Protein AF-A0A7X8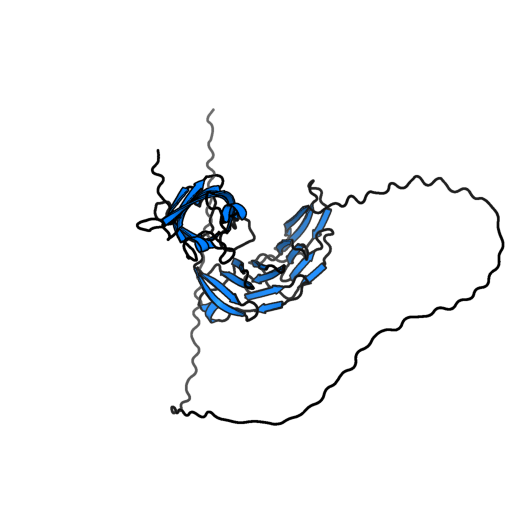VGI5-F1 (afdb_monomer_lite)

Sequence (403 aa):
MKKSISLALVLLLSVGLAACSMTIAPAGHTTGTTGTDPAVSSGQSETSPSLTSGDPTGSEQPETSSSQTLSDPTGSEPPATSEQPETQPSQTSEVTTTNVERIELQLTSEAGAKVKGIIRAFSINGTQLWEYVTNSCYVGMCDVIQSIGITRAGYLFLEAGSVYCLDPATGKVRWVNEDFGGDGASWAFDTEENVYLTGYIEPWLFCIDPDGKTVVKHSAAPAEYVDAGFFWPKSLFVDGAGKVHIHYMSNDKVMIMDPVAGTVLDTYKYGESLNADFLIGDWMDKAEYPSVRLRIFDNLDFEMFVDADNGVMYHYEGRFTLDTLSEKYSHGKDLLRSRLVSTDDSDFAKLGTVGDFVVTDSFRDGGMDDYIWLAPANGDDSVLRIRLDVYGIQLYRVPSIGP

pLDDT: mean 72.54, std 26.03, range [25.09, 98.62]

Radius of gyration: 32.72 Å; chains: 1; bounding box: 98×85×99 Å

Foldseek 3Di:
DDDDDDDDDDDDDDDDDDDDDDDDDDDDDDDDDDDDDDDDDDDDDDDDDDDDDDDDDDDDDDDDDDDDDDDDDDDDDDDDDDDDDDDDDDPPPPVPQQDFPDKDWDWDDDPPQWIKIKIWTAGPVRDTDDIDIGDIDHDDPFAQKAFQQQDPLATWIGHQQKIWGAHSSYRHTPDIANPRNAGNKAWEADPQRWIWIAHQAFDRIWTAGSNGDTQFTRTDDPVVVVVVFQHGFPYWYAAPVRWIWTDGPRDQKIWTDDRNVRDTDDIDGDADWDDLVLQAAWKFFPDPDTQKIWHAHSQQWIWIWGQFPVRDIKIWTWGWDFPTPPPDHHDDFTKTWTATDDIPDPVCRVVRGQAIWGFRHWDDPPDQATKTKTAGRPPCRHNCCVRHVDRIGIITGDDPPDD

Structure (mmCIF, N/CA/C/O backbone):
data_AF-A0A7X8VGI5-F1
#
_entry.id   AF-A0A7X8VGI5-F1
#
loop_
_atom_site.group_PDB
_atom_site.id
_atom_site.type_symbol
_atom_site.label_atom_id
_atom_site.label_alt_id
_atom_site.label_comp_id
_atom_site.label_asym_id
_atom_site.label_entity_id
_atom_site.label_seq_id
_atom_site.pdbx_PDB_ins_code
_atom_site.Cartn_x
_atom_site.Cartn_y
_atom_site.Cartn_z
_atom_site.occupancy
_atom_site.B_iso_or_equiv
_atom_site.auth_seq_id
_atom_site.auth_comp_id
_atom_site.auth_asym_id
_atom_site.auth_atom_id
_atom_site.pdbx_PDB_model_num
ATOM 1 N N . MET A 1 1 ? -37.019 45.808 -12.745 1.00 37.41 1 MET A N 1
ATOM 2 C CA . MET A 1 1 ? -36.559 44.568 -12.086 1.00 37.41 1 MET A CA 1
ATOM 3 C C . MET A 1 1 ? -35.357 44.048 -12.860 1.00 37.41 1 MET A C 1
ATOM 5 O O . MET A 1 1 ? -35.527 43.493 -13.934 1.00 37.41 1 MET A O 1
ATOM 9 N N . LYS A 1 2 ? -34.145 44.356 -12.389 1.00 28.38 2 LYS A N 1
ATOM 10 C CA . LYS A 1 2 ? -32.872 43.938 -12.993 1.00 28.38 2 LYS A CA 1
ATOM 11 C C . LYS A 1 2 ? -32.207 42.979 -12.006 1.00 28.38 2 LYS A C 1
ATOM 13 O O . LYS A 1 2 ? -32.022 43.354 -10.852 1.00 28.38 2 LYS A O 1
ATOM 18 N N . LYS A 1 3 ? -31.936 41.744 -12.436 1.00 32.78 3 LYS A N 1
ATOM 19 C CA . LYS A 1 3 ? -31.222 40.737 -11.641 1.00 32.78 3 LYS A CA 1
ATOM 20 C C . LYS A 1 3 ? -29.725 41.053 -11.679 1.00 32.78 3 LYS A C 1
ATOM 22 O O . LYS A 1 3 ? -29.157 41.198 -12.756 1.00 32.78 3 LYS A O 1
ATOM 27 N N . SER A 1 4 ? -29.143 41.196 -10.493 1.00 27.81 4 SER A N 1
ATOM 28 C CA . SER A 1 4 ? -27.708 41.320 -10.248 1.00 27.81 4 SER A CA 1
ATOM 29 C C . SER A 1 4 ? -27.074 39.928 -10.294 1.00 27.81 4 SER A C 1
ATOM 31 O O . SER A 1 4 ? -27.564 39.017 -9.627 1.00 27.81 4 SER A O 1
ATOM 33 N N . ILE A 1 5 ? -26.019 39.769 -11.091 1.00 32.16 5 ILE A N 1
ATOM 34 C CA . ILE A 1 5 ? -25.117 38.614 -11.081 1.00 32.16 5 ILE A CA 1
ATOM 35 C C . ILE A 1 5 ? -23.906 39.051 -10.257 1.00 32.16 5 ILE A C 1
ATOM 37 O O . ILE A 1 5 ? -23.196 39.972 -10.654 1.00 32.16 5 ILE A O 1
ATOM 41 N N . SER A 1 6 ? -23.710 38.433 -9.091 1.00 29.67 6 SER A N 1
ATOM 42 C CA . SER A 1 6 ? -22.549 38.678 -8.235 1.00 29.67 6 SER A CA 1
ATOM 43 C C . SER A 1 6 ? -21.460 37.665 -8.575 1.00 29.67 6 SER A C 1
ATOM 45 O O . SER A 1 6 ? -21.638 36.463 -8.395 1.00 29.67 6 SER A O 1
ATOM 47 N N . LEU A 1 7 ? -20.352 38.184 -9.096 1.00 27.55 7 LEU A N 1
ATOM 48 C CA . LEU A 1 7 ? -19.116 37.485 -9.425 1.00 27.55 7 LEU A CA 1
ATOM 49 C C . LEU A 1 7 ? -18.335 37.243 -8.119 1.00 27.55 7 LEU A C 1
ATOM 51 O O . LEU A 1 7 ? -17.956 38.206 -7.454 1.00 27.55 7 LEU A O 1
ATOM 55 N N . ALA A 1 8 ? -18.128 35.985 -7.723 1.00 30.69 8 ALA A N 1
ATOM 56 C CA . ALA A 1 8 ? -17.273 35.640 -6.587 1.00 30.69 8 ALA A CA 1
ATOM 57 C C . ALA A 1 8 ? -15.847 35.372 -7.088 1.00 30.69 8 ALA A C 1
ATOM 59 O O . ALA A 1 8 ? -15.578 34.403 -7.793 1.00 30.69 8 ALA A O 1
ATOM 60 N N . LEU A 1 9 ? -14.965 36.303 -6.741 1.00 25.09 9 LEU A N 1
ATOM 61 C CA . LEU A 1 9 ? -13.528 36.321 -6.975 1.00 25.09 9 LEU A CA 1
ATOM 62 C C . LEU A 1 9 ? -12.848 35.297 -6.048 1.00 25.09 9 LEU A C 1
ATOM 64 O O . LEU A 1 9 ? -12.850 35.482 -4.832 1.00 25.09 9 LEU A O 1
ATOM 68 N N . VAL A 1 10 ? -12.268 34.230 -6.602 1.00 28.73 10 VAL A N 1
ATOM 69 C CA . VAL A 1 10 ? -11.395 33.310 -5.854 1.00 28.73 10 VAL A CA 1
ATOM 70 C C . VAL A 1 10 ? -9.979 33.883 -5.877 1.00 28.73 10 VAL A C 1
ATOM 72 O O . VAL A 1 10 ? -9.347 33.971 -6.928 1.00 28.73 10 VAL A O 1
ATOM 75 N N . LEU A 1 11 ? -9.508 34.325 -4.710 1.00 26.83 11 LEU A N 1
ATOM 76 C CA . LEU A 1 11 ? -8.140 34.782 -4.483 1.00 26.83 11 LEU A CA 1
ATOM 77 C C . LEU A 1 11 ? -7.207 33.559 -4.415 1.00 26.83 11 LEU A C 1
ATOM 79 O O . LEU A 1 11 ? -7.282 32.772 -3.475 1.00 26.83 11 LEU A O 1
ATOM 83 N N . LEU A 1 12 ? -6.314 33.423 -5.394 1.00 27.69 12 LEU A N 1
ATOM 84 C CA . LEU A 1 12 ? -5.131 32.565 -5.311 1.00 27.69 12 LEU A CA 1
ATOM 85 C C . LEU A 1 12 ? -4.117 33.216 -4.359 1.00 27.69 12 LEU A C 1
ATOM 87 O O . LEU A 1 12 ? -3.549 34.260 -4.679 1.00 27.69 12 LEU A O 1
ATOM 91 N N . LEU A 1 13 ? -3.880 32.608 -3.194 1.00 27.72 13 LEU A N 1
ATOM 92 C CA . LEU A 1 13 ? -2.726 32.929 -2.353 1.00 27.72 13 LEU A CA 1
ATOM 93 C C . LEU A 1 13 ? -1.528 32.089 -2.805 1.00 27.72 13 LEU A C 1
ATOM 95 O O . LEU A 1 13 ? -1.394 30.918 -2.464 1.00 27.72 13 LEU A O 1
ATOM 99 N N . SER A 1 14 ? -0.649 32.720 -3.577 1.00 27.89 14 SER A N 1
ATOM 100 C CA . SER A 1 14 ? 0.713 32.266 -3.839 1.00 27.89 14 SER A CA 1
ATOM 101 C C . SER A 1 14 ? 1.574 32.485 -2.590 1.00 27.89 14 SER A C 1
ATOM 103 O O . SER A 1 14 ? 1.885 33.630 -2.252 1.00 27.89 14 SER A O 1
ATOM 105 N N . VAL A 1 15 ? 1.977 31.413 -1.906 1.00 32.66 15 VAL A N 1
ATOM 106 C CA . VAL A 1 15 ? 3.028 31.489 -0.882 1.00 32.66 15 VAL A CA 1
ATOM 107 C C . VAL A 1 15 ? 4.373 31.363 -1.590 1.00 32.66 15 VAL A C 1
ATOM 109 O O . VAL A 1 15 ? 4.726 30.306 -2.106 1.00 32.66 15 VAL A O 1
ATOM 112 N N . GLY A 1 16 ? 5.094 32.481 -1.662 1.00 26.83 16 GLY A N 1
ATOM 113 C CA . GLY A 1 16 ? 6.459 32.537 -2.169 1.00 26.83 16 GLY A CA 1
ATOM 114 C C . GLY A 1 16 ? 7.419 31.847 -1.205 1.00 26.83 16 GLY A C 1
ATOM 115 O O . GLY A 1 16 ? 7.544 32.249 -0.049 1.00 26.83 16 GLY A O 1
ATOM 116 N N . LEU A 1 17 ? 8.110 30.821 -1.698 1.00 28.20 17 LEU A N 1
ATOM 117 C CA . LEU A 1 17 ? 9.223 30.184 -1.011 1.00 28.20 17 LEU A CA 1
ATOM 118 C C . LEU A 1 17 ? 10.448 31.104 -1.140 1.00 28.20 17 LEU A C 1
ATOM 120 O O . LEU A 1 17 ? 11.041 31.231 -2.212 1.00 28.20 17 LEU A O 1
ATOM 124 N N . ALA A 1 18 ? 10.799 31.802 -0.062 1.00 28.00 18 ALA A N 1
ATOM 125 C CA . ALA A 1 18 ? 12.051 32.542 0.017 1.00 28.00 18 ALA A CA 1
ATOM 126 C C . ALA A 1 18 ? 13.195 31.547 0.253 1.00 28.00 18 ALA A C 1
ATOM 128 O O . ALA A 1 18 ? 13.318 30.967 1.331 1.00 28.00 18 ALA A O 1
ATOM 129 N N . ALA A 1 19 ? 14.027 31.347 -0.768 1.00 28.20 19 ALA A N 1
ATOM 130 C CA . ALA A 1 19 ? 15.289 30.636 -0.649 1.00 28.20 19 ALA A CA 1
ATOM 131 C C . ALA A 1 19 ? 16.250 31.448 0.237 1.00 28.20 19 ALA A C 1
ATOM 133 O O . ALA A 1 19 ? 16.783 32.475 -0.183 1.00 28.20 19 ALA A O 1
ATOM 134 N N . CYS A 1 20 ? 16.480 30.987 1.465 1.00 26.27 20 CYS A N 1
ATOM 135 C CA . CYS A 1 20 ? 17.619 31.420 2.266 1.00 26.27 20 CYS A CA 1
ATOM 136 C C . CYS A 1 20 ? 18.794 30.485 1.975 1.00 26.27 20 CYS A C 1
ATOM 138 O O . CYS A 1 20 ? 18.909 29.408 2.552 1.00 26.27 20 CYS A O 1
ATOM 140 N N . SER A 1 21 ? 19.671 30.911 1.068 1.00 27.56 21 SER A N 1
ATOM 141 C CA . SER A 1 21 ? 20.976 30.291 0.850 1.00 27.56 21 SER A CA 1
ATOM 142 C C . SER A 1 21 ? 21.847 30.473 2.097 1.00 27.56 21 SER A C 1
ATOM 144 O O . SER A 1 21 ? 22.287 31.586 2.386 1.00 27.56 21 SER A O 1
ATOM 146 N N . MET A 1 22 ? 22.121 29.393 2.830 1.00 26.88 22 MET A N 1
ATOM 147 C CA . MET A 1 22 ? 23.220 29.357 3.798 1.00 26.88 22 MET A CA 1
ATOM 148 C C . MET A 1 22 ? 24.439 28.702 3.150 1.00 26.88 22 MET A C 1
ATOM 150 O O . MET A 1 22 ? 24.526 27.488 3.006 1.00 26.88 22 MET A O 1
ATOM 154 N N . THR A 1 23 ? 25.387 29.547 2.755 1.00 26.81 23 THR A N 1
ATOM 155 C CA . THR A 1 23 ? 26.739 29.158 2.356 1.00 26.81 23 THR A CA 1
ATOM 156 C C . THR A 1 23 ? 27.526 28.772 3.607 1.00 26.81 23 THR A C 1
ATOM 158 O O . THR A 1 23 ? 27.820 29.635 4.433 1.00 26.81 23 THR A O 1
ATOM 161 N N . ILE A 1 24 ? 27.905 27.501 3.743 1.00 28.98 24 ILE A N 1
ATOM 162 C CA . ILE A 1 24 ? 28.918 27.079 4.717 1.00 28.98 24 ILE A CA 1
ATOM 163 C C . ILE A 1 24 ? 30.252 26.969 3.975 1.00 28.98 24 ILE A C 1
ATOM 165 O O . ILE A 1 24 ? 30.420 26.151 3.074 1.00 28.98 24 ILE A O 1
ATOM 169 N N . ALA A 1 25 ? 31.189 27.847 4.334 1.00 27.11 25 ALA A N 1
ATOM 170 C CA . ALA A 1 25 ? 32.577 27.789 3.890 1.00 27.11 25 ALA A CA 1
ATOM 171 C C . ALA A 1 25 ? 33.332 26.663 4.629 1.00 27.11 25 ALA A C 1
ATOM 173 O O . ALA A 1 25 ? 33.055 26.424 5.807 1.00 27.11 25 ALA A O 1
ATOM 174 N N . PRO A 1 26 ? 34.310 25.995 3.990 1.00 29.33 26 PRO A N 1
ATOM 175 C CA . PRO A 1 26 ? 35.073 24.934 4.630 1.00 29.33 26 PRO A CA 1
ATOM 176 C C . PRO A 1 26 ? 36.142 25.528 5.554 1.00 29.33 26 PRO A C 1
ATOM 178 O O . PRO A 1 26 ? 36.932 26.387 5.155 1.00 29.33 26 PRO A O 1
ATOM 181 N N . ALA A 1 27 ? 36.197 25.042 6.794 1.00 31.45 27 ALA A N 1
ATOM 182 C CA . ALA A 1 27 ? 37.331 25.279 7.673 1.00 31.45 27 ALA A CA 1
ATOM 183 C C . ALA A 1 27 ? 38.497 24.390 7.224 1.00 31.45 27 ALA A C 1
ATOM 185 O O . ALA A 1 27 ? 38.465 23.169 7.366 1.00 31.45 27 ALA A O 1
ATOM 186 N N . GLY A 1 28 ? 39.527 25.016 6.660 1.00 25.95 28 GLY A N 1
ATOM 187 C CA . GLY A 1 28 ? 40.819 24.381 6.462 1.00 25.95 28 GLY A CA 1
ATOM 188 C C . GLY A 1 28 ? 41.567 24.235 7.786 1.00 25.95 28 GLY A C 1
ATOM 189 O O . GLY A 1 28 ? 41.564 25.143 8.613 1.00 25.95 28 GLY A O 1
ATOM 190 N N . HIS A 1 29 ? 42.282 23.125 7.940 1.00 31.50 29 HIS A N 1
ATOM 191 C CA . HIS A 1 29 ? 43.588 23.138 8.582 1.00 31.50 29 HIS A CA 1
ATOM 192 C C . HIS A 1 29 ? 44.524 22.146 7.891 1.00 31.50 29 HIS A C 1
ATOM 194 O O . HIS A 1 29 ? 44.140 21.086 7.407 1.00 31.50 29 HIS A O 1
ATOM 200 N N . THR A 1 30 ? 45.760 22.604 7.784 1.00 27.88 30 THR A N 1
ATOM 201 C CA . THR A 1 30 ? 46.832 22.199 6.887 1.00 27.88 30 THR A CA 1
ATOM 202 C C . THR A 1 30 ? 47.759 21.123 7.459 1.00 27.88 30 THR A C 1
ATOM 204 O O . THR A 1 30 ? 48.148 21.191 8.620 1.00 27.88 30 THR A O 1
ATOM 207 N N . THR A 1 31 ? 48.225 20.269 6.537 1.00 29.95 31 THR A N 1
ATOM 208 C CA . THR A 1 31 ? 49.587 19.707 6.364 1.00 29.95 31 THR A CA 1
ATOM 209 C C . THR A 1 31 ? 50.197 18.755 7.400 1.00 29.95 31 THR A C 1
ATOM 211 O O . THR A 1 31 ? 50.471 19.130 8.534 1.00 29.95 31 THR A O 1
ATOM 214 N N . GLY A 1 32 ? 50.617 17.586 6.897 1.00 26.33 32 GLY A N 1
ATOM 215 C CA . GLY A 1 32 ? 51.631 16.713 7.496 1.00 26.33 32 GLY A CA 1
ATOM 216 C C . GLY A 1 32 ? 51.919 15.481 6.628 1.00 26.33 32 GLY A C 1
ATOM 217 O O . GLY A 1 32 ? 51.235 14.477 6.729 1.00 26.33 32 GLY A O 1
ATOM 218 N N . THR A 1 33 ? 52.907 15.603 5.745 1.00 28.80 33 THR A N 1
ATOM 219 C CA . THR A 1 33 ? 53.419 14.648 4.740 1.00 28.80 33 THR A CA 1
ATOM 220 C C . THR A 1 33 ? 54.088 13.374 5.275 1.00 28.80 33 THR A C 1
ATOM 222 O O . THR A 1 33 ? 54.829 13.469 6.248 1.00 28.80 33 THR A O 1
ATOM 225 N N . THR A 1 34 ? 53.950 12.287 4.493 1.00 29.70 34 THR A N 1
ATOM 226 C CA . THR A 1 34 ? 54.892 11.213 4.040 1.00 29.70 34 THR A CA 1
ATOM 227 C C . THR A 1 34 ? 54.098 9.896 3.976 1.00 29.70 34 THR A C 1
ATOM 229 O O . THR A 1 34 ? 53.246 9.662 4.815 1.00 29.70 34 THR A O 1
ATOM 232 N N . GLY A 1 35 ? 54.217 8.974 3.027 1.00 26.69 35 GLY A N 1
ATOM 233 C CA . GLY A 1 35 ? 55.110 8.733 1.906 1.00 26.69 35 GLY A CA 1
ATOM 234 C C . GLY A 1 35 ? 55.022 7.227 1.592 1.00 26.69 35 GLY A C 1
ATOM 235 O O . GLY A 1 35 ? 54.895 6.420 2.506 1.00 26.69 35 GLY A O 1
ATOM 236 N N . THR A 1 36 ? 55.153 6.885 0.310 1.00 29.77 36 THR A N 1
ATOM 237 C CA . THR A 1 36 ? 55.424 5.556 -0.281 1.00 29.77 36 THR A CA 1
ATOM 238 C C . THR A 1 36 ? 54.298 4.524 -0.444 1.00 29.77 36 THR A C 1
ATOM 240 O O . THR A 1 36 ? 53.460 4.297 0.418 1.00 29.77 36 THR A O 1
ATOM 243 N N . ASP A 1 37 ? 54.356 3.940 -1.638 1.00 27.34 37 ASP A N 1
ATOM 244 C CA . ASP A 1 37 ? 53.423 3.096 -2.387 1.00 27.34 37 ASP A CA 1
ATOM 245 C C . ASP A 1 37 ? 53.946 1.617 -2.352 1.00 27.34 37 ASP A C 1
ATOM 247 O O . ASP A 1 37 ? 54.799 1.317 -1.513 1.00 27.34 37 ASP A O 1
ATOM 251 N N . PRO A 1 38 ? 53.514 0.651 -3.191 1.00 54.38 38 PRO A N 1
ATOM 252 C CA . PRO A 1 38 ? 52.770 -0.544 -2.773 1.00 54.38 38 PRO A CA 1
ATOM 253 C C . PRO A 1 38 ? 53.493 -1.890 -3.052 1.00 54.38 38 PRO A C 1
ATOM 255 O O . PRO A 1 38 ? 54.491 -1.935 -3.763 1.00 54.38 38 PRO A O 1
ATOM 258 N N . ALA A 1 39 ? 52.957 -3.013 -2.546 1.00 26.77 39 ALA A N 1
ATOM 259 C CA . ALA A 1 39 ? 53.131 -4.388 -3.077 1.00 26.77 39 ALA A CA 1
ATOM 260 C C . ALA A 1 39 ? 52.210 -5.350 -2.292 1.00 26.77 39 ALA A C 1
ATOM 262 O O . ALA A 1 39 ? 52.271 -5.400 -1.069 1.00 26.77 39 ALA A O 1
ATOM 263 N N . VAL A 1 40 ? 51.200 -5.988 -2.893 1.00 28.66 40 VAL A N 1
ATOM 264 C CA . VAL A 1 40 ? 51.255 -7.297 -3.583 1.00 28.66 40 VAL A CA 1
ATOM 265 C C . VAL A 1 40 ? 52.076 -8.355 -2.833 1.00 28.66 40 VAL A C 1
ATOM 267 O O . VAL A 1 40 ? 53.299 -8.334 -2.894 1.00 28.66 40 VAL A O 1
ATOM 270 N N . SER A 1 41 ? 51.405 -9.347 -2.236 1.00 27.27 41 SER A N 1
ATOM 271 C CA . SER A 1 41 ? 51.720 -10.767 -2.470 1.00 27.27 41 SER A CA 1
ATOM 272 C C . SER A 1 41 ? 50.690 -11.701 -1.828 1.00 27.27 41 SER A C 1
ATOM 274 O O . SER A 1 41 ? 50.375 -11.623 -0.646 1.00 27.27 41 SER A O 1
ATOM 276 N N . SER A 1 42 ? 50.246 -12.621 -2.676 1.00 28.83 42 SER A N 1
ATOM 277 C CA . SER A 1 42 ? 49.618 -13.923 -2.465 1.00 28.83 42 SER A CA 1
ATOM 278 C C . SER A 1 42 ? 50.088 -14.755 -1.265 1.00 28.83 42 SER A C 1
ATOM 280 O O . SER A 1 42 ? 51.274 -14.756 -0.932 1.00 28.83 42 SER A O 1
ATOM 282 N N . GLY A 1 43 ? 49.185 -15.610 -0.772 1.00 26.59 43 GLY A N 1
ATOM 283 C CA . GLY A 1 43 ? 49.519 -16.806 0.007 1.00 26.59 43 GLY A CA 1
ATOM 284 C C . GLY A 1 43 ? 48.278 -17.586 0.450 1.00 26.59 43 GLY A C 1
ATOM 285 O O . GLY A 1 43 ? 47.670 -17.256 1.460 1.00 26.59 43 GLY A O 1
ATOM 286 N N . GLN A 1 44 ? 47.906 -18.608 -0.322 1.00 27.25 44 GLN A N 1
ATOM 287 C CA . GLN A 1 44 ? 46.932 -19.650 0.028 1.00 27.25 44 GLN A CA 1
ATOM 288 C C . GLN A 1 44 ? 47.653 -20.872 0.635 1.00 27.25 44 GLN A C 1
ATOM 290 O O . GLN A 1 44 ? 48.812 -21.114 0.291 1.00 27.25 44 GLN A O 1
ATOM 295 N N . SER A 1 45 ? 46.882 -21.702 1.359 1.00 28.64 45 SER A N 1
ATOM 296 C CA . SER A 1 45 ? 47.144 -23.098 1.804 1.00 28.64 45 SER A CA 1
ATOM 297 C C . SER A 1 45 ? 47.803 -23.227 3.192 1.00 28.64 45 SER A C 1
ATOM 299 O O . SER A 1 45 ? 48.696 -22.459 3.514 1.00 28.64 45 SER A O 1
ATOM 301 N N . GLU A 1 46 ? 47.480 -24.164 4.092 1.00 27.77 46 GLU A N 1
ATOM 302 C CA . GLU A 1 46 ? 46.524 -25.283 4.149 1.00 27.77 46 GLU A CA 1
ATOM 303 C C . GLU A 1 46 ? 46.555 -25.897 5.585 1.00 27.77 46 GLU A C 1
ATOM 305 O O . GLU A 1 46 ? 47.532 -25.716 6.309 1.00 27.77 46 GLU A O 1
ATOM 310 N N . THR A 1 47 ? 45.544 -26.715 5.936 1.00 27.39 47 THR A N 1
ATOM 311 C CA . THR A 1 47 ? 45.548 -27.874 6.886 1.00 27.39 47 THR A CA 1
ATOM 312 C C . THR A 1 47 ? 45.487 -27.714 8.435 1.00 27.39 47 THR A C 1
ATOM 314 O O . THR A 1 47 ? 46.496 -27.485 9.084 1.00 27.39 47 THR A O 1
ATOM 317 N N . SER A 1 48 ? 44.274 -27.965 8.986 1.00 26.44 48 SER A N 1
ATOM 318 C CA . SER A 1 48 ? 43.802 -29.019 9.953 1.00 26.44 48 SER A CA 1
ATOM 319 C C . SER A 1 48 ? 44.524 -29.316 11.315 1.00 26.44 48 SER A C 1
ATOM 321 O O . SER A 1 48 ? 45.659 -28.907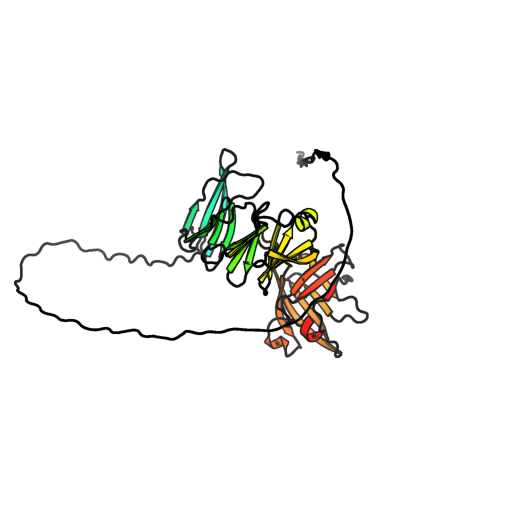 11.501 1.00 26.44 48 SER A O 1
ATOM 323 N N . PRO A 1 49 ? 43.999 -30.194 12.226 1.00 50.66 49 PRO A N 1
ATOM 324 C CA . PRO A 1 49 ? 42.780 -30.126 13.080 1.00 50.66 49 PRO A CA 1
ATOM 325 C C . PRO A 1 49 ? 42.998 -30.595 14.570 1.00 50.66 49 PRO A C 1
ATOM 327 O O . PRO A 1 49 ? 44.016 -31.205 14.874 1.00 50.66 49 PRO A O 1
ATOM 330 N N . SER A 1 50 ? 42.016 -30.438 15.488 1.00 28.73 50 SER A N 1
ATOM 331 C CA . SER A 1 50 ? 41.765 -31.340 16.665 1.00 28.73 50 SER A CA 1
ATOM 332 C C . SER A 1 50 ? 40.415 -31.004 17.354 1.00 28.73 50 SER A C 1
ATOM 334 O O . SER A 1 50 ? 40.203 -29.836 17.662 1.00 28.73 50 SER A O 1
ATOM 336 N N . LEU A 1 51 ? 39.404 -31.899 17.421 1.00 30.25 51 LEU A N 1
ATOM 337 C CA . LEU A 1 51 ? 39.063 -32.877 18.502 1.00 30.25 51 LEU A CA 1
ATOM 338 C C . LEU A 1 51 ? 38.759 -32.197 19.870 1.00 30.25 51 LEU A C 1
ATOM 340 O O . LEU A 1 51 ? 39.548 -31.366 20.290 1.00 30.25 51 LEU A O 1
ATOM 344 N N . THR A 1 52 ? 37.687 -32.442 20.651 1.00 29.72 52 THR A N 1
ATOM 345 C CA . THR A 1 52 ? 36.853 -33.644 20.943 1.00 29.72 52 THR A CA 1
ATOM 346 C C . THR A 1 52 ? 35.655 -33.217 21.843 1.00 29.72 52 THR A C 1
ATOM 348 O O . THR A 1 52 ? 35.850 -32.387 22.722 1.00 29.72 52 THR A O 1
ATOM 351 N N . SER A 1 53 ? 34.402 -33.598 21.534 1.00 30.28 53 SER A N 1
ATOM 352 C CA . SER A 1 53 ? 33.533 -34.636 22.165 1.00 30.28 53 SER A CA 1
ATOM 353 C C . SER A 1 53 ? 32.772 -34.296 23.466 1.00 30.28 53 SER A C 1
ATOM 355 O O . SER A 1 53 ? 33.401 -33.984 24.474 1.00 30.28 53 SER A O 1
ATOM 357 N N . GLY A 1 54 ? 31.454 -34.563 23.480 1.00 27.34 54 GLY A N 1
ATOM 358 C CA . GLY A 1 54 ? 30.701 -34.928 24.693 1.00 27.34 54 GLY A CA 1
ATOM 359 C C . GLY A 1 54 ? 29.204 -34.577 24.697 1.00 27.34 54 GLY A C 1
ATOM 360 O O . GLY A 1 54 ? 28.842 -33.508 25.163 1.00 27.34 54 GLY A O 1
ATOM 361 N N . ASP A 1 55 ? 28.361 -35.508 24.250 1.00 31.42 55 ASP A N 1
ATOM 362 C CA . ASP A 1 55 ? 26.922 -35.675 24.579 1.00 31.42 55 ASP A CA 1
ATOM 363 C C . ASP A 1 55 ? 26.812 -37.098 25.226 1.00 31.42 55 ASP A C 1
ATOM 365 O O . ASP A 1 55 ? 27.788 -37.843 25.031 1.00 31.42 55 ASP A O 1
ATOM 369 N N . PRO A 1 56 ? 25.753 -37.568 25.952 1.00 47.78 56 PRO A N 1
ATOM 370 C CA . PRO A 1 56 ? 24.340 -37.453 25.551 1.00 47.78 56 PRO A CA 1
ATOM 371 C C . PRO A 1 56 ? 23.219 -37.457 26.642 1.00 47.78 56 PRO A C 1
ATOM 373 O O . PRO A 1 56 ? 23.387 -37.919 27.766 1.00 47.78 56 PRO A O 1
ATOM 376 N N . THR A 1 57 ? 22.024 -37.022 26.204 1.00 30.06 57 THR A N 1
ATOM 377 C CA . THR A 1 57 ? 20.644 -37.555 26.431 1.00 30.06 57 THR A CA 1
ATOM 378 C C . THR A 1 57 ? 20.024 -37.761 27.827 1.00 30.06 57 THR A C 1
ATOM 380 O O . THR A 1 57 ? 20.580 -38.438 28.686 1.00 30.06 57 THR A O 1
ATOM 383 N N . GLY A 1 58 ? 18.736 -37.384 27.943 1.00 27.16 58 GLY A N 1
ATOM 384 C CA . GLY A 1 58 ? 17.775 -37.978 28.889 1.00 27.16 58 GLY A CA 1
ATOM 385 C C . GLY A 1 58 ? 16.397 -37.293 28.918 1.00 27.16 58 GLY A C 1
ATOM 386 O O . GLY A 1 58 ? 16.236 -36.256 29.549 1.00 27.16 58 GLY A O 1
ATOM 387 N N . SER A 1 59 ? 15.413 -37.882 28.237 1.00 31.36 59 SER A N 1
ATOM 388 C CA . SER A 1 59 ? 13.972 -37.571 28.255 1.00 31.36 59 SER A CA 1
ATOM 389 C C . SER A 1 59 ? 13.239 -38.248 29.424 1.00 31.36 59 SER A C 1
ATOM 391 O O . SER A 1 59 ? 13.627 -39.361 29.753 1.00 31.36 59 SER A O 1
ATOM 393 N N . GLU A 1 60 ? 12.164 -37.642 29.964 1.00 28.78 60 GLU A N 1
ATOM 394 C CA . GLU A 1 60 ? 10.844 -38.265 30.269 1.00 28.78 60 GLU A CA 1
ATOM 395 C C . GLU A 1 60 ? 9.957 -37.414 31.221 1.00 28.78 60 GLU A C 1
ATOM 397 O O . GLU A 1 60 ? 10.414 -36.833 32.201 1.00 28.78 60 GLU A O 1
ATOM 402 N N . GLN A 1 61 ? 8.655 -37.388 30.919 1.00 29.16 61 GLN A N 1
ATOM 403 C CA . GLN A 1 61 ? 7.478 -37.067 31.759 1.00 29.16 61 GLN A CA 1
ATOM 404 C C . GLN A 1 61 ? 6.490 -38.246 31.524 1.00 29.16 61 GLN A C 1
ATOM 406 O O . GLN A 1 61 ? 6.698 -38.940 30.523 1.00 29.16 61 GLN A O 1
ATOM 411 N N . PRO A 1 62 ? 5.346 -38.447 32.225 1.00 45.09 62 PRO A N 1
ATOM 412 C CA . PRO A 1 62 ? 4.818 -37.962 33.518 1.00 45.09 62 PRO A CA 1
ATOM 413 C C . PRO A 1 62 ? 4.381 -39.105 34.467 1.00 45.09 62 PRO A C 1
ATOM 415 O O . PRO A 1 62 ? 4.183 -40.225 34.020 1.00 45.09 62 PRO A O 1
ATOM 418 N N . GLU A 1 63 ? 4.041 -38.802 35.728 1.00 29.64 63 GLU A N 1
ATOM 419 C CA . GLU A 1 63 ? 3.053 -39.613 36.465 1.00 29.64 63 GLU A CA 1
ATOM 420 C C . GLU A 1 63 ? 2.048 -38.767 37.265 1.00 29.64 63 GLU A C 1
ATOM 422 O O . GLU A 1 63 ? 2.384 -37.803 37.953 1.00 29.64 63 GLU A O 1
ATOM 427 N N . THR A 1 64 ? 0.786 -39.167 37.124 1.00 28.12 64 THR A N 1
ATOM 428 C CA . THR A 1 64 ? -0.415 -38.777 37.874 1.00 28.12 64 THR A CA 1
ATOM 429 C C . THR A 1 64 ? -0.762 -39.827 38.937 1.00 28.12 64 THR A C 1
AT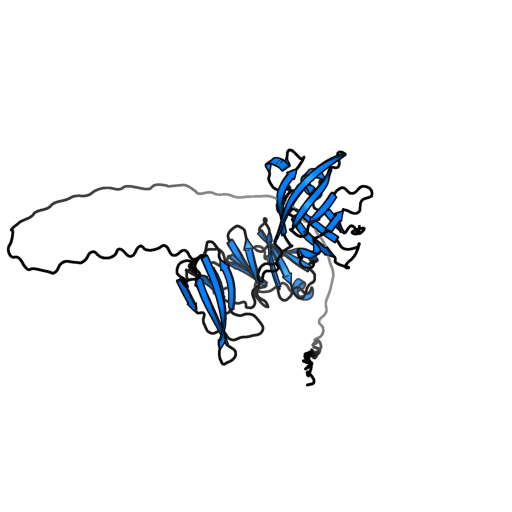OM 431 O O . THR A 1 64 ? -0.330 -40.968 38.820 1.00 28.12 64 THR A O 1
ATOM 434 N N . SER A 1 65 ? -1.699 -39.475 39.836 1.00 28.11 65 SER A N 1
ATOM 435 C CA . SER A 1 65 ? -2.430 -40.318 40.819 1.00 28.11 65 SER A CA 1
ATOM 436 C C . SER A 1 65 ? -1.855 -40.195 42.248 1.00 28.11 65 SER A C 1
ATOM 438 O O . SER A 1 65 ? -0.651 -40.193 42.433 1.00 28.11 65 SER A O 1
ATOM 440 N N . SER A 1 66 ? -2.610 -40.060 43.344 1.00 29.36 66 SER A N 1
ATOM 441 C CA . SER A 1 66 ? -3.933 -40.604 43.673 1.00 29.36 66 SER A CA 1
ATOM 442 C C . SER A 1 66 ? -4.549 -39.876 44.880 1.00 29.36 66 SER A C 1
ATOM 444 O O . SER A 1 66 ? -3.837 -39.380 45.750 1.00 29.36 66 SER A O 1
ATOM 446 N N . SER A 1 67 ? -5.879 -39.905 44.951 1.00 31.56 67 SER A N 1
ATOM 447 C CA . SER A 1 67 ? -6.757 -39.486 46.054 1.00 31.56 67 SER A CA 1
ATOM 448 C C . SER A 1 67 ? -6.713 -40.411 47.286 1.00 31.56 67 SER A C 1
ATOM 450 O O . SER A 1 67 ? -6.419 -41.592 47.131 1.00 31.56 67 SER A O 1
ATOM 452 N N . GLN A 1 68 ? -7.145 -39.913 48.459 1.00 32.78 68 GLN A N 1
ATOM 453 C CA . GLN A 1 68 ? -7.946 -40.611 49.502 1.00 32.78 68 GLN A CA 1
ATOM 454 C C . GLN A 1 68 ? -8.420 -39.563 50.549 1.00 32.78 68 GLN A C 1
ATOM 456 O O . GLN A 1 68 ? -7.579 -38.822 51.043 1.00 32.78 68 GLN A O 1
ATOM 461 N N . THR A 1 69 ? -9.704 -39.206 50.737 1.00 27.00 69 THR A N 1
ATOM 462 C CA . THR A 1 69 ? -10.935 -39.855 51.287 1.00 27.00 69 THR A CA 1
ATOM 463 C C . THR A 1 69 ? -11.043 -39.900 52.828 1.00 27.00 69 THR A C 1
ATOM 465 O O . THR A 1 69 ? -10.076 -40.250 53.491 1.00 27.00 69 THR A O 1
ATOM 468 N N . LEU A 1 70 ? -12.283 -39.655 53.312 1.00 29.81 70 LEU A N 1
ATOM 469 C CA . LEU A 1 70 ? -12.952 -39.911 54.620 1.00 29.81 70 LEU A CA 1
ATOM 470 C C . LEU A 1 70 ? -13.244 -38.626 55.439 1.00 29.81 70 LEU A C 1
ATOM 472 O O . LEU A 1 70 ? -12.314 -37.994 55.920 1.00 29.81 70 LEU A O 1
ATOM 476 N N . SER A 1 71 ? -14.454 -38.035 55.479 1.00 31.00 71 SER A N 1
ATOM 477 C CA . SER A 1 71 ? -15.817 -38.456 55.912 1.00 31.00 71 SER A CA 1
ATOM 478 C C . SER A 1 71 ? -16.005 -38.596 57.430 1.00 31.00 71 SER A C 1
ATOM 480 O O . SER A 1 71 ? -15.384 -39.481 58.006 1.00 31.00 71 SER A O 1
ATOM 482 N N . ASP A 1 72 ? -16.896 -37.790 58.038 1.00 33.22 72 ASP A N 1
ATOM 483 C CA . ASP A 1 72 ? -18.105 -38.247 58.774 1.00 33.22 72 ASP A CA 1
ATOM 484 C C . ASP A 1 72 ? -18.990 -37.062 59.276 1.00 33.22 72 ASP A C 1
ATOM 486 O O . ASP A 1 72 ? -18.573 -35.914 59.106 1.00 33.22 72 ASP A O 1
ATOM 490 N N . PRO A 1 73 ? -20.236 -37.271 59.784 1.00 51.53 73 PRO A N 1
ATOM 491 C CA . PRO A 1 73 ? -21.424 -36.529 59.349 1.00 51.53 73 PRO A CA 1
ATOM 492 C C . PRO A 1 73 ? -22.209 -35.948 60.558 1.00 51.53 73 PRO A C 1
ATOM 494 O O . PRO A 1 73 ? -21.604 -35.553 61.551 1.00 51.53 73 PRO A O 1
ATOM 497 N N . THR A 1 74 ? -23.553 -35.987 60.505 1.00 29.67 74 THR A N 1
ATOM 498 C CA . THR A 1 74 ? -24.592 -35.549 61.480 1.00 29.67 74 THR A CA 1
ATOM 499 C C . THR A 1 74 ? -25.050 -34.102 61.235 1.00 29.67 74 THR A C 1
ATOM 501 O O . THR A 1 74 ? -24.246 -33.190 61.311 1.00 29.67 74 THR A O 1
ATOM 504 N N . GLY A 1 75 ? -26.294 -33.743 60.904 1.00 28.55 75 GLY A N 1
ATOM 505 C CA . GLY A 1 75 ? -27.605 -34.389 60.979 1.00 28.55 75 GLY A CA 1
ATOM 506 C C . GLY A 1 75 ? -28.514 -33.542 61.882 1.00 28.55 75 GLY A C 1
ATOM 507 O O . GLY A 1 75 ? -28.222 -33.470 63.071 1.00 28.55 75 GLY A O 1
ATOM 508 N N . SER A 1 76 ? -29.561 -32.900 61.330 1.00 32.56 76 SER A N 1
ATOM 509 C CA . SER A 1 76 ? -30.898 -32.615 61.926 1.00 32.56 76 SER A CA 1
ATOM 510 C C . SER A 1 76 ? -31.628 -31.464 61.199 1.00 32.56 76 SER A C 1
ATOM 512 O O . SER A 1 76 ? -31.027 -30.447 60.872 1.00 32.56 76 SER A O 1
ATOM 514 N N . GLU A 1 77 ? -32.924 -31.664 60.952 1.00 32.50 77 GLU A N 1
ATOM 515 C CA . GLU A 1 77 ? -33.873 -30.844 60.167 1.00 32.50 77 GLU A CA 1
ATOM 516 C C . GLU A 1 77 ? -34.739 -29.906 61.080 1.00 32.50 77 GLU A C 1
ATOM 518 O O . GLU A 1 77 ? -34.440 -29.817 62.270 1.00 32.50 77 GLU A O 1
ATOM 523 N N . PRO A 1 78 ? -35.773 -29.174 60.590 1.00 50.62 78 PRO A N 1
ATOM 524 C CA . PRO A 1 78 ? -35.897 -27.705 60.571 1.00 50.62 78 PRO A CA 1
ATOM 525 C C . PRO A 1 78 ? -36.929 -27.166 61.610 1.00 50.62 78 PRO A C 1
ATOM 527 O O . PRO A 1 78 ? -37.433 -27.960 62.410 1.00 50.62 78 PRO A O 1
ATOM 530 N N . PRO A 1 79 ? -37.297 -25.855 61.655 1.00 39.69 79 PRO A N 1
ATOM 531 C CA . PRO A 1 79 ? -38.405 -25.369 60.802 1.00 39.69 79 PRO A CA 1
ATOM 532 C C . PRO A 1 79 ? -38.443 -23.842 60.493 1.00 39.69 79 PRO A C 1
ATOM 534 O O . PRO A 1 79 ? -37.707 -23.042 61.062 1.00 39.69 79 PRO A O 1
ATOM 537 N N . ALA A 1 80 ? -39.443 -23.480 59.675 1.00 30.69 80 ALA A N 1
ATOM 538 C CA . ALA A 1 80 ? -40.239 -22.240 59.664 1.00 30.69 80 ALA A CA 1
ATOM 539 C C . ALA A 1 80 ? -40.089 -21.297 58.451 1.00 30.69 80 ALA A C 1
ATOM 541 O O . ALA A 1 80 ? -39.081 -20.641 58.217 1.00 30.69 80 ALA A O 1
ATOM 542 N N . THR A 1 81 ? -41.210 -21.238 57.734 1.00 28.78 81 THR A N 1
ATOM 543 C CA . THR A 1 81 ? -41.642 -20.368 56.644 1.00 28.78 81 THR A CA 1
ATOM 544 C C . THR A 1 81 ? -41.402 -18.877 56.897 1.00 28.78 81 THR A C 1
ATOM 546 O O . THR A 1 81 ? -41.876 -18.332 57.893 1.00 28.78 81 THR A O 1
ATOM 549 N N . SER A 1 82 ? -40.797 -18.195 55.925 1.00 33.97 82 SER A N 1
ATOM 550 C CA . SER A 1 82 ? -40.970 -16.755 55.710 1.00 33.97 82 SER A CA 1
ATOM 551 C C . SER A 1 82 ? -41.130 -16.480 54.216 1.00 33.97 82 SER A C 1
ATOM 553 O O . SER A 1 82 ? -40.298 -16.892 53.410 1.00 33.97 82 SER A O 1
ATOM 555 N N . GLU A 1 83 ? -42.230 -15.815 53.876 1.00 36.75 83 GLU A N 1
ATOM 556 C CA . GLU A 1 83 ? -42.597 -15.352 52.539 1.00 36.75 83 GLU A CA 1
ATOM 557 C C . GLU A 1 83 ? -41.552 -14.362 51.996 1.00 36.75 83 GLU A C 1
ATOM 559 O O . GLU A 1 83 ? -41.164 -13.419 52.686 1.00 36.75 83 GLU A O 1
ATOM 564 N N . GLN A 1 84 ? -41.124 -14.554 50.746 1.00 32.53 84 GLN A N 1
ATOM 565 C CA . GLN A 1 84 ? -40.348 -13.579 49.978 1.00 32.53 84 GLN A CA 1
ATOM 566 C C . GLN A 1 84 ? -40.974 -13.450 48.573 1.00 32.53 84 GLN A C 1
ATOM 568 O O . GLN A 1 84 ? -41.441 -14.461 48.044 1.00 32.53 84 GLN A O 1
ATOM 573 N N . PRO A 1 85 ? -41.043 -12.240 47.979 1.00 35.69 85 PRO A N 1
ATOM 574 C CA . PRO A 1 85 ? -41.904 -11.960 46.830 1.00 35.69 85 PRO A CA 1
ATOM 575 C C . PRO A 1 85 ? -41.439 -12.655 45.551 1.00 35.69 85 PRO A C 1
ATOM 577 O O . PRO A 1 85 ? -40.240 -12.806 45.321 1.00 35.69 85 PRO A O 1
ATOM 580 N N . GLU A 1 86 ? -42.413 -13.009 44.712 1.00 32.50 86 GLU A N 1
ATOM 581 C CA . GLU A 1 86 ? -42.241 -13.561 43.370 1.00 32.50 86 GLU A CA 1
ATOM 582 C C . GLU A 1 86 ? -41.208 -12.765 42.559 1.00 32.50 86 GLU A C 1
ATOM 584 O O . GLU A 1 86 ? -41.414 -11.611 42.178 1.00 32.50 86 GLU A O 1
ATOM 589 N N . THR A 1 87 ? -40.078 -13.410 42.277 1.00 29.97 87 THR A N 1
ATOM 590 C CA . THR A 1 87 ? -39.123 -12.981 41.265 1.00 29.97 87 THR A CA 1
ATOM 591 C C . THR A 1 87 ? -39.776 -13.104 39.893 1.00 29.97 87 THR A C 1
ATOM 593 O O . THR A 1 87 ? -39.933 -14.189 39.337 1.00 29.97 87 THR A O 1
ATOM 596 N N . GLN A 1 88 ? -40.154 -11.949 39.352 1.00 35.56 88 GLN A N 1
ATOM 597 C CA . GLN A 1 88 ? -40.457 -11.729 37.945 1.00 35.56 88 GLN A CA 1
ATOM 598 C C . GLN A 1 88 ? -39.344 -12.359 37.079 1.00 35.56 88 GLN A C 1
ATOM 600 O O . GLN A 1 88 ? -38.167 -12.181 37.407 1.00 35.56 88 GLN A O 1
ATOM 605 N N . PRO A 1 89 ? -39.660 -13.110 36.007 1.00 32.34 89 PRO A N 1
ATOM 606 C CA . PRO A 1 89 ? -38.631 -13.738 35.194 1.00 32.34 89 PRO A CA 1
ATOM 607 C C . PRO A 1 89 ? -37.748 -12.651 34.583 1.00 32.34 89 PRO A C 1
ATOM 609 O O . PRO A 1 89 ? -38.221 -11.804 33.821 1.00 32.34 89 PRO A O 1
ATOM 612 N N . SER A 1 90 ? -36.469 -12.678 34.963 1.00 32.91 90 SER A N 1
ATOM 613 C CA . SER A 1 90 ? -35.412 -11.884 34.359 1.00 32.91 90 SER A CA 1
ATOM 614 C C . SER A 1 90 ? -35.516 -12.022 32.851 1.00 32.91 90 SER A C 1
ATOM 616 O O . SER A 1 90 ? -35.384 -13.122 32.313 1.00 32.91 90 SER A O 1
ATOM 618 N N . GLN A 1 91 ? -35.754 -10.901 32.174 1.00 35.91 91 GLN A N 1
ATOM 619 C CA . GLN A 1 91 ? -35.460 -10.798 30.759 1.00 35.91 91 GLN A CA 1
ATOM 620 C C . GLN A 1 91 ? -33.985 -11.160 30.612 1.00 35.91 91 GLN A C 1
ATOM 622 O O . GLN A 1 91 ? -33.099 -10.422 31.041 1.00 35.91 91 GLN A O 1
ATOM 627 N N . THR A 1 92 ? -33.734 -12.349 30.073 1.00 28.66 92 THR A N 1
ATOM 628 C CA . THR A 1 92 ? -32.473 -12.668 29.434 1.00 28.66 92 THR A CA 1
ATOM 629 C C . THR A 1 92 ? -32.312 -11.615 28.355 1.00 28.66 92 THR A C 1
ATOM 631 O O . THR A 1 92 ? -32.948 -11.695 27.309 1.00 28.66 92 THR A O 1
ATOM 634 N N . SER A 1 93 ? -31.536 -10.574 28.652 1.00 38.44 93 SER A N 1
ATOM 635 C CA . SER A 1 93 ? -30.976 -9.720 27.624 1.00 38.44 93 SER A CA 1
ATOM 636 C C . SER A 1 93 ? -30.222 -10.663 26.703 1.00 38.44 93 SER A C 1
ATOM 638 O O . SER A 1 93 ? -29.152 -11.158 27.060 1.00 38.44 93 SER A O 1
ATOM 640 N N . GLU A 1 94 ? -30.828 -10.994 25.565 1.00 34.75 94 GLU A N 1
ATOM 641 C CA . GLU A 1 94 ? -30.105 -11.556 24.442 1.00 34.75 94 GLU A CA 1
ATOM 642 C C . GLU A 1 94 ? -28.907 -10.637 24.243 1.00 34.75 94 GLU A C 1
ATOM 644 O O . GLU A 1 94 ? -29.055 -9.454 23.919 1.00 34.75 94 GLU A O 1
ATOM 649 N N . VAL A 1 95 ? -27.715 -11.169 24.510 1.00 37.53 95 VAL A N 1
ATOM 650 C CA . VAL A 1 95 ? -26.471 -10.574 24.045 1.00 37.53 95 VAL A CA 1
ATOM 651 C C . VAL A 1 95 ? -26.567 -10.666 22.533 1.00 37.53 95 VAL A C 1
ATOM 653 O O . VAL A 1 95 ? -26.138 -11.639 21.918 1.00 37.53 95 VAL A O 1
ATOM 656 N N . THR A 1 96 ? -27.234 -9.675 21.946 1.00 37.97 96 THR A N 1
ATOM 657 C CA . THR A 1 96 ? -27.222 -9.447 20.515 1.00 37.97 96 THR A CA 1
ATOM 658 C C . THR A 1 96 ? -25.760 -9.182 20.243 1.00 37.97 96 THR A C 1
ATOM 660 O O . THR A 1 96 ? -25.232 -8.152 20.663 1.00 37.97 96 THR A O 1
ATOM 663 N N . THR A 1 97 ? -25.070 -10.172 19.688 1.00 43.50 97 THR A N 1
ATOM 664 C CA . THR A 1 97 ? -23.657 -10.076 19.341 1.00 43.50 97 THR A CA 1
ATOM 665 C C . THR A 1 97 ? -23.583 -8.950 18.326 1.00 43.50 97 THR A C 1
ATOM 667 O O . THR A 1 97 ? -23.947 -9.113 17.164 1.00 43.50 97 THR A O 1
ATOM 670 N N . THR A 1 98 ? -23.308 -7.741 18.812 1.00 57.94 98 THR A N 1
ATOM 671 C CA . THR A 1 98 ? -23.409 -6.547 17.991 1.00 57.94 98 THR A CA 1
ATOM 672 C C . THR A 1 98 ? -22.094 -6.485 17.247 1.00 57.94 98 THR A C 1
ATOM 674 O O . THR A 1 98 ? -21.108 -5.958 17.753 1.00 57.94 98 THR A O 1
ATOM 677 N N . ASN A 1 99 ? -22.051 -7.165 16.103 1.00 85.75 99 ASN A N 1
ATOM 678 C CA . ASN A 1 99 ? -20.851 -7.240 15.290 1.00 85.75 99 ASN A CA 1
ATOM 679 C C . ASN A 1 99 ? -20.478 -5.826 14.832 1.00 85.75 99 ASN A C 1
ATOM 681 O O . ASN A 1 99 ? -21.325 -5.064 14.354 1.00 85.75 99 ASN A O 1
ATOM 685 N N . VAL A 1 100 ? -19.211 -5.477 15.036 1.00 86.38 100 VAL A N 1
ATOM 686 C CA . VAL A 1 100 ? -18.622 -4.229 14.554 1.00 86.38 100 VAL A CA 1
ATOM 687 C C . VAL A 1 100 ? -18.430 -4.365 13.052 1.00 86.38 100 VAL A C 1
ATOM 689 O O . VAL A 1 100 ? -17.715 -5.255 12.606 1.00 86.38 100 VAL A O 1
ATOM 692 N N . GLU A 1 101 ? -19.087 -3.494 12.293 1.00 87.62 101 GLU A N 1
ATOM 693 C CA . GLU A 1 101 ? -19.027 -3.476 10.828 1.00 87.62 101 GLU A CA 1
ATOM 694 C C . GLU A 1 101 ? -17.970 -2.492 10.328 1.00 87.62 101 GLU A C 1
ATOM 696 O O . GLU A 1 101 ? -17.318 -2.707 9.312 1.00 87.62 101 GLU A O 1
ATOM 701 N N . ARG A 1 102 ? -17.806 -1.376 11.043 1.00 84.69 102 ARG A N 1
ATOM 702 C CA . ARG A 1 102 ? -16.979 -0.258 10.592 1.00 84.69 102 ARG A CA 1
ATOM 703 C C . ARG A 1 102 ? -16.350 0.462 11.770 1.00 84.69 102 ARG A C 1
ATOM 705 O O . ARG A 1 102 ? -17.043 0.750 12.745 1.00 84.69 102 ARG A O 1
ATOM 712 N N . ILE A 1 103 ? -15.070 0.802 11.646 1.00 86.12 103 ILE A N 1
ATOM 713 C CA . ILE A 1 103 ? -14.332 1.641 12.596 1.00 86.12 103 ILE A CA 1
ATOM 714 C C . ILE A 1 103 ? -13.840 2.884 11.858 1.00 86.12 103 ILE A C 1
ATOM 716 O O . ILE A 1 103 ? -13.323 2.777 10.750 1.00 86.12 103 ILE A O 1
ATOM 720 N N . GLU A 1 104 ? -14.007 4.058 12.459 1.00 86.81 104 GLU A N 1
ATOM 721 C CA . GLU A 1 104 ? -13.590 5.332 11.873 1.00 86.81 104 GLU A CA 1
ATOM 722 C C . GLU A 1 104 ? -12.795 6.170 12.864 1.00 86.81 104 GLU A C 1
ATOM 724 O O . GLU A 1 104 ? -13.174 6.265 14.029 1.00 86.81 104 GLU A O 1
ATOM 729 N N . LEU A 1 105 ? -11.756 6.848 12.374 1.00 86.94 105 LEU A N 1
ATOM 730 C CA . LEU A 1 105 ? -11.035 7.894 13.093 1.00 86.94 105 LEU A CA 1
ATOM 731 C C . LEU A 1 105 ? -11.489 9.274 12.607 1.00 86.94 105 LEU A C 1
ATOM 733 O O . LEU A 1 105 ? -11.356 9.607 11.429 1.00 86.94 105 LEU A O 1
ATOM 737 N N . GLN A 1 106 ? -11.937 10.111 13.539 1.00 91.31 106 GLN A N 1
ATOM 738 C CA . GLN A 1 106 ? -12.214 11.523 13.304 1.00 91.31 106 GLN A CA 1
ATOM 739 C C . GLN A 1 106 ? -11.242 12.397 14.099 1.00 91.31 106 GLN A C 1
ATOM 741 O O . GLN A 1 106 ? -11.114 12.244 15.311 1.00 91.31 106 GLN A O 1
ATOM 746 N N . LEU A 1 107 ? -10.600 13.359 13.436 1.00 91.94 107 LEU A N 1
ATOM 747 C CA . LEU A 1 107 ? -9.739 14.337 14.101 1.00 91.94 107 LEU A CA 1
ATOM 748 C C . LEU A 1 107 ? -10.535 15.577 14.522 1.00 91.94 107 LEU A C 1
ATOM 750 O O . LEU A 1 107 ? -11.348 16.098 13.759 1.00 91.94 107 LEU A O 1
ATOM 754 N N . THR A 1 108 ? -10.277 16.065 15.733 1.00 95.62 108 THR A N 1
ATOM 755 C CA . THR A 1 108 ? -10.864 17.289 16.289 1.00 95.62 108 THR A CA 1
ATOM 756 C C . THR A 1 108 ? -9.753 18.229 16.740 1.00 95.62 108 THR A C 1
ATOM 758 O O . THR A 1 108 ? -8.912 17.861 17.559 1.00 95.62 108 THR A O 1
ATOM 761 N N . SER A 1 109 ? -9.748 19.454 16.213 1.00 94.00 109 SER A N 1
ATOM 762 C CA . SER A 1 109 ? -8.812 20.500 16.629 1.00 94.00 109 SER A CA 1
ATOM 763 C C . SER A 1 109 ? -9.151 21.031 18.022 1.00 94.00 109 SER A C 1
ATOM 765 O O . SER A 1 109 ? -10.315 21.309 18.317 1.00 94.00 109 SER A O 1
ATOM 767 N N . GLU A 1 110 ? -8.130 21.270 18.836 1.00 93.62 110 GLU A N 1
ATOM 768 C CA . GLU A 1 110 ? -8.226 21.869 20.166 1.00 93.62 110 GLU A CA 1
ATOM 769 C C . GLU A 1 110 ? -7.416 23.174 20.257 1.00 93.62 110 GLU A C 1
ATOM 771 O O . GLU A 1 110 ? -6.570 23.490 19.414 1.00 93.62 110 GLU A O 1
ATOM 776 N N . ALA A 1 111 ? -7.669 23.956 21.311 1.00 91.56 111 ALA A N 1
ATOM 777 C CA . ALA A 1 111 ? -6.914 25.175 21.581 1.00 91.56 111 ALA A CA 1
ATOM 778 C C . ALA A 1 111 ? -5.412 24.888 21.777 1.00 91.56 111 ALA A C 1
ATOM 780 O O . ALA A 1 111 ? -5.022 23.860 22.330 1.00 91.56 111 ALA A O 1
ATOM 781 N N . GLY A 1 112 ? -4.565 25.837 21.369 1.00 91.88 112 GLY A N 1
ATOM 782 C CA . GLY A 1 112 ? -3.112 25.722 21.525 1.00 91.88 112 GLY A CA 1
ATOM 783 C C . GLY A 1 112 ? -2.427 24.847 20.472 1.00 91.88 112 GLY A C 1
ATOM 784 O O . GLY A 1 112 ? -1.427 24.216 20.799 1.00 91.88 112 GLY A O 1
ATOM 785 N N . ALA A 1 113 ? -2.957 24.820 19.240 1.00 93.44 113 ALA A N 1
ATOM 786 C CA . ALA A 1 113 ? -2.435 24.028 18.120 1.00 93.44 113 ALA A CA 1
ATOM 787 C C . ALA A 1 113 ? -2.330 22.536 18.467 1.00 93.44 113 ALA A C 1
ATOM 789 O O . ALA A 1 113 ? -1.284 21.913 18.302 1.00 93.44 113 ALA A O 1
ATOM 790 N N . LYS A 1 114 ? -3.423 21.981 18.995 1.00 96.38 114 LYS A N 1
ATOM 791 C CA . LYS A 1 114 ? -3.523 20.571 19.366 1.00 96.38 114 LYS A CA 1
ATOM 792 C C . LYS A 1 114 ? -4.608 19.868 18.568 1.00 96.38 114 LYS A C 1
ATOM 794 O O . LYS A 1 114 ? -5.542 20.506 18.085 1.00 96.38 114 LYS A O 1
ATOM 799 N N . VAL A 1 115 ? -4.494 18.554 18.462 1.00 95.94 115 VAL A N 1
ATOM 800 C CA . VAL A 1 115 ? -5.484 17.679 17.840 1.00 95.94 115 VAL A CA 1
ATOM 801 C C . VAL A 1 115 ? -5.736 16.467 18.731 1.00 95.94 115 VAL A C 1
ATOM 803 O O . VAL A 1 115 ? -4.831 15.992 19.415 1.00 95.94 115 VAL A O 1
ATOM 806 N N . LYS A 1 116 ? -6.975 15.978 18.719 1.00 97.31 116 LYS A N 1
ATOM 807 C CA . LYS A 1 116 ? -7.361 14.665 19.242 1.00 97.31 116 LYS A CA 1
ATOM 808 C C . LYS A 1 116 ? -7.986 13.820 18.146 1.00 97.31 116 LYS A C 1
ATOM 810 O O . LYS A 1 116 ? -8.718 14.341 17.307 1.00 97.31 116 LYS A O 1
ATOM 815 N N . GLY A 1 117 ? -7.755 12.522 18.207 1.00 96.38 117 GLY A N 1
ATOM 816 C CA . GLY A 1 117 ? -8.495 11.499 17.496 1.00 96.38 117 GLY A CA 1
ATOM 817 C C . GLY A 1 117 ? -9.655 10.980 18.336 1.00 96.38 117 GLY A C 1
ATOM 818 O O . GLY A 1 117 ? -9.516 10.714 19.530 1.00 96.38 117 GLY A O 1
ATOM 819 N N . ILE A 1 118 ? -10.807 10.822 17.695 1.00 98.25 118 ILE A N 1
ATOM 820 C CA . ILE A 1 118 ? -11.952 10.102 18.235 1.00 98.25 118 ILE A CA 1
ATOM 821 C C . ILE A 1 118 ? -12.217 8.921 17.310 1.00 98.25 118 ILE A C 1
ATOM 823 O O . ILE A 1 118 ? -12.608 9.110 16.157 1.00 98.25 118 ILE A O 1
ATOM 827 N N . ILE A 1 119 ? -11.969 7.715 17.809 1.00 97.31 119 ILE A N 1
ATOM 828 C CA . ILE A 1 119 ? -12.133 6.460 17.080 1.00 97.31 119 ILE A CA 1
ATOM 829 C C . ILE A 1 119 ? -13.455 5.831 17.509 1.00 97.31 119 ILE A C 1
ATOM 831 O O . ILE A 1 119 ? -13.686 5.634 18.701 1.00 97.31 119 ILE A O 1
ATOM 835 N N . ARG A 1 120 ? -14.334 5.514 16.558 1.00 97.75 120 ARG A N 1
ATOM 836 C CA . ARG A 1 120 ? -15.667 4.956 16.833 1.00 97.75 120 ARG A CA 1
ATOM 837 C C . ARG A 1 120 ? -15.916 3.705 16.021 1.00 97.75 120 ARG A C 1
ATOM 839 O O . ARG A 1 120 ? -15.653 3.697 14.822 1.00 97.75 120 ARG A O 1
ATOM 846 N N . ALA A 1 121 ? -16.500 2.698 16.661 1.00 89.88 121 ALA A N 1
ATOM 847 C CA . ALA A 1 121 ? -17.055 1.544 15.970 1.00 89.88 121 ALA A CA 1
ATOM 848 C C . ALA A 1 121 ? -18.562 1.650 15.805 1.00 89.88 121 ALA A C 1
ATOM 850 O O . ALA A 1 121 ? -19.270 2.114 16.702 1.00 89.88 121 ALA A O 1
ATOM 851 N N . PHE A 1 122 ? -19.051 1.126 14.689 1.00 89.38 122 PHE A N 1
ATOM 852 C CA . PHE A 1 122 ? -20.459 1.103 14.335 1.00 89.38 122 PHE A CA 1
ATOM 853 C C . PHE A 1 122 ? -20.894 -0.305 13.931 1.00 89.38 122 PHE A C 1
ATOM 855 O O . PHE A 1 122 ? -20.136 -1.052 13.313 1.00 89.38 122 PHE A O 1
ATOM 862 N N . SER A 1 123 ? -22.134 -0.652 14.263 1.00 90.19 123 SER A N 1
ATOM 863 C CA . SER A 1 123 ? -22.818 -1.822 13.698 1.00 90.19 123 SER A CA 1
ATOM 864 C C . SER A 1 123 ? -23.219 -1.588 12.239 1.00 90.19 123 SER A C 1
ATOM 866 O O . SER A 1 123 ? -23.220 -0.449 11.767 1.00 90.19 123 SER A O 1
ATOM 868 N N . ILE A 1 124 ? -23.675 -2.645 11.560 1.00 85.31 124 ILE A N 1
ATOM 869 C CA . ILE A 1 124 ? -24.236 -2.579 10.197 1.00 85.31 124 ILE A CA 1
ATOM 870 C C . ILE A 1 124 ? -25.380 -1.558 10.048 1.00 85.31 124 ILE A C 1
ATOM 872 O O . ILE A 1 124 ? -25.564 -0.971 8.988 1.00 85.31 124 ILE A O 1
ATOM 876 N N . ASN A 1 125 ? -26.124 -1.289 11.128 1.00 88.62 125 ASN A N 1
ATOM 877 C CA . ASN A 1 125 ? -27.221 -0.315 11.142 1.00 88.62 125 ASN A CA 1
ATOM 878 C C . ASN A 1 125 ? -26.752 1.121 11.450 1.00 88.62 125 ASN A C 1
ATOM 880 O O . ASN A 1 125 ? -27.577 2.013 11.641 1.00 88.62 125 ASN A O 1
ATOM 884 N N . GLY A 1 126 ? -25.442 1.352 11.577 1.00 87.50 126 GLY A N 1
ATOM 885 C CA . GLY A 1 126 ? -24.865 2.657 11.909 1.00 87.50 126 GLY A CA 1
ATOM 886 C C . GLY A 1 126 ? -24.966 3.046 13.388 1.00 87.50 126 GLY A C 1
ATOM 887 O O . GLY A 1 126 ? -24.629 4.170 13.749 1.00 87.50 126 GLY A O 1
ATOM 888 N N . THR A 1 127 ? -25.413 2.150 14.276 1.00 95.00 127 THR A N 1
ATOM 889 C CA . THR A 1 127 ? -25.396 2.405 15.728 1.00 95.00 127 THR A CA 1
ATOM 890 C C . THR A 1 127 ? -23.965 2.362 16.253 1.00 95.00 127 THR A C 1
ATOM 892 O O . THR A 1 127 ? -23.279 1.367 16.018 1.00 95.00 127 THR A O 1
ATOM 895 N N . GLN A 1 128 ? -23.535 3.404 16.976 1.00 96.94 128 GLN A N 1
ATOM 896 C CA . GLN A 1 128 ? -22.232 3.446 17.646 1.00 96.94 128 GLN A CA 1
ATOM 897 C C . GLN A 1 128 ? -22.171 2.397 18.764 1.00 96.94 128 GLN A C 1
ATOM 899 O O . GLN A 1 128 ? -23.051 2.353 19.622 1.00 96.94 128 GLN A O 1
ATOM 904 N N . LEU A 1 129 ? -21.124 1.575 18.750 1.00 96.25 129 LEU A N 1
ATOM 905 C CA . LEU A 1 129 ? -20.920 0.468 19.687 1.00 96.25 129 LEU A CA 1
ATOM 906 C C . LEU A 1 129 ? -19.926 0.826 20.788 1.00 96.25 129 LEU A C 1
ATOM 908 O O . LEU A 1 129 ? -20.173 0.551 21.959 1.00 96.25 129 LEU A O 1
ATOM 912 N N . TRP A 1 130 ? -18.827 1.482 20.422 1.00 98.12 130 TRP A N 1
ATOM 913 C CA . TRP A 1 130 ? -17.823 1.970 21.362 1.00 98.12 130 TRP A CA 1
ATOM 914 C C . TRP A 1 130 ? -17.098 3.201 20.807 1.00 98.12 130 TRP A C 1
ATOM 916 O O . TRP A 1 130 ? -17.186 3.509 19.615 1.00 98.12 130 TRP A O 1
ATOM 926 N N . GLU A 1 131 ? -16.404 3.915 21.694 1.00 98.31 131 GLU A N 1
ATOM 927 C CA . GLU A 1 131 ? -15.572 5.080 21.382 1.00 98.31 131 GLU A CA 1
ATOM 928 C C . GLU A 1 131 ? -14.236 4.982 22.131 1.00 98.31 131 GLU A C 1
ATOM 930 O O . GLU A 1 131 ? -14.205 4.612 23.305 1.00 98.31 131 GLU A O 1
ATOM 935 N N . TYR A 1 132 ? -13.150 5.338 21.450 1.00 98.50 132 TYR A N 1
ATOM 936 C CA . TYR A 1 132 ? -11.822 5.537 22.018 1.00 98.50 132 TYR A CA 1
ATOM 937 C C . TYR A 1 132 ? -11.348 6.956 21.691 1.00 98.50 132 TYR A C 1
ATOM 939 O O . TYR A 1 132 ? -11.474 7.412 20.554 1.00 98.50 132 TYR A O 1
ATOM 947 N N . VAL A 1 133 ? -10.798 7.661 22.679 1.00 98.25 133 VAL A N 1
ATOM 948 C CA . VAL A 1 133 ? -10.303 9.036 22.525 1.00 98.25 133 VAL A CA 1
ATOM 949 C C . VAL A 1 133 ? -8.805 9.050 22.799 1.00 98.25 133 VAL A C 1
ATOM 951 O O . VAL A 1 133 ? -8.377 8.619 23.868 1.00 98.25 133 VAL A O 1
ATOM 954 N N . THR A 1 134 ? -8.027 9.550 21.841 1.00 98.06 134 THR A N 1
ATOM 955 C CA . THR A 1 134 ? -6.564 9.677 21.946 1.00 98.06 134 THR A CA 1
ATOM 956 C C . THR A 1 134 ? -6.161 10.744 22.965 1.00 98.06 134 THR A C 1
ATOM 958 O O . THR A 1 134 ? -6.973 11.582 23.389 1.00 98.06 134 THR A O 1
ATOM 961 N N . ASN A 1 135 ? -4.868 10.811 23.286 1.00 96.38 135 ASN A N 1
ATOM 962 C CA . ASN A 1 135 ? -4.327 12.000 23.942 1.00 96.38 135 ASN A CA 1
ATOM 963 C C . ASN A 1 135 ? -4.408 13.238 23.026 1.00 96.38 135 ASN A C 1
ATOM 965 O O . ASN A 1 135 ? -4.571 13.137 21.807 1.00 96.38 135 ASN A O 1
ATOM 969 N N . SER A 1 136 ? -4.304 14.432 23.625 1.00 95.81 136 SER A N 1
ATOM 970 C CA . SER A 1 136 ? -4.118 15.681 22.872 1.00 95.81 136 SER A CA 1
ATOM 971 C C . SER A 1 136 ? -2.672 15.779 22.381 1.00 95.81 136 SER A C 1
ATOM 973 O O . SER A 1 136 ? -1.763 15.977 23.192 1.00 95.81 136 SER A O 1
ATOM 975 N N . CYS A 1 137 ? -2.465 15.743 21.070 1.00 95.19 137 CYS A N 1
ATOM 976 C CA . CYS A 1 137 ? -1.148 15.857 20.444 1.00 95.19 137 CYS A CA 1
ATOM 977 C C . CYS A 1 137 ? -0.936 17.276 19.904 1.00 95.19 137 CYS A C 1
ATOM 979 O O . CYS A 1 137 ? -1.883 17.902 19.426 1.00 95.19 137 CYS A O 1
ATOM 981 N N . TYR A 1 138 ? 0.288 17.804 19.973 1.00 94.00 138 TYR A N 1
ATOM 982 C CA . TYR A 1 138 ? 0.613 19.066 19.301 1.00 94.00 138 TYR A CA 1
ATOM 983 C C . TYR A 1 138 ? 0.661 18.857 17.791 1.00 94.00 138 TYR A C 1
ATOM 985 O O . TYR A 1 138 ? 1.229 17.882 17.312 1.00 94.00 138 TYR A O 1
ATOM 993 N N . VAL A 1 139 ? 0.083 19.793 17.049 1.00 88.25 139 VAL A N 1
ATOM 994 C CA . VAL A 1 139 ? 0.135 19.799 15.590 1.00 88.25 139 VAL A CA 1
ATOM 995 C C . VAL A 1 139 ? 1.470 20.394 15.159 1.00 88.25 139 VAL A C 1
ATOM 997 O O . VAL A 1 139 ? 1.813 21.515 15.539 1.00 88.25 139 VAL A O 1
ATOM 1000 N N . GLY A 1 140 ? 2.218 19.625 14.373 1.00 86.00 140 GLY A N 1
ATOM 1001 C CA . GLY A 1 140 ? 3.461 20.045 13.740 1.00 86.00 140 GLY A CA 1
ATOM 1002 C C . GLY A 1 140 ? 3.329 20.084 12.221 1.00 86.00 140 GLY A C 1
ATOM 1003 O O . GLY A 1 140 ? 2.262 20.358 11.678 1.00 86.00 140 GLY A O 1
ATOM 1004 N N . MET A 1 141 ? 4.436 19.802 11.534 1.00 84.62 141 MET A N 1
ATOM 1005 C CA . MET A 1 141 ? 4.453 19.676 10.074 1.00 84.62 141 MET A CA 1
ATOM 1006 C C . MET A 1 141 ? 3.781 18.384 9.584 1.00 84.62 141 MET A C 1
ATOM 1008 O O . MET A 1 141 ? 3.240 18.368 8.484 1.00 84.62 141 MET A O 1
ATOM 1012 N N . CYS A 1 142 ? 3.832 17.318 10.387 1.00 86.94 142 CYS A N 1
ATOM 1013 C CA . CYS A 1 142 ? 3.371 15.981 10.019 1.00 86.94 142 CYS A CA 1
ATOM 1014 C C . CYS A 1 142 ? 2.082 15.604 10.755 1.00 86.94 142 CYS A C 1
ATOM 1016 O O . CYS A 1 142 ? 1.805 16.121 11.843 1.00 86.94 142 CYS A O 1
ATOM 1018 N N . ASP A 1 143 ? 1.328 14.666 10.181 1.00 85.12 143 ASP A N 1
ATOM 1019 C CA . ASP A 1 143 ? 0.187 14.051 10.855 1.00 85.12 143 ASP A CA 1
ATOM 1020 C C . ASP A 1 143 ? 0.676 13.243 12.064 1.00 85.12 143 ASP A C 1
ATOM 1022 O O . ASP A 1 143 ? 1.402 12.262 11.927 1.00 85.12 143 ASP A O 1
ATOM 1026 N N . VAL A 1 144 ? 0.266 13.670 13.257 1.00 92.75 144 VAL A N 1
ATOM 1027 C CA . VAL A 1 144 ? 0.633 13.039 14.539 1.00 92.75 144 VAL A CA 1
ATOM 1028 C C . VAL A 1 144 ? -0.371 11.974 14.986 1.00 92.75 144 VAL A C 1
ATOM 1030 O O . VAL A 1 144 ? -0.111 11.246 15.936 1.00 92.75 144 VAL A O 1
ATOM 1033 N N . ILE A 1 145 ? -1.538 11.893 14.337 1.00 94.75 145 ILE A N 1
ATOM 1034 C CA . ILE A 1 145 ? -2.549 10.858 14.581 1.00 94.75 145 ILE A CA 1
ATOM 1035 C C . ILE A 1 145 ? -3.056 10.350 13.232 1.00 94.75 145 ILE A C 1
ATOM 1037 O O . ILE A 1 145 ? -3.596 11.132 12.447 1.00 94.75 145 ILE A O 1
ATOM 1041 N N . GLN A 1 146 ? -2.919 9.051 12.964 1.00 89.62 146 GLN A N 1
ATOM 1042 C CA . GLN A 1 146 ? -3.332 8.432 11.699 1.00 89.62 146 GLN A CA 1
ATOM 1043 C C . GLN A 1 146 ? -3.992 7.071 11.945 1.00 89.62 146 GLN A C 1
ATOM 1045 O O . GLN A 1 146 ? -3.547 6.293 12.783 1.00 89.62 146 GLN A O 1
ATOM 1050 N N . SER A 1 147 ? -5.054 6.767 11.197 1.00 88.12 147 SER A N 1
ATOM 1051 C CA . SER A 1 147 ? -5.639 5.421 11.158 1.00 88.12 147 SER A CA 1
ATOM 1052 C C . SER A 1 147 ? -4.786 4.553 10.249 1.00 88.12 147 SER A C 1
ATOM 1054 O O . SER A 1 147 ? -4.643 4.910 9.085 1.00 88.12 147 SER A O 1
ATOM 1056 N N . ILE A 1 148 ? -4.284 3.423 10.747 1.00 86.94 148 ILE A N 1
ATOM 1057 C CA . ILE A 1 148 ? -3.474 2.489 9.953 1.00 86.94 148 ILE A CA 1
ATOM 1058 C C . ILE A 1 148 ? -4.385 1.463 9.268 1.00 86.94 148 ILE A C 1
ATOM 1060 O O . ILE A 1 148 ? -4.300 1.271 8.057 1.00 86.94 148 ILE A O 1
ATOM 1064 N N . GLY A 1 149 ? -5.303 0.840 10.014 1.00 79.50 149 GLY A N 1
ATOM 1065 C CA . GLY A 1 149 ? -6.277 -0.095 9.442 1.00 79.50 149 GLY A CA 1
ATOM 1066 C C . GLY A 1 149 ? -6.708 -1.208 10.391 1.00 79.50 149 GLY A C 1
ATOM 1067 O O . GLY A 1 149 ? -6.276 -1.267 11.538 1.00 79.50 149 GLY A O 1
ATOM 1068 N N . ILE A 1 150 ? -7.583 -2.090 9.904 1.00 79.62 150 ILE A N 1
ATOM 1069 C CA . ILE A 1 150 ? -8.039 -3.287 10.624 1.00 79.62 150 ILE A CA 1
ATOM 1070 C C . ILE A 1 150 ? -7.249 -4.498 10.121 1.00 79.62 150 ILE A C 1
ATOM 1072 O O . ILE A 1 150 ? -7.158 -4.719 8.917 1.00 79.62 150 ILE A O 1
ATOM 1076 N N . THR A 1 151 ? -6.737 -5.298 11.050 1.00 81.19 151 THR A N 1
ATOM 1077 C CA . THR A 1 151 ? -6.062 -6.582 10.817 1.00 81.19 151 THR A CA 1
ATOM 1078 C C . THR A 1 151 ? -6.673 -7.665 11.714 1.00 81.19 151 THR A C 1
ATOM 1080 O O . THR A 1 151 ? -7.584 -7.388 12.505 1.00 81.19 151 THR A O 1
ATOM 1083 N N . ARG A 1 152 ? -6.180 -8.910 11.649 1.00 79.75 152 ARG A N 1
ATOM 1084 C CA . ARG A 1 152 ? -6.572 -9.947 12.622 1.00 79.75 152 ARG A CA 1
ATOM 1085 C C . ARG A 1 152 ? -6.083 -9.607 14.032 1.00 79.75 152 ARG A C 1
ATOM 1087 O O . ARG A 1 152 ? -6.756 -9.959 15.006 1.00 79.75 152 ARG A O 1
ATOM 1094 N N . ALA A 1 153 ? -4.954 -8.905 14.152 1.00 84.56 153 ALA A N 1
ATOM 1095 C CA . ALA A 1 153 ? -4.439 -8.434 15.438 1.00 84.56 153 ALA A CA 1
ATOM 1096 C C . ALA A 1 153 ? -5.364 -7.399 16.092 1.00 84.56 153 ALA A C 1
ATOM 1098 O O . ALA A 1 153 ? -5.560 -7.435 17.309 1.00 84.56 153 ALA A O 1
ATOM 1099 N N . GLY A 1 154 ? -5.969 -6.514 15.298 1.00 87.38 154 GLY A N 1
ATOM 1100 C CA . GLY A 1 154 ? -6.942 -5.533 15.763 1.00 87.38 154 GLY A CA 1
ATOM 1101 C C . GLY A 1 154 ? -7.026 -4.304 14.863 1.00 87.38 154 GLY A C 1
ATOM 1102 O O . GLY A 1 154 ? -6.637 -4.341 13.703 1.00 87.38 154 GLY A O 1
ATOM 1103 N N . TYR A 1 155 ? -7.558 -3.205 15.391 1.00 91.00 155 TYR A N 1
ATOM 1104 C CA . TYR A 1 155 ? -7.532 -1.909 14.716 1.00 91.00 155 TYR A CA 1
ATOM 1105 C C . TYR A 1 155 ? -6.274 -1.142 15.125 1.00 91.00 155 TYR A C 1
ATOM 1107 O O . TYR A 1 155 ? -6.104 -0.831 16.306 1.00 91.00 155 TYR A O 1
ATOM 1115 N N . LEU A 1 156 ? -5.411 -0.838 14.159 1.00 92.00 156 LEU A N 1
ATOM 1116 C CA . LEU A 1 156 ? -4.155 -0.136 14.369 1.00 92.00 156 LEU A CA 1
ATOM 1117 C C . LEU A 1 156 ? -4.302 1.363 14.089 1.00 92.00 156 LEU A C 1
ATOM 1119 O O . LEU A 1 156 ? -4.907 1.774 13.093 1.00 92.00 156 LEU A O 1
ATOM 1123 N N . PHE A 1 157 ? -3.689 2.187 14.935 1.00 95.38 157 PHE A N 1
ATOM 1124 C CA . PHE A 1 157 ? -3.536 3.621 14.697 1.00 95.38 157 PHE A CA 1
ATOM 1125 C C . PHE A 1 157 ? -2.203 4.139 15.243 1.00 95.38 157 PHE A C 1
ATOM 1127 O O . PHE A 1 157 ? -1.656 3.591 16.198 1.00 95.38 157 PHE A O 1
ATOM 1134 N N . LEU A 1 158 ? -1.691 5.198 14.622 1.00 94.94 158 LEU A N 1
ATOM 1135 C CA . LEU A 1 158 ? -0.542 5.963 15.094 1.00 94.94 158 LEU A CA 1
ATOM 1136 C C . LEU A 1 158 ? -1.032 7.115 15.974 1.00 94.94 158 LEU A C 1
ATOM 1138 O O . LEU A 1 158 ? -1.965 7.824 15.594 1.00 94.94 158 LEU A O 1
ATOM 1142 N N . GLU A 1 159 ? -0.369 7.328 17.104 1.00 96.75 159 GLU A N 1
ATOM 1143 C CA . GLU A 1 159 ? -0.505 8.504 17.959 1.00 96.75 159 GLU A CA 1
ATOM 1144 C C . GLU A 1 159 ? 0.884 8.921 18.462 1.00 96.75 159 GLU A C 1
ATOM 1146 O O . GLU A 1 159 ? 1.501 8.209 19.249 1.00 96.75 159 GLU A O 1
ATOM 1151 N N . ALA A 1 160 ? 1.362 10.083 18.007 1.00 94.12 160 ALA A N 1
ATOM 1152 C CA . ALA A 1 160 ? 2.586 10.756 18.449 1.00 94.12 160 ALA A CA 1
ATOM 1153 C C . ALA A 1 160 ? 3.808 9.826 18.577 1.00 94.12 160 ALA A C 1
ATOM 1155 O O . ALA A 1 160 ? 4.431 9.745 19.637 1.00 94.12 160 ALA A O 1
ATOM 1156 N N . GLY A 1 161 ? 4.135 9.102 17.505 1.00 94.88 161 GLY A N 1
ATOM 1157 C CA . GLY A 1 161 ? 5.257 8.161 17.492 1.00 94.88 161 GLY A CA 1
ATOM 1158 C C . GLY A 1 161 ? 4.962 6.760 18.025 1.00 94.88 161 GLY A C 1
ATOM 1159 O O . GLY A 1 161 ? 5.809 5.885 17.863 1.00 94.88 161 GLY A O 1
ATOM 1160 N N . SER A 1 162 ? 3.784 6.508 18.595 1.00 98.06 162 SER A N 1
ATOM 1161 C CA . SER A 1 162 ? 3.403 5.195 19.124 1.00 98.06 162 SER A CA 1
ATOM 1162 C C . SER A 1 162 ? 2.310 4.546 18.283 1.00 98.06 162 SER A C 1
ATOM 1164 O O . SER A 1 162 ? 1.325 5.186 17.914 1.00 98.06 162 SER A O 1
ATOM 1166 N N . VAL A 1 163 ? 2.455 3.252 18.002 1.00 98.50 163 VAL A N 1
ATOM 1167 C CA . VAL A 1 163 ? 1.440 2.455 17.304 1.00 98.50 163 VAL A CA 1
ATOM 1168 C C . VAL A 1 163 ? 0.611 1.694 18.328 1.00 98.50 163 VAL A C 1
ATOM 1170 O O . VAL A 1 163 ? 1.130 0.920 19.129 1.00 98.50 163 VAL A O 1
ATOM 1173 N N . TYR A 1 164 ? -0.696 1.902 18.291 1.00 98.62 164 TYR A N 1
ATOM 1174 C CA . TYR A 1 164 ? -1.660 1.266 19.175 1.00 98.62 164 TYR A CA 1
ATOM 1175 C C . TYR A 1 164 ? -2.452 0.219 18.412 1.00 98.62 164 TYR A C 1
ATOM 1177 O O . TYR A 1 164 ? -2.827 0.447 17.264 1.00 98.62 164 TYR A O 1
ATOM 1185 N N . CYS A 1 165 ? -2.789 -0.880 19.081 1.00 98.31 165 CYS A N 1
ATOM 1186 C CA . CYS A 1 165 ? -3.735 -1.869 18.584 1.00 98.31 165 CYS A CA 1
ATOM 1187 C C . CYS A 1 165 ? -4.935 -1.966 19.524 1.00 98.31 165 CYS A C 1
ATOM 1189 O O . CYS A 1 165 ? -4.793 -2.273 20.712 1.00 98.31 165 CYS A O 1
ATOM 1191 N N . LEU A 1 166 ? -6.128 -1.704 18.993 1.00 98.12 166 LEU A N 1
ATOM 1192 C CA . LEU A 1 166 ? -7.392 -1.853 19.703 1.00 98.12 166 LEU A CA 1
ATOM 1193 C C . LEU A 1 166 ? -8.061 -3.172 19.336 1.00 98.12 166 LEU A C 1
ATOM 1195 O O . LEU A 1 166 ? -8.090 -3.580 18.178 1.00 98.12 166 LEU A O 1
ATOM 1199 N N . ASP A 1 167 ? -8.690 -3.796 20.322 1.00 97.12 167 ASP A N 1
ATOM 1200 C CA . ASP A 1 167 ? -9.657 -4.857 20.110 1.00 97.12 167 ASP A CA 1
ATOM 1201 C C . ASP A 1 167 ? -10.850 -4.311 19.302 1.00 97.12 167 ASP A C 1
ATOM 1203 O O . ASP A 1 167 ? -11.565 -3.439 19.807 1.00 97.12 167 ASP A O 1
ATOM 1207 N N . PRO A 1 168 ? -11.108 -4.807 18.076 1.00 87.75 168 PRO A N 1
ATOM 1208 C CA . PRO A 1 168 ? -12.142 -4.232 17.220 1.00 87.75 168 PRO A CA 1
ATOM 1209 C C . PRO A 1 168 ? -13.549 -4.344 17.804 1.00 87.75 168 PRO A C 1
ATOM 1211 O O . PRO A 1 168 ? -14.389 -3.502 17.515 1.00 87.75 168 PRO A O 1
ATOM 1214 N N . ALA A 1 169 ? -13.825 -5.357 18.632 1.00 92.31 169 ALA A N 1
ATOM 1215 C CA . ALA A 1 169 ? -15.150 -5.591 19.197 1.00 92.31 169 ALA A CA 1
ATOM 1216 C C . ALA A 1 169 ? -15.449 -4.679 20.395 1.00 92.31 169 ALA A C 1
ATOM 1218 O O . ALA A 1 169 ? -16.607 -4.342 20.637 1.00 92.31 169 ALA A O 1
ATOM 1219 N N . THR A 1 170 ? -14.421 -4.279 21.147 1.00 96.62 170 THR A N 1
ATOM 1220 C CA . THR A 1 170 ? -14.591 -3.596 22.440 1.00 96.62 170 THR A CA 1
ATOM 1221 C C . THR A 1 170 ? -13.930 -2.223 22.539 1.00 96.62 170 THR A C 1
ATOM 1223 O O . THR A 1 170 ? -14.218 -1.495 23.487 1.00 96.62 170 THR A O 1
ATOM 1226 N N . GLY A 1 171 ? -13.027 -1.874 21.620 1.00 96.88 171 GLY A N 1
ATOM 1227 C CA . GLY A 1 171 ? -12.240 -0.638 21.659 1.00 96.88 171 GLY A CA 1
ATOM 1228 C C . GLY A 1 171 ? -11.148 -0.617 22.737 1.00 96.88 171 GLY A C 1
ATOM 1229 O O . GLY A 1 171 ? -10.529 0.420 22.967 1.00 96.88 171 GLY A O 1
ATOM 1230 N N . LYS A 1 172 ? -10.903 -1.737 23.433 1.00 98.12 172 LYS A N 1
ATOM 1231 C CA . LYS A 1 172 ? -9.855 -1.835 24.461 1.00 98.12 172 LYS A CA 1
ATOM 1232 C C . LYS A 1 172 ? -8.481 -1.986 23.819 1.00 98.12 172 LYS A C 1
ATOM 1234 O O . LYS A 1 172 ? -8.329 -2.752 22.876 1.00 98.12 172 LYS A O 1
ATOM 1239 N N . VAL A 1 173 ? -7.472 -1.321 24.376 1.00 98.56 173 VAL A N 1
ATOM 1240 C CA . VAL A 1 173 ? -6.076 -1.489 23.946 1.00 98.56 173 VAL A CA 1
ATOM 1241 C C . VAL A 1 173 ? -5.631 -2.931 24.199 1.00 98.56 173 VAL A C 1
ATOM 1243 O O . VAL A 1 173 ? -5.733 -3.418 25.325 1.00 98.56 173 VAL A O 1
ATOM 1246 N N . ARG A 1 174 ? -5.146 -3.602 23.150 1.00 98.12 174 ARG A N 1
ATOM 1247 C CA . ARG A 1 174 ? -4.497 -4.917 23.223 1.00 98.12 174 ARG A CA 1
ATOM 1248 C C . ARG A 1 174 ? -3.006 -4.765 23.493 1.00 98.12 174 ARG A C 1
ATOM 1250 O O . ARG A 1 174 ? -2.489 -5.392 24.412 1.00 98.12 174 ARG A O 1
ATOM 1257 N N . TRP A 1 175 ? -2.346 -3.900 22.730 1.00 98.56 175 TRP A N 1
ATOM 1258 C CA . TRP A 1 175 ? -0.934 -3.572 22.895 1.00 98.56 175 TRP A CA 1
ATOM 1259 C C . TRP A 1 175 ? -0.626 -2.160 22.389 1.00 98.56 175 TRP A C 1
ATOM 1261 O O . TRP A 1 175 ? -1.418 -1.552 21.660 1.00 98.56 175 TRP A O 1
ATOM 1271 N N . VAL A 1 176 ? 0.534 -1.650 22.805 1.00 98.62 176 VAL A N 1
ATOM 1272 C CA . VAL A 1 176 ? 1.125 -0.385 22.353 1.00 98.62 176 VAL A CA 1
ATOM 1273 C C . VAL A 1 176 ? 2.589 -0.648 22.026 1.00 98.62 176 VAL A C 1
ATOM 1275 O O . VAL A 1 176 ? 3.298 -1.243 22.836 1.00 98.62 176 VAL A O 1
ATOM 1278 N N . ASN A 1 177 ? 3.028 -0.205 20.855 1.00 98.56 177 ASN A N 1
ATOM 1279 C CA . ASN A 1 177 ? 4.425 -0.178 20.457 1.00 98.56 177 ASN A CA 1
ATOM 1280 C C . ASN A 1 177 ? 4.903 1.280 20.459 1.00 98.56 177 ASN A C 1
ATOM 1282 O O . ASN A 1 177 ? 4.481 2.078 19.624 1.00 98.56 177 ASN A O 1
ATOM 1286 N N . GLU A 1 178 ? 5.767 1.626 21.410 1.00 97.81 178 GLU A N 1
ATOM 1287 C CA . GLU A 1 178 ? 6.309 2.985 21.585 1.00 97.81 178 GLU A CA 1
ATOM 1288 C C . GLU A 1 178 ? 7.666 3.173 20.876 1.00 97.81 178 GLU A C 1
ATOM 1290 O O . GLU A 1 178 ? 8.308 4.216 20.991 1.00 97.81 178 GLU A O 1
ATOM 1295 N N . ASP A 1 179 ? 8.130 2.157 20.144 1.00 97.81 179 ASP A N 1
ATOM 1296 C CA . ASP A 1 179 ? 9.482 2.107 19.587 1.00 97.81 179 ASP A CA 1
ATOM 1297 C C . ASP A 1 179 ? 9.617 2.837 18.241 1.00 97.81 179 ASP A C 1
ATOM 1299 O O . ASP A 1 179 ? 10.753 3.127 17.832 1.00 97.81 179 ASP A O 1
ATOM 1303 N N . PHE A 1 180 ? 8.500 3.080 17.538 1.00 97.19 180 PHE A N 1
ATOM 1304 C CA . PHE A 1 180 ? 8.479 3.676 16.198 1.00 97.19 180 PHE A CA 1
ATOM 1305 C C . PHE A 1 180 ? 9.041 5.102 16.216 1.00 97.19 180 PHE A C 1
ATOM 1307 O O . PHE A 1 180 ? 9.980 5.399 15.480 1.00 97.19 180 PHE A O 1
ATOM 1314 N N . GLY A 1 181 ? 8.510 5.966 17.084 1.00 94.38 181 GLY A N 1
ATOM 1315 C CA . GLY A 1 181 ? 9.009 7.320 17.342 1.00 94.38 181 GLY A CA 1
ATOM 1316 C C . GLY A 1 181 ? 8.823 8.335 16.207 1.00 94.38 181 GLY A C 1
ATOM 1317 O O . GLY A 1 181 ? 9.191 9.494 16.388 1.00 94.38 181 GLY A O 1
ATOM 1318 N N . GLY A 1 182 ? 8.274 7.925 15.059 1.00 91.62 182 GLY A N 1
ATOM 1319 C CA . GLY A 1 182 ? 8.054 8.777 13.889 1.00 91.62 182 GLY A CA 1
ATOM 1320 C C . GLY A 1 182 ? 6.646 9.373 13.797 1.00 91.62 182 GLY A C 1
ATOM 1321 O O . GLY A 1 182 ? 5.683 8.822 14.321 1.00 91.62 182 GLY A O 1
ATOM 1322 N N . ASP A 1 183 ? 6.516 10.468 13.049 1.00 90.19 183 ASP A N 1
ATOM 1323 C CA . ASP A 1 183 ? 5.234 11.090 12.686 1.00 90.19 183 ASP A CA 1
ATOM 1324 C C . ASP A 1 183 ? 5.058 11.114 11.158 1.00 90.19 183 ASP A C 1
ATOM 1326 O O . ASP A 1 183 ? 6.027 10.946 10.406 1.00 90.19 183 ASP A O 1
ATOM 1330 N N . GLY A 1 184 ? 3.829 11.360 10.687 1.00 82.94 184 GLY A N 1
ATOM 1331 C CA . GLY A 1 184 ? 3.511 11.405 9.256 1.00 82.94 184 GLY A CA 1
ATOM 1332 C C . GLY A 1 184 ? 3.846 10.089 8.571 1.00 82.94 184 GLY A C 1
ATOM 1333 O O . GLY A 1 184 ? 4.507 10.077 7.532 1.00 82.94 184 GLY A O 1
ATOM 1334 N N . ALA A 1 185 ? 3.464 8.986 9.207 1.00 88.00 185 ALA A N 1
ATOM 1335 C CA . ALA A 1 185 ? 3.847 7.672 8.756 1.00 88.00 185 ALA A CA 1
ATOM 1336 C C . ALA A 1 185 ? 3.176 7.324 7.427 1.00 88.00 185 ALA A C 1
ATOM 1338 O O . ALA A 1 185 ? 2.020 7.673 7.171 1.00 88.00 185 ALA A O 1
ATOM 1339 N N . SER A 1 186 ? 3.910 6.572 6.618 1.00 84.44 186 SER A N 1
ATOM 1340 C CA . SER A 1 186 ? 3.345 5.706 5.585 1.00 84.44 186 SER A CA 1
ATOM 1341 C C . SER A 1 186 ? 3.477 4.264 6.056 1.00 84.44 186 SER A C 1
ATOM 1343 O O . SER A 1 186 ? 4.391 3.965 6.829 1.00 84.44 186 SER A O 1
ATOM 1345 N N . TRP A 1 187 ? 2.591 3.374 5.610 1.00 90.38 187 TRP A N 1
ATOM 1346 C CA . TRP A 1 187 ? 2.619 1.970 6.019 1.00 90.38 187 TRP A CA 1
ATOM 1347 C C . TRP A 1 187 ? 2.172 1.006 4.922 1.00 90.38 187 TRP A C 1
ATOM 1349 O O . TRP A 1 187 ? 1.491 1.395 3.974 1.00 90.38 187 TRP A O 1
ATOM 1359 N N . ALA A 1 188 ? 2.546 -0.261 5.087 1.00 82.50 188 ALA A N 1
ATOM 1360 C CA . ALA A 1 188 ? 2.045 -1.392 4.317 1.00 82.50 188 ALA A CA 1
ATOM 1361 C C . ALA A 1 188 ? 2.065 -2.666 5.165 1.00 82.50 188 ALA A C 1
ATOM 1363 O O . ALA A 1 188 ? 2.838 -2.773 6.117 1.00 82.50 188 ALA A O 1
ATOM 1364 N N . PHE A 1 189 ? 1.231 -3.630 4.790 1.00 81.19 189 PHE A N 1
ATOM 1365 C CA . PHE A 1 189 ? 1.189 -4.947 5.415 1.00 81.19 189 PHE A CA 1
ATOM 1366 C C . PHE A 1 189 ? 1.761 -6.001 4.474 1.00 81.19 189 PHE A C 1
ATOM 1368 O O . PHE A 1 189 ? 1.586 -5.903 3.258 1.00 81.19 189 PHE A O 1
ATOM 1375 N N . ASP A 1 190 ? 2.399 -7.017 5.042 1.00 80.31 190 ASP A N 1
ATOM 1376 C CA . ASP A 1 190 ? 2.699 -8.256 4.331 1.00 80.31 190 ASP A CA 1
ATOM 1377 C C . ASP A 1 190 ? 1.590 -9.310 4.529 1.00 80.31 190 ASP A C 1
ATOM 1379 O O . ASP A 1 190 ? 0.551 -9.061 5.146 1.00 80.31 190 ASP A O 1
ATOM 1383 N N . THR A 1 191 ? 1.802 -10.514 3.995 1.00 80.31 191 THR A N 1
ATOM 1384 C CA . THR A 1 191 ? 0.854 -11.635 4.112 1.00 80.31 191 THR A CA 1
ATOM 1385 C C . THR A 1 191 ? 0.734 -12.210 5.524 1.00 80.31 191 THR A C 1
ATOM 1387 O O . THR A 1 191 ? -0.232 -12.914 5.821 1.00 80.31 191 THR A O 1
ATOM 1390 N N . GLU A 1 192 ? 1.711 -11.947 6.390 1.00 86.12 192 GLU A N 1
ATOM 1391 C CA . GLU A 1 192 ? 1.710 -12.366 7.793 1.00 86.12 192 GLU A CA 1
ATOM 1392 C C . GLU A 1 192 ? 1.069 -11.308 8.708 1.00 86.12 192 GLU A C 1
ATOM 1394 O O . GLU A 1 192 ? 0.851 -11.575 9.887 1.00 86.12 192 GLU A O 1
ATOM 1399 N N . GLU A 1 193 ? 0.663 -10.165 8.142 1.00 85.25 193 GLU A N 1
ATOM 1400 C CA . GLU A 1 193 ? 0.158 -8.970 8.827 1.00 85.25 193 GLU A CA 1
ATOM 1401 C C . GLU A 1 193 ? 1.203 -8.231 9.667 1.00 85.25 193 GLU A C 1
ATOM 1403 O O . GLU A 1 193 ? 0.844 -7.454 10.557 1.00 85.25 193 GLU A O 1
ATOM 1408 N N . ASN A 1 194 ? 2.489 -8.401 9.356 1.00 95.00 194 ASN A N 1
ATOM 1409 C CA . ASN A 1 194 ? 3.492 -7.472 9.851 1.00 95.00 194 ASN A CA 1
ATOM 1410 C C . ASN A 1 194 ? 3.237 -6.098 9.216 1.00 95.00 194 ASN A C 1
ATOM 1412 O O . ASN A 1 194 ? 3.003 -5.994 8.008 1.00 95.00 194 ASN A O 1
ATOM 1416 N N . VAL A 1 195 ? 3.276 -5.037 10.022 1.00 94.50 195 VAL A N 1
ATOM 1417 C CA . VAL A 1 195 ? 3.117 -3.661 9.543 1.00 94.50 195 VAL A CA 1
ATOM 1418 C C . VAL A 1 195 ? 4.478 -3.008 9.385 1.00 94.50 195 VAL A C 1
ATOM 1420 O O . VAL A 1 195 ? 5.188 -2.757 10.359 1.00 94.50 195 VAL A O 1
ATOM 1423 N N . TYR A 1 196 ? 4.824 -2.704 8.142 1.00 95.19 196 TYR A N 1
ATOM 1424 C CA . TYR A 1 196 ? 5.982 -1.898 7.802 1.00 95.19 196 TYR A CA 1
ATOM 1425 C C . TYR A 1 196 ? 5.592 -0.428 7.839 1.00 95.19 196 TYR A C 1
ATOM 1427 O O . TYR A 1 196 ? 4.539 -0.061 7.322 1.00 95.19 196 TYR A O 1
ATOM 1435 N N . LEU A 1 197 ? 6.436 0.411 8.435 1.00 95.50 197 LEU A N 1
ATOM 1436 C CA . LEU A 1 197 ? 6.222 1.846 8.567 1.00 95.50 197 LEU A CA 1
ATOM 1437 C C . LEU A 1 197 ? 7.474 2.621 8.174 1.00 95.50 197 LEU A C 1
ATOM 1439 O O . LEU A 1 197 ? 8.599 2.213 8.456 1.00 95.50 197 LEU A O 1
ATOM 1443 N N . THR A 1 198 ? 7.269 3.797 7.607 1.00 95.00 198 THR A N 1
ATOM 1444 C CA . THR A 1 198 ? 8.311 4.810 7.425 1.00 95.00 198 THR A CA 1
ATOM 1445 C C . THR A 1 198 ? 7.831 6.099 8.065 1.00 95.00 198 THR A C 1
ATOM 1447 O O . THR A 1 198 ? 6.672 6.461 7.863 1.00 95.00 198 THR A O 1
ATOM 1450 N N . GLY A 1 199 ? 8.683 6.807 8.798 1.00 93.06 199 GLY A N 1
ATOM 1451 C CA . GLY A 1 199 ? 8.359 8.157 9.258 1.00 93.06 199 GLY A CA 1
ATOM 1452 C C . GLY A 1 199 ? 8.690 9.203 8.199 1.00 93.06 199 GLY A C 1
ATOM 1453 O O . GLY A 1 199 ? 9.549 8.984 7.345 1.00 93.06 199 GLY A O 1
ATOM 1454 N N . TYR A 1 200 ? 8.039 10.367 8.266 1.00 88.12 200 TYR A N 1
ATOM 1455 C CA . TYR A 1 200 ? 8.318 11.457 7.326 1.00 88.12 200 TYR A CA 1
ATOM 1456 C C . TYR A 1 200 ? 9.786 11.915 7.403 1.00 88.12 200 TYR A C 1
ATOM 1458 O O . TYR A 1 200 ? 10.384 12.262 6.388 1.00 88.12 200 TYR A O 1
ATOM 1466 N N . ILE A 1 201 ? 10.374 11.900 8.605 1.00 88.12 201 ILE A N 1
ATOM 1467 C CA . ILE A 1 201 ? 11.797 12.199 8.843 1.00 88.12 201 ILE A CA 1
ATOM 1468 C C . ILE A 1 201 ? 12.539 10.924 9.256 1.00 88.12 201 ILE A C 1
ATOM 1470 O O . ILE A 1 201 ? 13.471 10.503 8.580 1.00 88.12 201 ILE A O 1
ATOM 1474 N N . GLU A 1 202 ? 12.099 10.308 10.350 1.00 90.62 202 GLU A N 1
ATOM 1475 C CA . GLU A 1 202 ? 12.599 9.044 10.892 1.00 90.62 202 GLU A CA 1
ATOM 1476 C C . GLU A 1 202 ? 11.406 8.266 11.467 1.00 90.62 202 GLU A C 1
ATOM 1478 O O . GLU A 1 202 ? 10.428 8.899 11.878 1.00 90.62 202 GLU A O 1
ATOM 1483 N N . PRO A 1 203 ? 11.462 6.926 11.528 1.00 95.25 203 PRO A N 1
ATOM 1484 C CA . PRO A 1 203 ? 12.543 6.060 11.051 1.00 95.25 203 PRO A CA 1
ATOM 1485 C C . PRO A 1 203 ? 12.522 5.853 9.524 1.00 95.25 203 PRO A C 1
ATOM 1487 O O . PRO A 1 203 ? 11.475 5.990 8.892 1.00 95.25 203 PRO A O 1
ATOM 1490 N N . TRP A 1 204 ? 13.668 5.481 8.939 1.00 96.44 204 TRP A N 1
ATOM 1491 C CA . TRP A 1 204 ? 13.791 5.150 7.511 1.00 96.44 204 TRP A CA 1
ATOM 1492 C C . TRP A 1 204 ? 12.953 3.933 7.121 1.00 96.44 204 TRP A C 1
ATOM 1494 O O . TRP A 1 204 ? 12.243 3.987 6.122 1.00 96.44 204 TRP A O 1
ATOM 1504 N N . LEU A 1 205 ? 12.998 2.870 7.929 1.00 97.50 205 LEU A N 1
ATOM 1505 C CA . LEU A 1 205 ? 12.073 1.742 7.856 1.00 97.50 205 LEU A CA 1
ATOM 1506 C C . LEU A 1 205 ? 11.897 1.112 9.241 1.00 97.50 205 LEU A C 1
ATOM 1508 O O . LEU A 1 205 ? 12.855 0.916 9.988 1.00 97.50 205 LEU A O 1
ATOM 1512 N N . PHE A 1 206 ? 10.670 0.734 9.557 1.00 98.31 206 PHE A N 1
ATOM 1513 C CA . PHE A 1 206 ? 10.286 0.077 10.793 1.00 98.31 206 PHE A CA 1
ATOM 1514 C C . PHE A 1 206 ? 9.323 -1.069 10.499 1.00 98.31 206 PHE A C 1
ATOM 1516 O O . PHE A 1 206 ? 8.593 -1.003 9.517 1.00 98.31 206 PHE A O 1
ATOM 1523 N N . CYS A 1 207 ? 9.302 -2.108 11.329 1.00 98.38 207 CYS A N 1
ATOM 1524 C CA . CYS A 1 207 ? 8.326 -3.186 11.205 1.00 98.38 207 CYS A CA 1
ATOM 1525 C C . CYS A 1 207 ? 7.874 -3.678 12.574 1.00 98.38 207 CYS A C 1
ATOM 1527 O O . CYS A 1 207 ? 8.712 -3.923 13.450 1.00 98.38 207 CYS A O 1
ATOM 1529 N N . ILE A 1 208 ? 6.565 -3.864 12.723 1.00 98.50 208 ILE A N 1
ATOM 1530 C CA . ILE A 1 208 ? 5.921 -4.404 13.921 1.00 98.50 208 ILE A CA 1
ATOM 1531 C C . ILE A 1 208 ? 5.183 -5.682 13.525 1.00 98.50 208 ILE A C 1
ATOM 1533 O O . ILE A 1 208 ? 4.465 -5.686 12.525 1.00 98.50 208 ILE A O 1
ATOM 1537 N N . ASP A 1 209 ? 5.366 -6.752 14.290 1.00 98.06 209 ASP A N 1
ATOM 1538 C CA . ASP A 1 209 ? 4.609 -7.990 14.102 1.00 98.06 209 ASP A CA 1
ATOM 1539 C C . ASP A 1 209 ? 3.170 -7.885 14.664 1.00 98.06 209 ASP A C 1
ATOM 1541 O O . ASP A 1 209 ? 2.842 -6.934 15.385 1.00 98.06 209 ASP A O 1
ATOM 1545 N N . PRO A 1 210 ? 2.269 -8.839 14.362 1.00 96.62 210 PRO A N 1
ATOM 1546 C CA . PRO A 1 210 ? 0.891 -8.820 14.865 1.00 96.62 210 PRO A CA 1
ATOM 1547 C C . PRO A 1 210 ? 0.754 -8.778 16.400 1.00 96.62 210 PRO A C 1
ATOM 1549 O O . PRO A 1 210 ? -0.266 -8.312 16.922 1.00 96.62 210 PRO A O 1
ATOM 1552 N N . ASP A 1 211 ? 1.776 -9.229 17.130 1.00 97.94 211 ASP A N 1
ATOM 1553 C CA . ASP A 1 211 ? 1.817 -9.237 18.595 1.00 97.94 211 ASP A CA 1
ATOM 1554 C C . ASP A 1 211 ? 2.324 -7.902 19.181 1.00 97.94 211 ASP A C 1
ATOM 1556 O O . ASP A 1 211 ? 2.392 -7.736 20.402 1.00 97.94 211 ASP A O 1
ATOM 1560 N N . GLY A 1 212 ? 2.633 -6.924 18.323 1.00 98.00 212 GLY A N 1
ATOM 1561 C CA . GLY A 1 212 ? 3.057 -5.580 18.709 1.00 98.00 212 GLY A CA 1
ATOM 1562 C C . GLY A 1 212 ? 4.562 -5.443 18.927 1.00 98.00 212 GLY A C 1
ATOM 1563 O O . GLY A 1 212 ? 5.019 -4.410 19.427 1.00 98.00 212 GLY A O 1
ATOM 1564 N N . LYS A 1 213 ? 5.359 -6.453 18.571 1.00 98.50 213 LYS A N 1
ATOM 1565 C CA . LYS A 1 213 ? 6.808 -6.438 18.768 1.00 98.50 213 LYS A CA 1
ATOM 1566 C C . LYS A 1 213 ? 7.518 -5.846 17.556 1.00 98.50 213 LYS A C 1
ATOM 1568 O O . LYS A 1 213 ? 7.263 -6.198 16.410 1.00 98.50 213 LYS A O 1
ATOM 1573 N N . THR A 1 214 ? 8.492 -4.986 17.831 1.00 98.50 214 THR A N 1
ATOM 1574 C CA . THR A 1 214 ? 9.415 -4.461 16.823 1.00 98.50 214 THR A CA 1
ATOM 1575 C C . THR A 1 214 ? 10.309 -5.578 16.280 1.00 98.50 214 THR A C 1
ATOM 1577 O O . THR A 1 214 ? 11.085 -6.177 17.032 1.00 98.50 214 THR A O 1
ATOM 1580 N N . VAL A 1 215 ? 10.234 -5.838 14.974 1.00 98.12 215 VAL A N 1
ATOM 1581 C CA . VAL A 1 215 ? 11.049 -6.858 14.284 1.00 98.12 215 VAL A CA 1
ATOM 1582 C C . VAL A 1 215 ? 12.060 -6.262 13.303 1.00 98.12 215 VAL A C 1
ATOM 1584 O O . VAL A 1 215 ? 13.085 -6.886 13.040 1.00 98.12 215 VAL A O 1
ATOM 1587 N N . VAL A 1 216 ? 11.839 -5.031 12.826 1.00 98.06 216 VAL A N 1
ATOM 1588 C CA . VAL A 1 216 ? 12.805 -4.261 12.021 1.00 98.06 216 VAL A CA 1
ATOM 1589 C C . VAL A 1 216 ? 12.858 -2.824 12.527 1.00 98.06 216 VAL A C 1
ATOM 1591 O O . VAL A 1 216 ? 11.819 -2.218 12.785 1.00 98.06 216 VAL A O 1
ATOM 1594 N N . LYS A 1 217 ? 14.069 -2.265 12.632 1.00 97.25 217 LYS A N 1
ATOM 1595 C CA . LYS A 1 217 ? 14.293 -0.853 12.958 1.00 97.25 217 LYS A CA 1
ATOM 1596 C C . LYS A 1 217 ? 15.544 -0.321 12.260 1.00 97.25 217 LYS A C 1
ATOM 1598 O O . LYS A 1 217 ? 16.657 -0.507 12.743 1.00 97.25 217 LYS A O 1
ATOM 1603 N N . HIS A 1 218 ? 15.336 0.400 11.166 1.00 97.00 218 HIS A N 1
ATOM 1604 C CA . HIS A 1 218 ? 16.353 1.187 10.472 1.00 97.00 218 HIS A CA 1
ATOM 1605 C C . HIS A 1 218 ? 16.040 2.665 10.682 1.00 97.00 218 HIS A C 1
ATOM 1607 O O . HIS A 1 218 ? 15.140 3.211 10.049 1.00 97.00 218 HIS A O 1
ATOM 1613 N N . SER A 1 219 ? 16.739 3.310 11.618 1.00 93.44 219 SER A N 1
ATOM 1614 C CA . SER A 1 219 ? 16.399 4.677 12.038 1.00 93.44 219 SER A CA 1
ATOM 1615 C C . SER A 1 219 ? 16.660 5.718 10.950 1.00 93.44 219 SER A C 1
ATOM 1617 O O . SER A 1 219 ? 15.777 6.512 10.657 1.00 93.44 219 SER A O 1
ATOM 1619 N N . ALA A 1 220 ? 17.837 5.697 10.323 1.00 92.56 220 ALA A N 1
ATOM 1620 C CA . ALA A 1 220 ? 18.238 6.690 9.331 1.00 92.56 220 ALA A CA 1
ATOM 1621 C C . ALA A 1 220 ? 18.680 6.020 8.029 1.00 92.56 220 ALA A C 1
ATOM 1623 O O . ALA A 1 220 ? 19.305 4.957 8.051 1.00 92.56 220 ALA A O 1
ATOM 1624 N N . ALA A 1 221 ? 18.373 6.666 6.906 1.00 92.19 221 ALA A N 1
ATOM 1625 C CA . ALA A 1 221 ? 18.847 6.239 5.600 1.00 92.19 221 ALA A CA 1
ATOM 1626 C C . ALA A 1 221 ? 20.368 6.451 5.483 1.00 92.19 221 ALA A C 1
ATOM 1628 O O . ALA A 1 221 ? 20.875 7.479 5.949 1.00 92.19 221 ALA A O 1
ATOM 1629 N N . PRO A 1 222 ? 21.108 5.529 4.841 1.00 93.31 222 PRO A N 1
ATOM 1630 C CA . PRO A 1 222 ? 22.497 5.761 4.472 1.00 93.31 222 PRO A CA 1
ATOM 1631 C C . PRO A 1 222 ? 22.662 7.040 3.643 1.00 93.31 222 PRO A C 1
ATOM 1633 O O . PRO A 1 222 ? 21.792 7.402 2.842 1.00 93.31 222 PRO A O 1
ATOM 1636 N N . ALA A 1 223 ? 23.802 7.711 3.828 1.00 93.94 223 ALA A N 1
ATOM 1637 C CA . ALA A 1 223 ? 24.074 9.014 3.228 1.00 93.94 223 ALA A CA 1
ATOM 1638 C C . ALA A 1 223 ? 23.986 8.989 1.695 1.00 93.94 223 ALA A C 1
ATOM 1640 O O . ALA A 1 223 ? 23.492 9.948 1.113 1.00 93.94 223 ALA A O 1
ATOM 1641 N N . GLU A 1 224 ? 24.373 7.891 1.033 1.00 95.06 224 GLU A N 1
ATOM 1642 C CA . GLU A 1 224 ? 24.273 7.811 -0.427 1.00 95.06 224 GLU A CA 1
ATOM 1643 C C . GLU A 1 224 ? 22.830 7.915 -0.955 1.00 95.06 224 GLU A C 1
ATOM 1645 O O . GLU A 1 224 ? 22.618 8.465 -2.035 1.00 95.06 224 GLU A O 1
ATOM 1650 N N . TYR A 1 225 ? 21.828 7.438 -0.208 1.00 94.31 225 TYR A N 1
ATOM 1651 C CA . TYR A 1 225 ? 20.421 7.516 -0.621 1.00 94.31 225 TYR A CA 1
ATOM 1652 C C . TYR A 1 225 ? 19.821 8.882 -0.299 1.00 94.31 225 TYR A C 1
ATOM 1654 O O . TYR A 1 225 ? 19.037 9.421 -1.078 1.00 94.31 225 TYR A O 1
ATOM 1662 N N . VAL A 1 226 ? 20.250 9.474 0.813 1.00 92.44 226 VAL A N 1
ATOM 1663 C CA . VAL A 1 226 ? 19.998 10.878 1.149 1.00 92.44 226 VAL A CA 1
ATOM 1664 C C . VAL A 1 226 ? 20.522 11.783 0.027 1.00 92.44 226 VAL A C 1
ATOM 1666 O O . VAL A 1 226 ? 19.751 12.516 -0.585 1.00 92.44 226 VAL A O 1
ATOM 1669 N N . ASP A 1 227 ? 21.792 11.658 -0.351 1.00 94.56 227 ASP A N 1
ATOM 1670 C CA . ASP A 1 227 ? 22.404 12.466 -1.413 1.00 94.56 227 ASP A CA 1
ATOM 1671 C C . ASP A 1 227 ? 21.766 12.211 -2.790 1.00 94.56 227 ASP A C 1
ATOM 1673 O O . ASP A 1 227 ? 21.682 13.118 -3.621 1.00 94.56 227 ASP A O 1
ATOM 1677 N N . ALA A 1 228 ? 21.261 10.995 -3.024 1.00 92.88 228 ALA A N 1
ATOM 1678 C CA . ALA A 1 228 ? 20.506 10.636 -4.223 1.00 92.88 228 ALA A CA 1
ATOM 1679 C C . ALA A 1 228 ? 19.038 11.113 -4.212 1.00 92.88 228 ALA A C 1
ATOM 1681 O O . ALA A 1 228 ? 18.323 10.882 -5.188 1.00 92.88 228 ALA A O 1
ATOM 1682 N N . GLY A 1 229 ? 18.584 11.789 -3.152 1.00 93.81 229 GLY A N 1
ATOM 1683 C CA . GLY A 1 229 ? 17.272 12.428 -3.086 1.00 93.81 229 GLY A CA 1
ATOM 1684 C C . GLY A 1 229 ? 16.139 11.546 -2.564 1.00 93.81 229 GLY A C 1
ATOM 1685 O O . GLY A 1 229 ? 14.988 11.825 -2.888 1.00 93.81 229 GLY A O 1
ATOM 1686 N N . PHE A 1 230 ? 16.412 10.478 -1.813 1.00 92.62 230 PHE A N 1
ATOM 1687 C CA . PHE A 1 230 ? 15.387 9.616 -1.207 1.00 92.62 230 PHE A CA 1
ATOM 1688 C C . PHE A 1 230 ? 14.949 10.152 0.171 1.00 92.62 230 PHE A C 1
ATOM 1690 O O . PHE A 1 230 ? 15.296 9.599 1.214 1.00 92.62 230 PHE A O 1
ATOM 1697 N N . PHE A 1 231 ? 14.182 11.248 0.174 1.00 89.62 231 PHE A N 1
ATOM 1698 C CA . PHE A 1 231 ? 13.646 11.906 1.371 1.00 89.62 231 PHE A CA 1
ATOM 1699 C C . PHE A 1 231 ? 12.125 11.891 1.405 1.00 89.62 231 PHE A C 1
ATOM 1701 O O . PHE A 1 231 ? 11.469 11.846 0.366 1.00 89.62 231 PHE A O 1
ATOM 1708 N N . TRP A 1 232 ? 11.572 11.997 2.614 1.00 88.31 232 TRP A N 1
ATOM 1709 C CA . TRP A 1 232 ? 10.132 12.130 2.839 1.00 88.31 232 TRP A CA 1
ATOM 1710 C C . TRP A 1 232 ? 9.350 10.997 2.161 1.00 88.31 232 TRP A C 1
ATOM 1712 O O . TRP A 1 232 ? 8.717 11.205 1.117 1.00 88.31 232 TRP A O 1
ATOM 1722 N N . PRO A 1 233 ? 9.437 9.776 2.721 1.00 84.38 233 PRO A N 1
ATOM 1723 C CA . PRO A 1 233 ? 8.625 8.654 2.279 1.00 84.38 233 PRO A CA 1
ATOM 1724 C C . PRO A 1 233 ? 7.163 9.079 2.150 1.00 84.38 233 PRO A C 1
ATOM 1726 O O . PRO A 1 233 ? 6.564 9.613 3.082 1.00 84.38 233 PRO A O 1
ATOM 1729 N N . LYS A 1 234 ? 6.604 8.870 0.964 1.00 76.62 234 LYS A N 1
ATOM 1730 C CA . LYS A 1 234 ? 5.191 9.118 0.672 1.00 76.62 234 LYS A CA 1
ATOM 1731 C C . LYS A 1 234 ? 4.352 7.869 0.908 1.00 76.62 234 LYS A C 1
ATOM 1733 O O . LYS A 1 234 ? 3.145 7.961 1.110 1.00 76.62 234 LYS A O 1
ATOM 1738 N N . SER A 1 235 ? 4.984 6.711 0.746 1.00 74.44 235 SER A N 1
ATOM 1739 C CA . SER A 1 235 ? 4.281 5.461 0.531 1.00 74.44 235 SER A CA 1
ATOM 1740 C C . SER A 1 235 ? 5.197 4.254 0.537 1.00 74.44 235 SER A C 1
ATOM 1742 O O . SER A 1 235 ? 6.344 4.365 0.099 1.00 74.44 235 SER A O 1
ATOM 1744 N N . LEU A 1 236 ? 4.641 3.095 0.896 1.00 82.50 236 LEU A N 1
ATOM 1745 C CA . LEU A 1 236 ? 5.285 1.810 0.675 1.00 82.50 236 LEU A CA 1
ATOM 1746 C C . LEU A 1 236 ? 4.310 0.686 0.305 1.00 82.50 236 LEU A C 1
ATOM 1748 O O . LEU A 1 236 ? 3.105 0.793 0.517 1.00 82.50 236 LEU A O 1
ATOM 1752 N N . PHE A 1 237 ? 4.883 -0.403 -0.204 1.00 76.75 237 PHE A N 1
ATOM 1753 C CA . PHE A 1 237 ? 4.243 -1.682 -0.509 1.00 76.75 237 PHE A CA 1
ATOM 1754 C C . PHE A 1 237 ? 5.204 -2.829 -0.154 1.00 76.75 237 PHE A C 1
ATOM 1756 O O . PHE A 1 237 ? 6.421 -2.655 -0.237 1.00 76.75 237 PHE A O 1
ATOM 1763 N N . VAL A 1 238 ? 4.671 -3.995 0.222 1.00 77.94 238 VAL A N 1
ATOM 1764 C CA . VAL A 1 238 ? 5.459 -5.213 0.468 1.00 77.94 238 VAL A CA 1
ATOM 1765 C C . VAL A 1 238 ? 5.100 -6.267 -0.571 1.00 77.94 238 VAL A C 1
ATOM 1767 O O . VAL A 1 238 ? 3.930 -6.623 -0.704 1.00 77.94 238 VAL A O 1
ATOM 1770 N N . ASP A 1 239 ? 6.091 -6.760 -1.310 1.00 73.56 239 ASP A N 1
ATOM 1771 C CA . ASP A 1 239 ? 5.863 -7.802 -2.313 1.00 73.56 239 ASP A CA 1
ATOM 1772 C C . ASP A 1 239 ? 5.777 -9.214 -1.717 1.00 73.56 239 ASP A C 1
ATOM 1774 O O . ASP A 1 239 ? 6.081 -9.451 -0.548 1.00 73.56 239 ASP A O 1
ATOM 1778 N N . GLY A 1 240 ? 5.369 -10.185 -2.541 1.00 68.06 240 GLY A N 1
ATOM 1779 C CA . GLY A 1 240 ? 5.236 -11.586 -2.124 1.00 68.06 240 GLY A CA 1
ATOM 1780 C C . GLY A 1 240 ? 6.552 -12.260 -1.708 1.00 68.06 240 GLY A C 1
ATOM 1781 O O . GLY A 1 240 ? 6.518 -13.351 -1.148 1.00 68.06 240 GLY A O 1
ATOM 1782 N N . ALA A 1 241 ? 7.707 -11.630 -1.956 1.00 75.56 241 ALA A N 1
ATOM 1783 C CA . ALA A 1 241 ? 9.017 -12.080 -1.487 1.0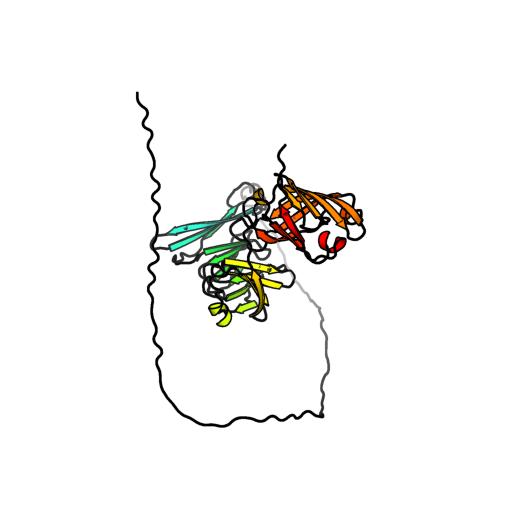0 75.56 241 ALA A CA 1
ATOM 1784 C C . ALA A 1 241 ? 9.473 -11.345 -0.207 1.00 75.56 241 ALA A C 1
ATOM 1786 O O . ALA A 1 241 ? 10.639 -11.467 0.201 1.00 75.56 241 ALA A O 1
ATOM 1787 N N . GLY A 1 242 ? 8.582 -10.559 0.407 1.00 79.81 242 GLY A N 1
ATOM 1788 C CA . GLY A 1 242 ? 8.835 -9.799 1.626 1.00 79.81 242 GLY A CA 1
ATOM 1789 C C . GLY A 1 242 ? 9.796 -8.627 1.428 1.00 79.81 242 GLY A C 1
ATOM 1790 O O . GLY A 1 242 ? 10.488 -8.245 2.371 1.00 79.81 242 GLY A O 1
ATOM 1791 N N . LYS A 1 243 ? 9.927 -8.089 0.208 1.00 87.50 243 LYS A N 1
ATOM 1792 C CA . LYS A 1 243 ? 10.729 -6.883 -0.046 1.00 87.50 243 LYS A CA 1
ATOM 1793 C C . LYS A 1 243 ? 9.853 -5.650 0.029 1.00 87.50 243 LYS A C 1
ATOM 1795 O O . LYS A 1 243 ? 8.702 -5.661 -0.406 1.00 87.50 243 LYS A O 1
ATOM 1800 N N . VAL A 1 244 ? 10.415 -4.583 0.587 1.00 86.94 244 VAL A N 1
ATOM 1801 C CA . VAL A 1 244 ? 9.700 -3.323 0.779 1.00 86.94 244 VAL A CA 1
ATOM 1802 C C . VAL A 1 244 ? 10.041 -2.386 -0.366 1.00 86.94 244 VAL A C 1
ATOM 1804 O O . VAL A 1 244 ? 11.207 -2.152 -0.674 1.00 86.94 244 VAL A O 1
ATOM 1807 N N . HIS A 1 245 ? 9.005 -1.851 -0.993 1.00 86.81 245 HIS A N 1
ATOM 1808 C CA . HIS A 1 245 ? 9.087 -0.856 -2.050 1.00 86.81 245 HIS A CA 1
ATOM 1809 C C . HIS A 1 245 ? 8.693 0.483 -1.444 1.00 86.81 245 HIS A C 1
ATOM 1811 O O . HIS A 1 245 ? 7.564 0.604 -0.982 1.00 86.81 245 HIS A O 1
ATOM 1817 N N . ILE A 1 246 ? 9.586 1.471 -1.426 1.00 85.81 246 ILE A N 1
ATOM 1818 C CA . ILE A 1 246 ? 9.328 2.796 -0.845 1.00 85.81 246 ILE A CA 1
ATOM 1819 C C . ILE A 1 246 ? 9.375 3.850 -1.943 1.00 85.81 246 ILE A C 1
ATOM 1821 O O . ILE A 1 246 ? 10.358 3.966 -2.674 1.00 85.81 246 ILE A O 1
ATOM 1825 N N . HIS A 1 247 ? 8.321 4.652 -2.031 1.00 79.81 247 HIS A N 1
ATOM 1826 C CA . HIS A 1 247 ? 8.269 5.819 -2.902 1.00 79.81 247 HIS A CA 1
ATOM 1827 C C . HIS A 1 247 ? 8.360 7.098 -2.069 1.00 79.81 247 HIS A C 1
ATOM 1829 O O . HIS A 1 247 ? 7.708 7.240 -1.033 1.00 79.81 247 HIS A O 1
ATOM 1835 N N . TYR A 1 248 ? 9.191 8.022 -2.539 1.00 84.38 248 TYR A N 1
ATOM 1836 C CA . TYR A 1 248 ? 9.606 9.228 -1.835 1.00 84.38 248 TYR A CA 1
ATOM 1837 C C . TYR A 1 248 ? 9.090 10.466 -2.558 1.00 84.38 248 TYR A C 1
ATOM 1839 O O . TYR A 1 248 ? 9.165 10.538 -3.778 1.00 84.38 248 TYR A O 1
ATOM 1847 N N . MET A 1 249 ? 8.613 11.478 -1.828 1.00 78.25 249 MET A N 1
ATOM 1848 C CA . MET A 1 249 ? 8.104 12.706 -2.459 1.00 78.25 249 MET A CA 1
ATOM 1849 C C . MET A 1 249 ? 9.179 13.469 -3.243 1.00 78.25 249 MET A C 1
ATOM 1851 O O . MET A 1 249 ? 8.859 14.201 -4.177 1.00 78.25 249 MET A O 1
ATOM 1855 N N . SER A 1 250 ? 10.445 13.335 -2.846 1.00 84.56 250 SER A N 1
ATOM 1856 C CA . SER A 1 250 ? 11.575 14.039 -3.455 1.00 84.56 250 SER A CA 1
ATOM 1857 C C . SER A 1 250 ? 12.279 13.256 -4.565 1.00 84.56 250 SER A C 1
ATOM 1859 O O . SER A 1 250 ? 13.265 13.757 -5.103 1.00 84.56 250 SER A O 1
ATOM 1861 N N . ASN A 1 251 ? 11.823 12.041 -4.885 1.00 84.31 251 ASN A N 1
ATOM 1862 C CA . ASN A 1 251 ? 12.465 11.175 -5.868 1.00 84.31 251 ASN A CA 1
ATOM 1863 C C . ASN A 1 251 ? 11.448 10.634 -6.872 1.00 84.31 251 ASN A C 1
ATOM 1865 O O . ASN A 1 251 ? 10.383 10.169 -6.487 1.00 84.31 251 ASN A O 1
ATOM 1869 N N . ASP A 1 252 ? 11.801 10.631 -8.156 1.00 75.19 252 ASP A N 1
ATOM 1870 C CA . ASP A 1 252 ? 10.976 10.030 -9.208 1.00 75.19 252 ASP A CA 1
ATOM 1871 C C . ASP A 1 252 ? 11.134 8.504 -9.281 1.00 75.19 252 ASP A C 1
ATOM 1873 O O . ASP A 1 252 ? 10.585 7.868 -10.180 1.00 75.19 252 ASP A O 1
ATOM 1877 N N . LYS A 1 253 ? 11.889 7.903 -8.354 1.00 78.81 253 LYS A N 1
ATOM 1878 C CA . LYS A 1 253 ? 12.085 6.461 -8.251 1.00 78.81 253 LYS A CA 1
ATOM 1879 C C . LYS A 1 253 ? 11.460 5.870 -6.997 1.00 78.81 253 LYS A C 1
ATOM 1881 O O . LYS A 1 253 ? 11.411 6.477 -5.928 1.00 78.81 253 LYS A O 1
ATOM 1886 N N . VAL A 1 254 ? 11.070 4.613 -7.137 1.00 79.06 254 VAL A N 1
ATOM 1887 C CA . VAL A 1 254 ? 10.763 3.688 -6.056 1.00 79.06 254 VAL A CA 1
ATOM 1888 C C . VAL A 1 254 ? 12.029 2.919 -5.699 1.00 79.06 254 VAL A C 1
ATOM 1890 O O . VAL A 1 254 ? 12.728 2.409 -6.575 1.00 79.06 254 VAL A O 1
ATOM 1893 N N . MET A 1 255 ? 12.319 2.838 -4.407 1.00 88.94 255 MET A N 1
ATOM 1894 C CA . MET A 1 255 ? 13.406 2.051 -3.841 1.00 88.94 255 MET A CA 1
ATOM 1895 C C . MET 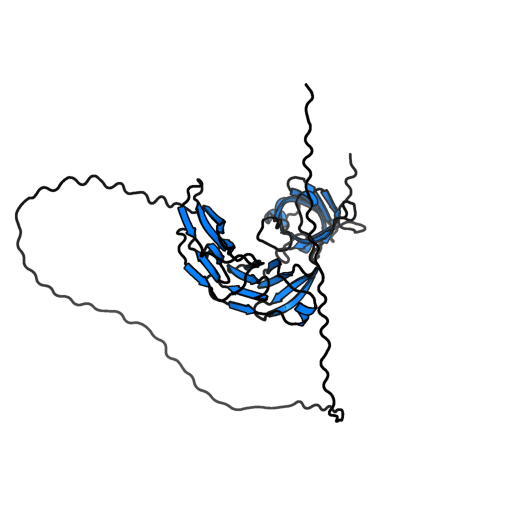A 1 255 ? 12.900 0.667 -3.454 1.00 88.94 255 MET A C 1
ATOM 1897 O O . MET A 1 255 ? 11.896 0.571 -2.758 1.00 88.94 255 MET A O 1
ATOM 1901 N N . ILE A 1 256 ? 13.613 -0.388 -3.844 1.00 89.44 256 ILE A N 1
ATOM 1902 C CA . ILE A 1 256 ? 13.372 -1.753 -3.370 1.00 89.44 256 ILE A CA 1
ATOM 1903 C C . ILE A 1 256 ? 14.417 -2.071 -2.312 1.00 89.44 256 ILE A C 1
ATOM 1905 O O . ILE A 1 256 ? 15.615 -1.971 -2.579 1.00 89.44 256 ILE A O 1
ATOM 1909 N N . MET A 1 257 ? 13.990 -2.491 -1.128 1.00 93.56 257 MET A N 1
ATOM 1910 C CA . MET A 1 257 ? 14.891 -2.860 -0.043 1.00 93.56 257 MET A CA 1
ATOM 1911 C C . MET A 1 257 ? 14.567 -4.232 0.536 1.00 93.56 257 MET A C 1
ATOM 1913 O O . MET A 1 257 ? 13.409 -4.643 0.630 1.00 93.56 257 MET A O 1
ATOM 1917 N N . ASP A 1 258 ? 15.616 -4.924 0.971 1.00 96.44 258 ASP A N 1
ATOM 1918 C CA . ASP A 1 258 ? 15.477 -6.012 1.924 1.00 96.44 258 ASP A CA 1
ATOM 1919 C C . ASP A 1 258 ? 15.267 -5.403 3.317 1.00 96.44 258 ASP A C 1
ATOM 1921 O O . ASP A 1 258 ? 16.181 -4.753 3.844 1.00 96.44 258 ASP A O 1
ATOM 1925 N N . PRO A 1 259 ? 14.081 -5.571 3.925 1.00 96.44 259 PRO A N 1
ATOM 1926 C CA . PRO A 1 259 ? 13.792 -4.927 5.193 1.00 96.44 259 PRO A CA 1
ATOM 1927 C C . PRO A 1 259 ? 14.596 -5.515 6.354 1.00 96.44 259 PRO A C 1
ATOM 1929 O O . PRO A 1 259 ? 14.921 -4.793 7.293 1.00 96.44 259 PRO A O 1
ATOM 1932 N N . VAL A 1 260 ? 14.941 -6.803 6.310 1.00 95.44 260 VAL A N 1
ATOM 1933 C CA . VAL A 1 260 ? 15.659 -7.472 7.401 1.00 95.44 260 VAL A CA 1
ATOM 1934 C C . VAL A 1 260 ? 17.124 -7.055 7.383 1.00 95.44 260 VAL A C 1
ATOM 1936 O O . VAL A 1 260 ? 17.679 -6.690 8.418 1.00 95.44 260 VAL A O 1
ATOM 1939 N N . ALA A 1 261 ? 17.744 -7.056 6.201 1.00 94.94 261 ALA A N 1
ATOM 1940 C CA . ALA A 1 261 ? 19.134 -6.644 6.045 1.00 94.94 261 ALA A CA 1
ATOM 1941 C C . ALA A 1 261 ? 19.322 -5.115 6.091 1.00 94.94 261 ALA A C 1
ATOM 1943 O O . ALA A 1 261 ? 20.417 -4.648 6.398 1.00 94.94 261 ALA A O 1
ATOM 1944 N N . GLY A 1 262 ? 18.279 -4.333 5.785 1.00 94.00 262 GLY A N 1
ATOM 1945 C CA . GLY A 1 262 ? 18.371 -2.872 5.667 1.00 94.00 262 GLY A CA 1
ATOM 1946 C C . GLY A 1 262 ? 19.141 -2.415 4.432 1.00 94.00 262 GLY A C 1
ATOM 1947 O O . GLY A 1 262 ? 19.717 -1.329 4.418 1.00 94.00 262 GLY A O 1
ATOM 1948 N N . THR A 1 263 ? 19.197 -3.261 3.404 1.00 94.75 263 THR A N 1
ATOM 1949 C CA . THR A 1 263 ? 19.964 -3.021 2.180 1.00 94.75 263 THR A CA 1
ATOM 1950 C C . THR A 1 263 ? 19.040 -2.717 1.015 1.00 94.75 263 THR A C 1
ATOM 1952 O O . THR A 1 263 ? 18.074 -3.445 0.781 1.00 94.75 263 THR A O 1
ATOM 1955 N N . VAL A 1 264 ? 19.376 -1.694 0.234 1.00 95.31 264 VAL A N 1
ATOM 1956 C CA . VAL A 1 264 ? 18.707 -1.426 -1.043 1.00 95.31 264 VAL A CA 1
ATOM 1957 C C . VAL A 1 264 ? 19.162 -2.451 -2.077 1.00 95.31 264 VAL A C 1
ATOM 1959 O O . VAL A 1 264 ? 20.355 -2.713 -2.222 1.00 95.31 264 VAL A O 1
ATOM 1962 N N . LEU A 1 265 ? 18.195 -3.044 -2.770 1.00 90.88 265 LEU A N 1
ATOM 1963 C CA . LEU A 1 265 ? 18.409 -4.069 -3.788 1.00 90.88 265 LEU A CA 1
ATOM 1964 C C . LEU A 1 265 ? 18.387 -3.477 -5.196 1.00 90.88 265 LEU A C 1
ATOM 1966 O O . LEU A 1 265 ? 19.205 -3.861 -6.026 1.00 90.88 265 LEU A O 1
ATOM 1970 N N . ASP A 1 266 ? 17.456 -2.557 -5.460 1.00 87.56 266 ASP A N 1
ATOM 1971 C CA . ASP A 1 266 ? 17.301 -1.901 -6.759 1.00 87.56 266 ASP A CA 1
ATOM 1972 C C . ASP A 1 266 ? 16.441 -0.627 -6.647 1.00 87.56 266 ASP A C 1
ATOM 1974 O O . ASP A 1 266 ? 15.865 -0.329 -5.596 1.00 87.56 266 ASP A O 1
ATOM 1978 N N . THR A 1 267 ? 16.328 0.126 -7.743 1.00 83.25 267 THR A N 1
ATOM 1979 C CA . THR A 1 267 ? 15.402 1.252 -7.896 1.00 83.25 267 THR A CA 1
ATOM 1980 C C . THR A 1 267 ? 14.757 1.240 -9.280 1.00 83.25 267 THR A C 1
ATOM 1982 O O . THR A 1 267 ? 15.428 0.972 -10.274 1.00 83.25 267 THR A O 1
ATOM 1985 N N . TYR A 1 268 ? 13.488 1.628 -9.379 1.00 65.88 268 TYR A N 1
ATOM 1986 C CA . TYR A 1 268 ? 12.797 1.809 -10.664 1.00 65.88 268 TYR A CA 1
ATOM 1987 C C . TYR A 1 268 ? 12.018 3.123 -10.683 1.00 65.88 268 TYR A C 1
ATOM 1989 O O . TYR A 1 268 ? 11.710 3.667 -9.631 1.00 65.88 268 TYR A O 1
ATOM 1997 N N . LYS A 1 269 ? 11.720 3.673 -11.863 1.00 70.25 269 LYS A N 1
ATOM 1998 C CA . LYS A 1 269 ? 10.956 4.928 -11.970 1.00 70.25 269 LYS A CA 1
ATOM 1999 C C . LYS A 1 269 ? 9.497 4.741 -11.542 1.00 70.25 269 LYS A C 1
ATOM 2001 O O . LYS A 1 269 ? 8.886 3.733 -11.874 1.00 70.25 269 LYS A O 1
ATOM 2006 N N . TYR A 1 270 ? 8.953 5.723 -10.832 1.00 58.06 270 TYR A N 1
ATOM 2007 C CA . TYR A 1 270 ? 7.548 5.804 -10.444 1.00 58.06 270 TYR A CA 1
ATOM 2008 C C . TYR A 1 270 ? 6.701 6.369 -11.601 1.00 58.06 270 TYR A C 1
ATOM 2010 O O . TYR A 1 270 ? 7.024 7.432 -12.131 1.00 58.06 270 TYR A O 1
ATOM 2018 N N . GLY A 1 271 ? 5.620 5.674 -11.976 1.00 54.19 271 GLY A N 1
ATOM 2019 C CA . GLY A 1 271 ? 4.601 6.151 -12.926 1.00 54.19 271 GLY A CA 1
ATOM 2020 C C . GLY A 1 271 ? 3.369 6.725 -12.206 1.00 54.19 271 GLY A C 1
ATOM 2021 O O . GLY A 1 271 ? 3.076 6.341 -11.076 1.00 54.19 271 GLY A O 1
ATOM 2022 N N . GLU A 1 272 ? 2.646 7.666 -12.824 1.00 54.03 272 GLU A N 1
ATOM 2023 C CA . GLU A 1 272 ? 1.435 8.269 -12.235 1.00 54.03 272 GLU A CA 1
ATOM 2024 C C . GLU A 1 272 ? 0.310 7.245 -11.986 1.00 54.03 272 GLU A C 1
ATOM 2026 O O . GLU A 1 272 ? 0.134 6.311 -12.766 1.00 54.03 272 GLU A O 1
ATOM 2031 N N . SER A 1 273 ? -0.504 7.471 -10.941 1.00 58.97 273 SER A N 1
ATOM 2032 C CA . SER A 1 273 ? -1.653 6.616 -10.606 1.00 58.97 273 SER A CA 1
ATOM 2033 C C . SER A 1 273 ? -2.674 6.557 -11.741 1.00 58.97 273 SER A C 1
ATOM 2035 O O . SER A 1 273 ? -3.161 7.586 -12.227 1.00 58.97 273 SER A O 1
ATOM 2037 N N . LEU A 1 274 ? -3.032 5.345 -12.140 1.00 69.25 274 LEU A N 1
ATOM 2038 C CA . LEU A 1 274 ? -4.101 5.013 -13.063 1.00 69.25 274 LEU A CA 1
ATOM 2039 C C . LEU A 1 274 ? -5.463 5.432 -12.516 1.00 69.25 274 LEU A C 1
ATOM 2041 O O . LEU A 1 274 ? -5.734 5.365 -11.321 1.00 69.25 274 LEU A O 1
ATOM 2045 N N . ASN A 1 275 ? -6.349 5.845 -13.414 1.00 74.81 275 ASN A N 1
ATOM 2046 C CA . ASN A 1 275 ? -7.769 5.954 -13.115 1.00 74.81 275 ASN A CA 1
ATOM 2047 C C . ASN A 1 275 ? -8.571 5.171 -14.157 1.00 74.81 275 ASN A C 1
ATOM 2049 O O . ASN A 1 275 ? -8.070 4.883 -15.247 1.00 74.81 275 ASN A O 1
ATOM 2053 N N . ALA A 1 276 ? -9.802 4.805 -13.795 1.00 80.62 276 ALA A N 1
ATOM 2054 C CA . ALA A 1 276 ? -10.667 4.016 -14.665 1.00 80.62 276 ALA A CA 1
ATOM 2055 C C . ALA A 1 276 ? -10.903 4.724 -16.007 1.00 80.62 276 ALA A C 1
ATOM 2057 O O . ALA A 1 276 ? -10.786 4.085 -17.045 1.00 80.62 276 ALA A O 1
ATOM 2058 N N . ASP A 1 277 ? -11.119 6.044 -15.993 1.00 83.56 277 ASP A N 1
ATOM 2059 C CA . ASP A 1 277 ? -11.350 6.841 -17.204 1.00 83.56 277 ASP A CA 1
ATOM 2060 C C . ASP A 1 277 ? -10.189 6.751 -18.202 1.00 83.56 277 ASP A C 1
ATOM 2062 O O . ASP A 1 277 ? -10.402 6.663 -19.410 1.00 83.56 277 ASP A O 1
ATOM 2066 N N . PHE A 1 278 ? -8.951 6.734 -17.706 1.00 84.94 278 PHE A N 1
ATOM 2067 C CA . PHE A 1 278 ? -7.762 6.583 -18.530 1.00 84.94 278 PHE A CA 1
ATOM 2068 C C . PHE A 1 278 ? -7.685 5.190 -19.147 1.00 84.94 278 PHE A C 1
ATOM 2070 O O . PHE A 1 278 ? -7.241 5.080 -20.279 1.00 84.94 278 PHE A O 1
ATOM 2077 N N . LEU A 1 279 ? -8.129 4.132 -18.470 1.00 88.50 279 LEU A N 1
ATOM 2078 C CA . LEU A 1 279 ? -8.093 2.784 -19.042 1.00 88.50 279 LEU A CA 1
ATOM 2079 C C . LEU A 1 279 ? -9.067 2.575 -20.203 1.00 88.50 279 LEU A C 1
ATOM 2081 O O . LEU A 1 279 ? -8.811 1.721 -21.048 1.00 88.50 279 LEU A O 1
ATOM 2085 N N . ILE A 1 280 ? -10.168 3.324 -20.260 1.00 91.06 280 ILE A N 1
ATOM 2086 C CA . ILE A 1 280 ? -11.212 3.127 -21.273 1.00 91.06 280 ILE A CA 1
ATOM 2087 C C . ILE A 1 280 ? -10.633 3.339 -22.673 1.00 91.06 280 ILE A C 1
ATOM 2089 O O . ILE A 1 280 ? -10.003 4.363 -22.952 1.00 91.06 280 ILE A O 1
ATOM 2093 N N . GLY A 1 281 ? -10.886 2.394 -23.576 1.00 92.69 281 GLY A N 1
ATOM 2094 C CA . GLY A 1 281 ? -10.505 2.481 -24.981 1.00 92.69 281 GLY A CA 1
ATOM 2095 C C . GLY A 1 281 ? -9.879 1.207 -25.534 1.00 92.69 281 GLY A C 1
ATOM 2096 O O . GLY A 1 281 ? -9.920 0.144 -24.918 1.00 92.69 281 GLY A O 1
ATOM 2097 N N . ASP A 1 282 ? -9.317 1.350 -26.729 1.00 94.00 282 ASP A N 1
ATOM 2098 C CA . ASP A 1 282 ? -8.614 0.299 -27.454 1.00 94.00 282 ASP A CA 1
ATOM 2099 C C . ASP A 1 282 ? -7.108 0.419 -27.237 1.00 94.00 282 ASP A C 1
ATOM 2101 O O . ASP A 1 282 ? -6.550 1.513 -27.306 1.00 94.00 282 ASP A O 1
ATOM 2105 N N . TRP A 1 283 ? -6.450 -0.714 -27.023 1.00 94.19 283 TRP A N 1
ATOM 2106 C CA . TRP A 1 283 ? -5.030 -0.823 -26.723 1.00 94.19 283 TRP A CA 1
ATOM 2107 C C . TRP A 1 283 ? -4.404 -1.960 -27.532 1.00 94.19 283 TRP A C 1
ATOM 2109 O O . TRP A 1 283 ? -5.010 -3.021 -27.694 1.00 94.19 283 TRP A O 1
ATOM 2119 N N . MET A 1 284 ? -3.188 -1.763 -28.036 1.00 94.62 284 MET A N 1
ATOM 2120 C CA . MET A 1 284 ? -2.412 -2.822 -28.691 1.00 94.62 284 MET A CA 1
ATOM 2121 C C . MET A 1 284 ? -0.911 -2.625 -28.497 1.00 94.62 284 MET A C 1
ATOM 2123 O O . MET A 1 284 ? -0.450 -1.494 -28.337 1.00 94.62 284 MET A O 1
ATOM 2127 N N . ASP A 1 285 ? -0.128 -3.695 -28.544 1.00 91.69 285 ASP A N 1
ATOM 2128 C CA . ASP A 1 285 ? 1.327 -3.577 -28.601 1.00 91.69 285 ASP A CA 1
ATOM 2129 C C . ASP A 1 285 ? 1.806 -3.062 -29.972 1.00 91.69 285 ASP A C 1
ATOM 2131 O O . ASP A 1 285 ? 1.164 -3.252 -31.008 1.00 91.69 285 ASP A O 1
ATOM 2135 N N . LYS A 1 286 ? 2.949 -2.364 -29.982 1.00 85.00 286 LYS A N 1
ATOM 2136 C CA . LYS A 1 286 ? 3.561 -1.807 -31.201 1.00 85.00 286 LYS A CA 1
ATOM 2137 C C . LYS A 1 286 ? 4.471 -2.843 -31.877 1.00 85.00 286 LYS A C 1
ATOM 2139 O O . LYS A 1 286 ? 5.689 -2.672 -31.907 1.00 85.00 286 LYS A O 1
ATOM 2144 N N . ALA A 1 287 ? 3.879 -3.888 -32.446 1.00 82.25 287 ALA A N 1
ATOM 2145 C CA . ALA A 1 287 ? 4.553 -4.835 -33.338 1.00 82.25 287 ALA A CA 1
ATOM 2146 C C . ALA A 1 287 ? 4.002 -4.745 -34.776 1.00 82.25 287 ALA A C 1
ATOM 2148 O O . ALA A 1 287 ? 2.906 -4.235 -35.000 1.00 82.25 287 ALA A O 1
ATOM 2149 N N . GLU A 1 288 ? 4.758 -5.241 -35.768 1.00 81.44 288 GLU A N 1
ATOM 2150 C CA . GLU A 1 288 ? 4.265 -5.364 -37.159 1.00 81.44 288 GLU A CA 1
ATOM 2151 C C . GLU A 1 288 ? 2.997 -6.235 -37.218 1.00 81.44 288 GLU A C 1
ATOM 2153 O O . GLU A 1 288 ? 2.071 -5.947 -37.976 1.00 81.44 288 GLU A O 1
ATOM 2158 N N . TYR A 1 289 ? 2.942 -7.246 -36.348 1.00 84.69 289 TYR A N 1
ATOM 2159 C CA . TYR A 1 289 ? 1.786 -8.095 -36.088 1.00 84.69 289 TYR A CA 1
ATOM 2160 C C . TYR A 1 289 ? 1.536 -8.083 -34.572 1.00 84.69 289 TYR A C 1
ATOM 2162 O O . TYR A 1 289 ? 2.251 -8.781 -33.857 1.00 84.69 289 TYR A O 1
ATOM 2170 N N . PRO A 1 290 ? 0.604 -7.250 -34.070 1.00 88.25 290 PRO A N 1
ATOM 2171 C CA . PRO A 1 290 ? 0.360 -7.110 -32.635 1.00 88.25 290 PRO A CA 1
ATOM 2172 C C . PRO A 1 290 ? -0.066 -8.427 -31.987 1.00 88.25 290 PRO A C 1
ATOM 2174 O O . PRO A 1 290 ? -1.060 -9.028 -32.413 1.00 88.25 290 PRO A O 1
ATOM 2177 N N . SER A 1 291 ? 0.658 -8.831 -30.946 1.00 92.44 291 SER A N 1
ATOM 2178 C CA . SER A 1 291 ? 0.396 -10.054 -30.182 1.00 92.44 291 SER A CA 1
ATOM 2179 C C . SER A 1 291 ? -0.769 -9.900 -29.207 1.00 92.44 291 SER A C 1
ATOM 2181 O O . SER A 1 291 ? -1.400 -10.887 -28.840 1.00 92.44 291 SER A O 1
ATOM 2183 N N . VAL A 1 292 ? -1.083 -8.676 -28.777 1.00 94.38 292 VAL A N 1
ATOM 2184 C CA . VAL A 1 292 ? -2.179 -8.389 -27.850 1.00 94.38 292 VAL A CA 1
ATOM 2185 C C . VAL A 1 292 ? -3.014 -7.225 -28.357 1.00 94.38 292 VAL A C 1
ATOM 2187 O O . VAL A 1 292 ? -2.519 -6.138 -28.650 1.00 94.38 292 VAL A O 1
ATOM 2190 N N . ARG A 1 293 ? -4.329 -7.436 -28.392 1.00 95.00 293 ARG A N 1
ATOM 2191 C CA . ARG A 1 293 ? -5.317 -6.361 -28.517 1.00 95.00 293 ARG A CA 1
ATOM 2192 C C . ARG A 1 293 ? -6.226 -6.402 -27.305 1.00 95.00 293 ARG A C 1
ATOM 2194 O O . ARG A 1 293 ? -6.777 -7.454 -27.001 1.00 95.00 293 ARG A O 1
ATOM 2201 N N . LEU A 1 294 ? -6.384 -5.271 -26.637 1.00 95.69 294 LEU A N 1
ATOM 2202 C CA . LEU A 1 294 ? -7.184 -5.135 -25.430 1.00 95.69 294 LEU A CA 1
ATOM 2203 C C . LEU A 1 294 ? -8.137 -3.956 -25.589 1.00 95.69 294 LEU A C 1
ATOM 2205 O O . LEU A 1 294 ? -7.705 -2.828 -25.803 1.00 95.69 294 LEU A O 1
ATOM 2209 N N . ARG A 1 295 ? -9.430 -4.206 -25.442 1.00 96.19 295 ARG A N 1
ATOM 2210 C CA . ARG A 1 295 ? -10.460 -3.178 -25.330 1.00 96.19 295 ARG A CA 1
ATOM 2211 C C . ARG A 1 295 ? -10.975 -3.156 -23.902 1.00 96.19 295 ARG A C 1
ATOM 2213 O O . ARG A 1 295 ? -11.316 -4.204 -23.363 1.00 96.19 295 ARG A O 1
ATOM 2220 N N . ILE A 1 296 ? -11.057 -1.969 -23.310 1.00 94.50 296 ILE A N 1
ATOM 2221 C CA . ILE A 1 296 ? -11.647 -1.744 -21.987 1.00 94.50 296 ILE A CA 1
ATOM 2222 C C . ILE A 1 296 ? -12.836 -0.797 -22.146 1.00 94.50 296 ILE A C 1
ATOM 2224 O O . ILE A 1 296 ? -12.702 0.299 -22.697 1.00 94.50 296 ILE A O 1
ATOM 2228 N N . PHE A 1 297 ? -14.001 -1.230 -21.675 1.00 94.38 297 PHE A N 1
ATOM 2229 C CA . PHE A 1 297 ? -15.247 -0.470 -21.718 1.00 94.38 297 PHE A CA 1
ATOM 2230 C C . PHE A 1 297 ? -15.396 0.444 -20.489 1.00 94.38 297 PHE A C 1
ATOM 2232 O O . PHE A 1 297 ? -14.648 0.345 -19.516 1.00 94.38 297 PHE A O 1
ATOM 2239 N N . ASP A 1 298 ? -16.381 1.343 -20.522 1.00 92.12 298 ASP A N 1
ATOM 2240 C CA . ASP A 1 298 ? -16.635 2.341 -19.469 1.00 92.12 298 ASP A CA 1
ATOM 2241 C C . ASP A 1 298 ? -16.972 1.749 -18.091 1.00 92.12 298 ASP A C 1
ATOM 2243 O O . ASP A 1 298 ? -16.752 2.377 -17.057 1.00 92.12 298 ASP A O 1
ATOM 2247 N N . ASN A 1 299 ? -17.458 0.514 -18.061 1.00 90.12 299 ASN A N 1
ATOM 2248 C CA . ASN A 1 299 ? -17.783 -0.246 -16.860 1.00 90.12 299 ASN A CA 1
ATOM 2249 C C . ASN A 1 299 ? -16.648 -1.180 -16.382 1.00 90.12 299 ASN A C 1
ATOM 2251 O O . ASN A 1 299 ? -16.876 -1.978 -15.457 1.00 90.12 299 ASN A O 1
ATOM 2255 N N . LEU A 1 300 ? -15.462 -1.060 -16.998 1.00 92.44 300 LEU A N 1
ATOM 2256 C CA . LEU A 1 300 ? -14.277 -1.913 -16.842 1.00 92.44 300 LEU A CA 1
ATOM 2257 C C . LEU A 1 300 ? -14.461 -3.371 -17.283 1.00 92.44 300 LEU A C 1
ATOM 2259 O O . LEU A 1 300 ? -13.632 -4.222 -16.955 1.00 92.44 300 LEU A O 1
ATOM 2263 N N . ASP A 1 301 ? -15.506 -3.679 -18.049 1.00 96.19 301 ASP A N 1
ATOM 2264 C CA . ASP A 1 301 ? -15.503 -4.916 -18.822 1.00 96.19 301 ASP A CA 1
ATOM 2265 C C . ASP A 1 301 ? -14.376 -4.844 -19.862 1.00 96.19 301 ASP A C 1
ATOM 2267 O O . ASP A 1 301 ? -14.003 -3.760 -20.326 1.00 96.19 301 ASP A O 1
ATOM 2271 N N . PHE A 1 302 ? -13.809 -5.993 -20.217 1.00 96.12 302 PHE A N 1
ATOM 2272 C CA . PHE A 1 302 ? -12.741 -6.069 -21.202 1.00 96.12 302 PHE A CA 1
ATOM 2273 C C . PHE A 1 302 ? -12.983 -7.156 -22.243 1.00 96.12 302 PHE A C 1
ATOM 2275 O O . PHE A 1 302 ? -13.581 -8.195 -21.956 1.00 96.12 302 PHE A O 1
ATOM 2282 N N . GLU A 1 303 ? -12.446 -6.909 -23.434 1.00 97.25 303 GLU A N 1
ATOM 2283 C CA . GLU A 1 303 ? -12.294 -7.867 -24.526 1.00 97.25 303 GLU A CA 1
ATOM 2284 C C . GLU A 1 303 ? -10.804 -7.923 -24.883 1.00 97.25 303 GLU A C 1
ATOM 2286 O O . GLU A 1 303 ? -10.192 -6.894 -25.179 1.00 97.25 303 GLU A O 1
ATOM 2291 N N . MET A 1 304 ? -10.193 -9.103 -24.814 1.00 95.81 304 MET A N 1
ATOM 2292 C CA . MET A 1 304 ? -8.765 -9.281 -25.059 1.00 95.81 304 MET A CA 1
ATOM 2293 C C . MET A 1 304 ? -8.520 -10.398 -26.068 1.00 95.81 304 MET A C 1
ATOM 2295 O O . MET A 1 304 ? -9.014 -11.513 -25.912 1.00 95.81 304 MET A O 1
ATOM 2299 N N . PHE A 1 305 ? -7.702 -10.106 -27.074 1.00 94.94 305 PHE A N 1
ATOM 2300 C CA . PHE A 1 305 ? -7.191 -11.072 -28.038 1.00 94.94 305 PHE A CA 1
ATOM 2301 C C . PHE A 1 305 ? -5.697 -11.250 -27.820 1.00 94.94 305 PHE A C 1
ATOM 2303 O O . PHE A 1 305 ? -4.965 -10.260 -27.805 1.00 94.94 305 PHE A O 1
ATOM 2310 N N . VAL A 1 306 ? -5.258 -12.499 -27.694 1.00 94.44 306 VAL A N 1
ATOM 2311 C CA . VAL A 1 306 ? -3.842 -12.862 -27.578 1.00 94.44 306 VAL A CA 1
ATOM 2312 C C . VAL A 1 306 ? -3.485 -13.770 -28.749 1.00 94.44 306 VAL A C 1
ATOM 2314 O O . VAL A 1 306 ? -4.041 -14.861 -28.866 1.00 94.44 306 VAL A O 1
ATOM 2317 N N . ASP A 1 307 ? -2.593 -13.310 -29.622 1.00 92.25 307 ASP A N 1
ATOM 2318 C CA . ASP A 1 307 ? -1.944 -14.135 -30.642 1.00 92.25 307 ASP A CA 1
ATOM 2319 C C . ASP A 1 307 ? -0.746 -14.820 -29.991 1.00 92.25 307 ASP A C 1
ATOM 2321 O O . ASP A 1 307 ? 0.270 -14.181 -29.718 1.00 92.25 307 ASP A O 1
ATOM 2325 N N . ALA A 1 308 ? -0.893 -16.097 -29.652 1.00 81.94 308 ALA A N 1
ATOM 2326 C CA . ALA A 1 308 ? 0.218 -16.857 -29.107 1.00 81.94 308 ALA A CA 1
ATOM 2327 C C . ALA A 1 308 ? 1.275 -17.074 -30.198 1.00 81.94 308 ALA A C 1
ATOM 2329 O O . ALA A 1 308 ? 0.932 -17.316 -31.352 1.00 81.94 308 ALA A O 1
ATOM 2330 N N . ASP A 1 309 ? 2.560 -17.109 -29.833 1.00 70.62 309 ASP A N 1
ATOM 2331 C CA . ASP A 1 309 ? 3.694 -17.259 -30.773 1.00 70.62 309 ASP A CA 1
ATOM 2332 C C . ASP A 1 309 ? 3.636 -18.527 -31.661 1.00 70.62 309 ASP A C 1
ATOM 2334 O O . ASP A 1 309 ? 4.432 -18.714 -32.583 1.00 70.62 309 ASP A O 1
ATOM 2338 N N . ASN A 1 310 ? 2.684 -19.424 -31.397 1.00 68.25 310 ASN A N 1
ATOM 2339 C CA . ASN A 1 310 ? 2.360 -20.598 -32.200 1.00 68.25 310 ASN A CA 1
ATOM 2340 C C . ASN A 1 310 ? 1.293 -20.349 -33.294 1.00 68.25 310 ASN A C 1
ATOM 2342 O O . ASN A 1 310 ? 0.899 -21.303 -33.971 1.00 68.25 310 ASN A O 1
ATOM 2346 N N . GLY A 1 311 ? 0.836 -19.106 -33.478 1.00 73.81 311 GLY A N 1
ATOM 2347 C CA . GLY A 1 311 ? -0.169 -18.686 -34.460 1.00 73.81 311 GLY A CA 1
ATOM 2348 C C . GLY A 1 311 ? -1.615 -19.001 -34.070 1.00 73.81 311 GLY A C 1
ATOM 2349 O O . GLY A 1 311 ? -2.491 -19.037 -34.940 1.00 73.81 311 GLY A O 1
ATOM 2350 N N . VAL A 1 312 ? -1.871 -19.302 -32.793 1.00 86.00 312 VAL A N 1
ATOM 2351 C CA . VAL A 1 312 ? -3.221 -19.515 -32.261 1.00 86.00 312 VAL A CA 1
ATOM 2352 C C . VAL A 1 312 ? -3.712 -18.231 -31.607 1.00 86.00 312 VAL A C 1
ATOM 2354 O O . VAL A 1 312 ? -3.114 -17.732 -30.657 1.00 86.00 312 VAL A O 1
ATOM 2357 N N . MET A 1 313 ? -4.856 -17.746 -32.084 1.00 90.88 313 MET A N 1
ATOM 2358 C CA . MET A 1 313 ? -5.565 -16.623 -31.481 1.00 90.88 313 MET A CA 1
ATOM 2359 C C . MET A 1 313 ? -6.477 -17.124 -30.366 1.00 90.88 313 MET A C 1
ATOM 2361 O O . MET A 1 313 ? -7.340 -17.963 -30.623 1.00 90.88 313 MET A O 1
ATOM 2365 N N . TYR A 1 314 ? -6.326 -16.560 -29.175 1.00 93.44 314 TYR A N 1
ATOM 2366 C CA . TYR A 1 314 ? -7.238 -16.763 -28.055 1.00 93.44 314 TYR A CA 1
ATOM 2367 C C . TYR A 1 314 ? -8.025 -15.494 -27.766 1.00 93.44 314 TYR A C 1
ATOM 2369 O O . TYR A 1 314 ? -7.499 -14.382 -27.878 1.00 93.44 314 TYR A O 1
ATOM 2377 N N . HIS A 1 315 ? -9.273 -15.673 -27.359 1.00 95.88 315 HIS A N 1
ATOM 2378 C CA . HIS A 1 315 ? -10.205 -14.619 -27.011 1.00 95.88 315 HIS A CA 1
ATOM 2379 C C . HIS A 1 315 ? -10.637 -14.737 -25.547 1.00 95.88 315 HIS A C 1
ATOM 2381 O O . HIS A 1 315 ? -10.998 -15.816 -25.070 1.00 95.88 315 HIS A O 1
ATOM 2387 N N . TYR A 1 316 ? -10.620 -13.612 -24.836 1.00 96.00 316 TYR A N 1
ATOM 2388 C CA . TYR A 1 316 ? -10.992 -13.515 -23.430 1.00 96.00 316 TYR A CA 1
ATOM 2389 C C . TYR A 1 316 ? -11.936 -12.342 -23.216 1.00 96.00 316 TYR A C 1
ATOM 2391 O O . TYR A 1 316 ? -11.622 -11.206 -23.571 1.00 96.00 316 TYR A O 1
ATOM 2399 N N . GLU A 1 317 ? -13.043 -12.612 -22.543 1.00 97.00 317 GLU A N 1
ATOM 2400 C CA . GLU A 1 317 ? -13.971 -11.599 -22.069 1.00 97.00 317 GLU A CA 1
ATOM 2401 C C . GLU A 1 317 ? -14.042 -11.667 -20.556 1.00 97.00 317 GLU A C 1
ATOM 2403 O O . GLU A 1 317 ? -14.133 -12.742 -19.946 1.00 97.00 317 GLU A O 1
ATOM 2408 N N . GLY A 1 318 ? -14.055 -10.507 -19.925 1.00 95.56 318 GLY A N 1
ATOM 2409 C CA . GLY A 1 318 ? -14.128 -10.455 -18.486 1.00 95.56 318 GLY A CA 1
ATOM 2410 C C . GLY A 1 318 ? -14.405 -9.070 -17.970 1.00 95.56 318 GLY A C 1
ATOM 2411 O O . GLY A 1 318 ? -14.842 -8.174 -18.687 1.00 95.56 318 GLY A O 1
ATOM 2412 N N . ARG A 1 319 ? -14.140 -8.921 -16.683 1.00 94.38 319 ARG A N 1
ATOM 2413 C CA . ARG A 1 319 ? -14.230 -7.652 -15.995 1.00 94.38 319 ARG A CA 1
ATOM 2414 C C . ARG A 1 319 ? -12.970 -7.409 -15.206 1.00 94.38 319 ARG A C 1
ATOM 2416 O O . ARG A 1 319 ? -12.521 -8.291 -14.470 1.00 94.38 319 ARG A O 1
ATOM 2423 N N . PHE A 1 320 ? -12.439 -6.207 -15.342 1.00 91.81 320 PHE A N 1
ATOM 2424 C CA . PHE A 1 320 ? -11.422 -5.723 -14.444 1.00 91.81 320 PHE A CA 1
ATOM 2425 C C . PHE A 1 320 ? -12.055 -5.065 -13.226 1.00 91.81 320 PHE A C 1
ATOM 2427 O O . PHE A 1 320 ? -12.991 -4.271 -13.325 1.00 91.81 320 PHE A O 1
ATOM 2434 N N . THR A 1 321 ? -11.490 -5.366 -12.068 1.00 86.12 321 THR A N 1
ATOM 2435 C CA . THR A 1 321 ? -11.540 -4.470 -10.925 1.00 86.12 321 THR A CA 1
ATOM 2436 C C . THR A 1 321 ? -10.228 -3.712 -10.942 1.00 86.12 321 THR A C 1
ATOM 2438 O O . THR A 1 321 ? -9.163 -4.298 -10.746 1.00 86.12 321 THR A O 1
ATOM 2441 N N . LEU A 1 322 ? -10.300 -2.418 -11.240 1.00 80.88 322 LEU A N 1
ATOM 2442 C CA . LEU A 1 322 ? -9.161 -1.543 -11.051 1.00 80.88 322 LEU A CA 1
ATOM 2443 C C . LEU A 1 322 ? -9.124 -1.176 -9.574 1.00 80.88 322 LEU A C 1
ATOM 2445 O O . LEU A 1 322 ? -9.885 -0.323 -9.115 1.00 80.88 322 LEU A O 1
ATOM 2449 N N . ASP A 1 323 ? -8.224 -1.817 -8.847 1.00 67.69 323 ASP A N 1
ATOM 2450 C CA . ASP A 1 323 ? -7.839 -1.373 -7.522 1.00 67.69 323 ASP A CA 1
ATOM 2451 C C . ASP A 1 323 ? -6.910 -0.168 -7.717 1.00 67.69 323 ASP A C 1
ATOM 2453 O O . ASP A 1 323 ? -5.688 -0.249 -7.566 1.00 67.69 323 ASP A O 1
ATOM 2457 N N . THR A 1 324 ? -7.510 0.956 -8.142 1.00 58.69 324 THR A N 1
ATOM 2458 C CA . THR A 1 324 ? -6.828 2.247 -8.142 1.00 58.69 324 THR A CA 1
ATOM 2459 C C . THR A 1 324 ? -6.497 2.560 -6.712 1.00 58.69 324 THR A C 1
ATOM 2461 O O . THR A 1 324 ? -7.373 2.554 -5.843 1.00 58.69 324 THR A O 1
ATOM 2464 N N . LEU A 1 325 ? -5.278 2.992 -6.479 1.00 49.91 325 LEU A N 1
ATOM 2465 C CA . LEU A 1 325 ? -4.878 3.458 -5.164 1.00 49.91 325 LEU A CA 1
ATOM 2466 C C . LEU A 1 325 ? -5.276 4.924 -4.922 1.00 49.91 325 LEU A C 1
ATOM 2468 O O . LEU A 1 325 ? -4.561 5.722 -4.322 1.00 49.91 325 LEU A O 1
ATOM 2472 N N . SER A 1 326 ? -6.489 5.255 -5.372 1.00 39.34 326 SER A N 1
ATOM 2473 C CA . SER A 1 326 ? -7.248 6.467 -5.081 1.00 39.34 326 SER A CA 1
ATOM 2474 C C . SER A 1 326 ? -8.286 6.200 -3.979 1.00 39.34 326 SER A C 1
ATOM 2476 O O . SER A 1 326 ? -9.435 6.624 -4.061 1.00 39.34 326 SER A O 1
ATOM 2478 N N . GLU A 1 327 ? -7.866 5.556 -2.897 1.00 37.00 327 GLU A N 1
ATOM 2479 C CA . GLU A 1 327 ? -8.429 5.818 -1.577 1.00 37.00 327 GLU A CA 1
ATOM 2480 C C . GLU A 1 327 ? -7.255 6.010 -0.631 1.00 37.00 327 GLU A C 1
ATOM 2482 O O . GLU A 1 327 ? -6.530 5.063 -0.375 1.00 37.00 327 GLU A O 1
ATOM 2487 N N . LYS A 1 328 ? -7.060 7.266 -0.213 1.00 38.50 328 LYS A N 1
ATOM 2488 C CA . LYS A 1 328 ? -6.280 7.873 0.888 1.00 38.50 328 LYS A CA 1
ATOM 2489 C C . LYS A 1 328 ? -5.123 7.121 1.608 1.00 38.50 328 LYS A C 1
ATOM 2491 O O . LYS A 1 328 ? -4.326 7.829 2.209 1.00 38.50 328 LYS A O 1
ATOM 2496 N N . TYR A 1 329 ? -4.984 5.791 1.592 1.00 35.22 329 TYR A N 1
ATOM 2497 C CA . TYR A 1 329 ? -4.075 5.014 2.448 1.00 35.22 329 TYR A CA 1
ATOM 2498 C C . TYR A 1 329 ? -3.509 3.696 1.870 1.00 35.22 329 TYR A C 1
ATOM 2500 O O . TYR A 1 329 ? -3.197 2.789 2.636 1.00 35.22 329 TYR A O 1
ATOM 2508 N N . SER A 1 330 ? -3.319 3.535 0.561 1.00 33.22 330 SER A N 1
ATOM 2509 C CA . SER A 1 330 ? -2.468 2.436 0.068 1.00 33.22 330 SER A CA 1
ATOM 2510 C C . SER A 1 330 ? -1.740 2.854 -1.199 1.00 33.22 330 SER A C 1
ATOM 2512 O O . SER A 1 330 ? -2.277 3.631 -1.978 1.00 33.22 330 SER A O 1
ATOM 2514 N N . HIS A 1 331 ? -0.486 2.436 -1.363 1.00 38.88 331 HIS A N 1
ATOM 2515 C CA . HIS A 1 331 ? 0.405 2.973 -2.385 1.00 38.88 331 HIS A CA 1
ATOM 2516 C C . HIS A 1 331 ? 1.384 1.914 -2.915 1.00 38.88 331 HIS A C 1
ATOM 2518 O O . HIS A 1 331 ? 2.432 1.633 -2.341 1.00 38.88 331 HIS A O 1
ATOM 2524 N N . GLY A 1 332 ? 1.033 1.383 -4.074 1.00 46.84 332 GLY A N 1
ATOM 2525 C CA . GLY A 1 332 ? 1.801 0.505 -4.938 1.00 46.84 332 GLY A CA 1
ATOM 2526 C C . GLY A 1 332 ? 1.346 0.737 -6.379 1.00 46.84 332 GLY A C 1
ATOM 2527 O O . GLY A 1 332 ? 0.624 1.688 -6.669 1.00 46.84 332 GLY A O 1
ATOM 2528 N N . LYS A 1 333 ? 1.785 -0.111 -7.299 1.00 54.44 333 LYS A N 1
ATOM 2529 C CA . LYS A 1 333 ? 1.290 -0.117 -8.680 1.00 54.44 333 LYS A CA 1
ATOM 2530 C C . LYS A 1 333 ? -0.239 -0.267 -8.714 1.00 54.44 333 LYS A C 1
ATOM 2532 O O . LYS A 1 333 ? -0.780 -1.007 -7.894 1.00 54.44 333 LYS A O 1
ATOM 2537 N N . ASP A 1 334 ? -0.919 0.370 -9.666 1.00 69.69 334 ASP A N 1
ATOM 2538 C CA . ASP A 1 334 ? -2.353 0.135 -9.849 1.00 69.69 334 ASP A CA 1
ATOM 2539 C C . ASP A 1 334 ? -2.574 -1.316 -10.273 1.00 69.69 334 ASP A C 1
ATOM 2541 O O . ASP A 1 334 ? -1.994 -1.794 -11.256 1.00 69.69 334 ASP A O 1
ATOM 2545 N N . LEU A 1 335 ? -3.367 -2.027 -9.472 1.00 74.19 335 LEU A N 1
ATOM 2546 C CA . LEU A 1 335 ? -3.631 -3.440 -9.669 1.00 74.19 335 LEU A CA 1
ATOM 2547 C C . LEU A 1 335 ? -4.931 -3.590 -10.450 1.00 74.19 335 LEU A C 1
ATOM 2549 O O . LEU A 1 335 ? -6.005 -3.165 -10.031 1.00 74.19 335 LEU A O 1
ATOM 2553 N N . LEU A 1 336 ? -4.820 -4.227 -11.600 1.00 84.94 336 LEU A N 1
ATOM 2554 C CA . LEU A 1 336 ? -5.917 -4.584 -12.465 1.00 84.94 336 LEU A CA 1
ATOM 2555 C C . LEU A 1 336 ? -6.244 -6.059 -12.227 1.00 84.94 336 LEU A C 1
ATOM 2557 O O . LEU A 1 336 ? -5.651 -6.953 -12.838 1.00 84.94 336 LEU A O 1
ATOM 2561 N N . ARG A 1 337 ? -7.166 -6.317 -11.298 1.00 85.06 337 ARG A N 1
ATOM 2562 C CA . ARG A 1 337 ? -7.625 -7.678 -11.010 1.00 85.06 337 ARG A CA 1
ATOM 2563 C C . ARG A 1 337 ? -8.608 -8.127 -12.061 1.00 85.06 337 ARG A C 1
ATOM 2565 O O . ARG A 1 337 ? -9.539 -7.387 -12.373 1.00 85.06 337 ARG A O 1
ATOM 2572 N N . SER A 1 338 ? -8.444 -9.334 -12.581 1.00 89.62 338 SER A N 1
ATOM 2573 C CA . SER A 1 338 ? -9.319 -9.823 -13.643 1.00 89.62 338 SER A CA 1
ATOM 2574 C C . SER A 1 338 ? -10.243 -10.929 -13.158 1.00 89.62 338 SER A C 1
ATOM 2576 O O . SER A 1 338 ? -9.833 -11.904 -12.528 1.00 89.62 338 SER A O 1
ATOM 2578 N N . ARG A 1 339 ? -11.520 -10.796 -13.508 1.00 90.19 339 ARG A N 1
ATOM 2579 C CA . ARG A 1 339 ? -12.500 -11.873 -13.440 1.00 90.19 339 ARG A CA 1
ATOM 2580 C C . ARG A 1 339 ? -12.882 -12.260 -14.856 1.00 90.19 339 ARG A C 1
ATOM 2582 O O . ARG A 1 339 ? -13.434 -11.447 -15.593 1.00 90.19 339 ARG A O 1
ATOM 2589 N N . LEU A 1 340 ? -12.634 -13.509 -15.211 1.00 91.75 340 LEU A N 1
ATOM 2590 C CA . LEU A 1 340 ? -12.998 -14.046 -16.512 1.00 91.75 340 LEU A CA 1
ATOM 2591 C C . LEU A 1 340 ? -14.495 -14.376 -16.550 1.00 91.75 340 LEU A C 1
ATOM 2593 O O . LEU A 1 340 ? -15.042 -14.965 -15.613 1.00 91.75 340 LEU A O 1
ATOM 2597 N N . VAL A 1 341 ? -15.150 -13.989 -17.640 1.00 94.31 341 VAL A N 1
ATOM 2598 C CA . VAL A 1 341 ? -16.555 -14.295 -17.935 1.00 94.31 341 VAL A CA 1
ATOM 2599 C C . VAL A 1 341 ? -16.639 -15.381 -19.002 1.00 94.31 341 VAL A C 1
ATOM 2601 O O . VAL A 1 341 ? -17.388 -16.343 -18.826 1.00 94.31 341 VAL A O 1
ATOM 2604 N N . SER A 1 342 ? -15.871 -15.253 -20.085 1.00 94.38 342 SER A N 1
ATOM 2605 C CA . SER A 1 342 ? -15.865 -16.213 -21.188 1.00 94.38 342 SER A CA 1
ATOM 2606 C C . SER A 1 342 ? -14.487 -16.273 -21.858 1.00 94.38 342 SER A C 1
ATOM 2608 O O . SER A 1 342 ? -13.733 -15.303 -21.841 1.00 94.38 342 SER A O 1
ATOM 2610 N N . THR A 1 343 ? -14.129 -17.430 -22.414 1.00 95.00 343 THR A N 1
ATOM 2611 C CA . THR A 1 343 ? -12.931 -17.589 -23.248 1.00 95.00 343 THR A CA 1
ATOM 2612 C C . THR A 1 343 ? -13.053 -18.823 -24.139 1.00 95.00 343 THR A C 1
ATOM 2614 O O . THR A 1 343 ? -13.763 -19.772 -23.788 1.00 95.00 343 THR A O 1
ATOM 2617 N N . ASP A 1 344 ? -12.358 -18.820 -25.277 1.00 93.31 344 ASP A N 1
ATOM 2618 C CA . ASP A 1 344 ? -12.117 -20.009 -26.104 1.00 93.31 344 ASP A CA 1
ATOM 2619 C C . ASP A 1 344 ? -10.854 -20.793 -25.688 1.00 93.31 344 ASP A C 1
ATOM 2621 O O . ASP A 1 344 ? -10.617 -21.898 -26.184 1.00 93.31 344 ASP A O 1
ATOM 2625 N N . ASP A 1 345 ? -10.088 -20.280 -24.723 1.00 91.31 345 ASP A N 1
ATOM 2626 C CA . ASP A 1 345 ? -8.929 -20.944 -24.143 1.00 91.31 345 ASP A CA 1
ATOM 2627 C C . ASP A 1 345 ? -9.350 -21.956 -23.062 1.00 91.31 345 ASP A C 1
ATOM 2629 O O . ASP A 1 345 ? -9.755 -21.611 -21.947 1.00 91.31 345 ASP A O 1
ATOM 2633 N N . SER A 1 346 ? -9.228 -23.249 -23.373 1.00 88.25 346 SER A N 1
ATOM 2634 C CA . SER A 1 346 ? -9.661 -24.326 -22.476 1.00 88.25 346 SER A CA 1
ATOM 2635 C C . SER A 1 346 ? -8.876 -24.432 -21.166 1.00 88.25 346 SER A C 1
ATOM 2637 O O . SER A 1 346 ? -9.383 -25.036 -20.211 1.00 88.25 346 SER A O 1
ATOM 2639 N N . ASP A 1 347 ? -7.654 -23.896 -21.116 1.00 83.69 347 ASP A N 1
ATOM 2640 C CA . ASP A 1 347 ? -6.823 -23.926 -19.912 1.00 83.69 347 ASP A CA 1
ATOM 2641 C C . ASP A 1 347 ? -7.290 -22.846 -18.932 1.00 83.69 347 ASP A C 1
ATOM 2643 O O . ASP A 1 347 ? -7.475 -23.119 -17.744 1.00 83.69 347 ASP A O 1
ATOM 2647 N N . PHE A 1 348 ? -7.586 -21.649 -19.446 1.00 85.00 348 PHE A N 1
ATOM 2648 C CA . PHE A 1 348 ? -8.015 -20.501 -18.642 1.00 85.00 348 PHE A CA 1
ATOM 2649 C C . PHE A 1 348 ? -9.512 -20.490 -18.330 1.00 85.00 348 PHE A C 1
ATOM 2651 O O . PHE A 1 348 ? -9.913 -19.957 -17.292 1.00 85.00 348 PHE A O 1
ATOM 2658 N N . ALA A 1 349 ? -10.342 -21.172 -19.128 1.00 83.69 349 ALA A N 1
ATOM 2659 C CA . ALA A 1 349 ? -11.772 -21.337 -18.851 1.00 83.69 349 ALA A CA 1
ATOM 2660 C C . ALA A 1 349 ? -12.056 -21.925 -17.452 1.00 83.69 349 ALA A C 1
ATOM 2662 O O . ALA A 1 349 ? -13.129 -21.710 -16.890 1.00 83.69 349 ALA A O 1
ATOM 2663 N N . LYS A 1 350 ? -11.097 -22.666 -16.876 1.00 82.38 350 LYS A N 1
ATOM 2664 C CA . LYS A 1 350 ? -11.208 -23.287 -15.546 1.00 82.38 350 LYS A CA 1
ATOM 2665 C C . LYS A 1 350 ? -10.677 -22.413 -14.408 1.00 82.38 350 LYS A C 1
ATOM 2667 O O . LYS A 1 350 ? -11.007 -22.687 -13.258 1.00 82.38 350 LYS A O 1
ATOM 2672 N N . LEU A 1 351 ? -9.857 -21.406 -14.712 1.00 78.44 351 LEU A N 1
ATOM 2673 C CA . LEU A 1 351 ? -9.170 -20.574 -13.717 1.00 78.44 351 LEU A CA 1
ATOM 2674 C C . LEU A 1 351 ? -10.032 -19.397 -13.245 1.00 78.44 351 LEU A C 1
ATOM 2676 O O . LEU A 1 351 ? -9.852 -18.910 -12.134 1.00 78.44 351 LEU A O 1
ATOM 2680 N N . GLY A 1 352 ? -10.995 -18.953 -14.060 1.00 82.25 352 GLY A N 1
ATOM 2681 C CA . GLY A 1 352 ? -11.907 -17.857 -13.704 1.00 82.25 352 GLY A CA 1
ATOM 2682 C C . GLY A 1 352 ? -11.259 -16.464 -13.699 1.00 82.25 352 GLY A C 1
ATOM 2683 O O . GLY A 1 352 ? -11.902 -15.494 -13.301 1.00 82.25 352 GLY A O 1
ATOM 2684 N N . THR A 1 353 ? -10.016 -16.352 -14.170 1.00 84.06 353 THR A N 1
ATOM 2685 C CA . THR A 1 353 ? -9.215 -15.126 -14.292 1.00 84.06 353 THR A CA 1
ATOM 2686 C C . THR A 1 353 ? -8.236 -15.278 -15.467 1.00 84.06 353 THR A C 1
ATOM 2688 O O . THR A 1 353 ? -7.894 -16.406 -15.823 1.00 84.06 353 THR A O 1
ATOM 2691 N N . VAL A 1 354 ? -7.789 -14.170 -16.075 1.00 86.88 354 VAL A N 1
ATOM 2692 C CA . VAL A 1 354 ? -6.678 -14.163 -17.060 1.00 86.88 354 VAL A CA 1
ATOM 2693 C C . VAL A 1 354 ? -5.318 -13.868 -16.409 1.00 86.88 354 VAL A C 1
ATOM 2695 O O . VAL A 1 354 ? -4.296 -13.760 -17.090 1.00 86.88 354 VAL A O 1
ATOM 2698 N N . GLY A 1 355 ? -5.307 -13.741 -15.082 1.00 83.81 355 GLY A N 1
ATOM 2699 C CA . GLY A 1 355 ? -4.203 -13.206 -14.302 1.00 83.81 355 GLY A CA 1
ATOM 2700 C C . GLY A 1 355 ? -4.504 -11.784 -13.838 1.00 83.81 355 GLY A C 1
ATOM 2701 O O . GLY A 1 355 ? -5.215 -11.026 -14.502 1.00 83.81 355 GLY A O 1
ATOM 2702 N N . ASP A 1 356 ? -3.973 -11.437 -12.673 1.00 83.81 356 ASP A N 1
ATOM 2703 C CA . ASP A 1 356 ? -3.996 -10.068 -12.172 1.00 83.81 356 ASP A CA 1
ATOM 2704 C C . ASP A 1 356 ? -2.774 -9.327 -12.712 1.00 83.81 356 ASP A C 1
ATOM 2706 O O . ASP A 1 356 ? -1.676 -9.892 -12.767 1.00 83.81 356 ASP A O 1
ATOM 2710 N N . PHE A 1 357 ? -2.959 -8.066 -13.102 1.00 83.94 357 PHE A N 1
ATOM 2711 C CA . PHE A 1 357 ? -1.897 -7.259 -13.691 1.00 83.94 357 PHE A CA 1
ATOM 2712 C C . PHE A 1 357 ? -1.571 -6.048 -12.844 1.00 83.94 357 PHE A C 1
ATOM 2714 O O . PHE A 1 357 ? -2.428 -5.317 -12.372 1.00 83.94 357 PHE A O 1
ATOM 2721 N N . VAL A 1 358 ? -0.286 -5.815 -12.715 1.00 74.56 358 VAL A N 1
ATOM 2722 C CA . VAL A 1 358 ? 0.333 -4.638 -12.157 1.00 74.56 358 VAL A CA 1
ATOM 2723 C C . VAL A 1 358 ? 0.603 -3.673 -13.303 1.00 74.56 358 VAL A C 1
ATOM 2725 O O . VAL A 1 358 ? 1.345 -4.021 -14.226 1.00 74.56 358 VAL A O 1
ATOM 2728 N N . VAL A 1 359 ? 0.070 -2.452 -13.234 1.00 77.44 359 VAL A N 1
ATOM 2729 C CA . VAL A 1 359 ? 0.484 -1.395 -14.163 1.00 77.44 359 VAL A CA 1
ATOM 2730 C C . VAL A 1 359 ? 1.800 -0.805 -13.673 1.00 77.44 359 VAL A C 1
ATOM 2732 O O . VAL A 1 359 ? 1.846 -0.077 -12.684 1.00 77.44 359 VAL A O 1
ATOM 2735 N N . THR A 1 360 ? 2.902 -1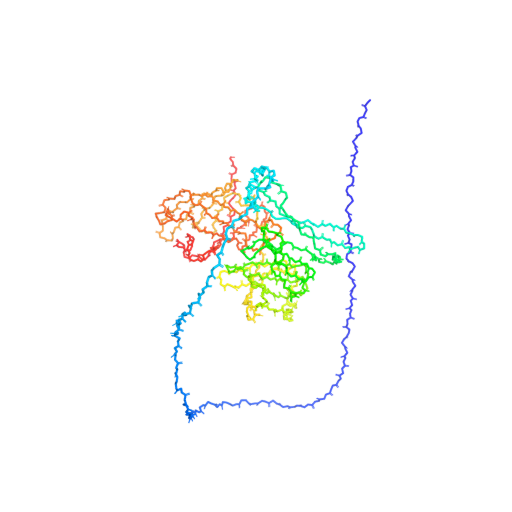.197 -14.313 1.00 64.88 360 THR A N 1
ATOM 2736 C CA . THR A 1 360 ? 4.257 -0.838 -13.863 1.00 64.88 360 THR A CA 1
ATOM 2737 C C . THR A 1 360 ? 4.712 0.525 -14.355 1.00 64.88 360 THR A C 1
ATOM 2739 O O . THR A 1 360 ? 5.596 1.115 -13.744 1.00 64.88 360 THR A O 1
ATOM 2742 N N . ASP A 1 361 ? 4.135 0.997 -15.456 1.00 69.06 361 ASP A N 1
ATOM 2743 C CA . ASP A 1 361 ? 4.371 2.322 -16.018 1.00 69.06 361 ASP A CA 1
ATOM 2744 C C . ASP A 1 361 ? 3.154 2.750 -16.850 1.00 69.06 361 ASP A C 1
ATOM 2746 O O . ASP A 1 361 ? 2.454 1.906 -17.421 1.00 69.06 361 ASP A O 1
ATOM 2750 N N . SER A 1 362 ? 2.895 4.053 -16.926 1.00 77.44 362 SER A N 1
ATOM 2751 C CA . SER A 1 362 ? 1.889 4.612 -17.827 1.00 77.44 362 SER A CA 1
ATOM 2752 C C . SER A 1 362 ? 2.252 6.032 -18.244 1.00 77.44 362 SER A C 1
ATOM 2754 O O . SER A 1 362 ? 2.846 6.786 -17.474 1.00 77.44 362 SER A O 1
ATOM 2756 N N . PHE A 1 363 ? 1.874 6.409 -19.462 1.00 76.06 363 PHE A N 1
ATOM 2757 C CA . PHE A 1 363 ? 2.097 7.750 -19.997 1.00 76.06 363 PHE A CA 1
ATOM 2758 C C . PHE A 1 363 ? 0.817 8.301 -20.610 1.00 76.06 363 PHE A C 1
ATOM 2760 O O . PHE A 1 363 ? 0.035 7.557 -21.207 1.00 76.06 363 PHE A O 1
ATOM 2767 N N . ARG A 1 364 ? 0.613 9.611 -20.444 1.00 79.56 364 ARG A N 1
ATOM 2768 C CA . ARG A 1 364 ? -0.584 10.330 -20.883 1.00 79.56 364 ARG A CA 1
ATOM 2769 C C . ARG A 1 364 ? -0.175 11.601 -21.604 1.00 79.56 364 ARG A C 1
ATOM 2771 O O . ARG A 1 364 ? 0.266 12.554 -20.969 1.00 79.56 364 ARG A O 1
ATOM 2778 N N . ASP A 1 365 ? -0.370 11.622 -22.911 1.00 72.56 365 ASP A N 1
ATOM 2779 C CA . ASP A 1 365 ? -0.261 12.839 -23.724 1.00 72.56 365 ASP A CA 1
ATOM 2780 C C . ASP A 1 365 ? -1.648 13.319 -24.189 1.00 72.56 365 ASP A C 1
ATOM 2782 O O . ASP A 1 365 ? -1.799 14.382 -24.789 1.00 72.56 365 ASP A O 1
ATOM 2786 N N . GLY A 1 366 ? -2.695 12.534 -23.896 1.00 66.19 366 GLY A N 1
ATOM 2787 C CA . GLY A 1 366 ? -4.060 12.792 -24.347 1.00 66.19 366 GLY A CA 1
ATOM 2788 C C . GLY A 1 366 ? -4.273 12.382 -25.805 1.00 66.19 366 GLY A C 1
ATOM 2789 O O . GLY A 1 366 ? -5.088 12.992 -26.501 1.00 66.19 366 GLY A O 1
ATOM 2790 N N . GLY A 1 367 ? -3.526 11.380 -26.284 1.00 68.31 367 GLY A N 1
ATOM 2791 C CA . GLY A 1 367 ? -3.462 11.020 -27.701 1.00 68.31 367 GLY A CA 1
ATOM 2792 C C . GLY A 1 367 ? -2.912 9.618 -27.982 1.00 68.31 367 GLY A C 1
ATOM 2793 O O . GLY A 1 367 ? -2.991 8.720 -27.152 1.00 68.31 367 GLY A O 1
ATOM 2794 N N . MET A 1 368 ? -2.374 9.414 -29.192 1.00 69.06 368 MET A N 1
ATOM 2795 C CA . MET A 1 368 ? -1.895 8.101 -29.674 1.00 69.06 368 MET A CA 1
ATOM 2796 C C . MET A 1 368 ? -0.639 7.578 -28.966 1.00 69.06 368 MET A C 1
ATOM 2798 O O . MET A 1 368 ? -0.267 6.416 -29.134 1.00 69.06 368 MET A O 1
ATOM 2802 N N . ASP A 1 369 ? 0.042 8.449 -28.227 1.00 79.75 369 ASP A N 1
ATOM 2803 C CA . ASP A 1 369 ? 1.251 8.097 -27.490 1.00 79.75 369 ASP A CA 1
ATOM 2804 C C . ASP A 1 369 ? 0.956 7.656 -26.055 1.00 79.75 369 ASP A C 1
ATOM 2806 O O . ASP A 1 369 ? 1.871 7.213 -25.362 1.00 79.75 369 ASP A O 1
ATOM 2810 N N . ASP A 1 370 ? -0.316 7.692 -25.637 1.00 86.75 370 ASP A N 1
ATOM 2811 C CA . ASP A 1 370 ? -0.750 7.091 -24.382 1.00 86.75 370 ASP A CA 1
ATOM 2812 C C . ASP A 1 370 ? -0.363 5.605 -24.355 1.00 86.75 370 ASP A C 1
ATOM 2814 O O . ASP A 1 370 ? -0.638 4.856 -25.301 1.00 86.75 370 ASP A O 1
ATOM 2818 N N . TYR A 1 371 ? 0.243 5.161 -23.256 1.00 88.94 371 TYR A N 1
ATOM 2819 C CA . TYR A 1 371 ? 0.573 3.753 -23.065 1.00 88.94 371 TYR A CA 1
ATOM 2820 C C . TYR A 1 371 ? 0.374 3.295 -21.626 1.00 88.94 371 TYR A C 1
ATOM 2822 O O . TYR A 1 371 ? 0.442 4.085 -20.683 1.00 88.94 371 TYR A O 1
ATOM 2830 N N . ILE A 1 372 ? 0.189 1.986 -21.481 1.00 88.31 372 ILE A N 1
ATOM 2831 C CA . ILE A 1 372 ? 0.227 1.254 -20.217 1.00 88.31 372 ILE A CA 1
ATOM 2832 C C . ILE A 1 372 ? 1.191 0.079 -20.345 1.00 88.31 372 ILE A C 1
ATOM 2834 O O . ILE A 1 372 ? 1.228 -0.592 -21.374 1.00 88.31 372 ILE A O 1
ATOM 2838 N N . TRP A 1 373 ? 1.974 -0.184 -19.304 1.00 83.56 373 TRP A N 1
ATOM 2839 C CA . TRP A 1 373 ? 2.778 -1.397 -19.204 1.00 83.56 373 TRP A CA 1
ATOM 2840 C C . TRP A 1 373 ? 2.134 -2.356 -18.209 1.00 83.56 373 TRP A C 1
ATOM 2842 O O . TRP A 1 373 ? 2.076 -2.060 -17.016 1.00 83.56 373 TRP A O 1
ATOM 2852 N N . LEU A 1 374 ? 1.675 -3.511 -18.693 1.00 86.81 374 LEU A N 1
ATOM 2853 C CA . LEU A 1 374 ? 1.053 -4.554 -17.878 1.00 86.81 374 LEU A CA 1
ATOM 2854 C C . LEU A 1 374 ? 2.074 -5.642 -17.547 1.00 86.81 374 LEU A C 1
ATOM 2856 O O . LEU A 1 374 ? 2.626 -6.266 -18.452 1.00 86.81 374 LEU A O 1
ATOM 2860 N N . ALA A 1 375 ? 2.304 -5.892 -16.260 1.00 79.44 375 ALA A N 1
ATOM 2861 C CA . ALA A 1 375 ? 3.093 -7.023 -15.772 1.00 79.44 375 ALA A CA 1
ATOM 2862 C C . ALA A 1 375 ? 2.238 -7.922 -14.857 1.00 79.44 375 ALA A C 1
ATOM 2864 O O . ALA A 1 375 ? 1.342 -7.413 -14.194 1.00 79.44 375 ALA A O 1
ATOM 2865 N N . PRO A 1 376 ? 2.479 -9.237 -14.769 1.00 73.31 376 PRO A N 1
ATOM 2866 C CA . PRO A 1 376 ? 1.775 -10.132 -13.856 1.00 73.31 376 PRO A CA 1
ATOM 2867 C C . PRO A 1 376 ? 1.965 -9.730 -12.391 1.00 73.31 376 PRO A C 1
ATOM 2869 O O . PRO A 1 376 ? 3.073 -9.401 -11.966 1.00 73.31 376 PRO A O 1
ATOM 2872 N N . ALA A 1 377 ? 0.891 -9.792 -11.606 1.00 63.41 377 ALA A N 1
ATOM 2873 C CA . ALA A 1 377 ? 0.930 -9.573 -10.161 1.00 63.41 377 ALA A CA 1
ATOM 2874 C C . ALA A 1 377 ? 1.338 -10.831 -9.379 1.00 63.41 377 ALA A C 1
ATOM 2876 O O . ALA A 1 377 ? 2.063 -10.738 -8.392 1.00 63.41 377 ALA A O 1
ATOM 2877 N N . ASN A 1 378 ? 0.894 -12.007 -9.834 1.00 57.25 378 ASN A N 1
ATOM 2878 C CA . ASN A 1 378 ? 1.008 -13.279 -9.112 1.00 57.25 378 ASN A CA 1
ATOM 2879 C C . ASN A 1 378 ? 1.966 -14.264 -9.808 1.00 57.25 378 ASN A C 1
ATOM 2881 O O . ASN A 1 378 ? 1.592 -15.395 -10.105 1.00 57.25 378 ASN A O 1
ATOM 2885 N N . GLY A 1 379 ? 3.207 -13.848 -10.078 1.00 53.91 379 GLY A N 1
ATOM 2886 C CA . GLY A 1 379 ? 4.228 -14.739 -10.650 1.00 53.91 379 GLY A CA 1
ATOM 2887 C C . GLY A 1 379 ? 3.903 -15.244 -12.065 1.00 53.91 379 GLY A C 1
ATOM 2888 O O . GLY A 1 379 ? 3.323 -14.518 -12.874 1.00 53.91 379 GLY A O 1
ATOM 2889 N N . ASP A 1 380 ? 4.316 -16.478 -12.377 1.00 57.19 380 ASP A N 1
ATOM 2890 C CA . ASP A 1 380 ? 4.316 -17.038 -13.739 1.00 57.19 380 ASP A CA 1
ATOM 2891 C C . ASP A 1 380 ? 2.928 -17.470 -14.282 1.00 57.19 380 ASP A C 1
ATOM 2893 O O . ASP A 1 380 ? 2.835 -17.927 -15.419 1.00 57.19 380 ASP A O 1
ATOM 2897 N N . ASP A 1 381 ? 1.839 -17.276 -13.528 1.00 65.06 381 ASP A N 1
ATOM 2898 C CA . ASP A 1 381 ? 0.514 -17.852 -13.835 1.00 65.06 381 ASP A CA 1
ATOM 2899 C C . ASP A 1 381 ? -0.408 -16.961 -14.699 1.00 65.06 381 ASP A C 1
ATOM 2901 O O . ASP A 1 381 ? -1.581 -17.276 -14.913 1.00 65.06 381 ASP A O 1
ATOM 2905 N N . SER A 1 382 ? 0.079 -15.826 -15.210 1.00 82.31 382 SER A N 1
ATOM 2906 C CA . SER A 1 382 ? -0.725 -14.968 -16.101 1.00 82.31 382 SER A CA 1
ATOM 2907 C C . SER A 1 382 ? -0.781 -15.491 -17.537 1.00 82.31 382 SER A C 1
ATOM 2909 O O . SER A 1 382 ? 0.169 -16.106 -18.030 1.00 82.31 382 SER A O 1
ATOM 2911 N N . VAL A 1 383 ? -1.836 -15.128 -18.271 1.00 86.25 383 VAL A N 1
ATOM 2912 C CA . VAL A 1 383 ? -1.947 -15.478 -19.693 1.00 86.25 383 VAL A CA 1
ATOM 2913 C C . VAL A 1 383 ? -0.813 -14.901 -20.543 1.00 86.25 383 VAL A C 1
ATOM 2915 O O . VAL A 1 383 ? -0.308 -15.599 -21.414 1.00 86.25 383 VAL A O 1
ATOM 2918 N N . LEU A 1 384 ? -0.358 -13.670 -20.275 1.00 84.12 384 LEU A N 1
ATOM 2919 C CA . LEU A 1 384 ? 0.733 -13.047 -21.037 1.00 84.12 384 LEU A CA 1
ATOM 2920 C C . LEU A 1 384 ? 2.026 -13.848 -20.892 1.00 84.12 384 LEU A C 1
ATOM 2922 O O . LEU A 1 384 ? 2.695 -14.144 -21.881 1.00 84.12 384 LEU A O 1
ATOM 2926 N N . ARG A 1 385 ? 2.332 -14.266 -19.662 1.00 80.06 385 ARG A N 1
ATOM 2927 C CA . ARG A 1 385 ? 3.503 -15.092 -19.380 1.00 80.06 385 ARG A CA 1
ATOM 2928 C C . ARG A 1 385 ? 3.392 -16.463 -20.033 1.00 80.06 385 ARG A C 1
ATOM 2930 O O . ARG A 1 385 ? 4.339 -16.918 -20.660 1.00 80.06 385 ARG A O 1
ATOM 2937 N N . ILE A 1 386 ? 2.232 -17.101 -19.922 1.00 84.25 386 ILE A N 1
ATOM 2938 C CA . ILE A 1 386 ? 2.015 -18.465 -20.409 1.00 84.25 386 ILE A CA 1
ATOM 2939 C C . ILE A 1 386 ? 1.937 -18.532 -21.943 1.00 84.25 386 ILE A C 1
ATOM 2941 O O . ILE A 1 386 ? 2.380 -19.516 -22.534 1.00 84.25 386 ILE A O 1
ATOM 2945 N N . ARG A 1 387 ? 1.343 -17.528 -22.601 1.00 87.12 387 ARG A N 1
ATOM 2946 C CA . ARG A 1 387 ? 1.063 -17.555 -24.048 1.00 87.12 387 ARG A CA 1
ATOM 2947 C C . ARG A 1 387 ? 2.142 -16.889 -24.898 1.00 87.12 387 ARG A C 1
ATOM 2949 O O . ARG A 1 387 ? 2.317 -17.315 -26.035 1.00 87.12 387 ARG A O 1
ATOM 2956 N N . LEU A 1 388 ? 2.842 -15.891 -24.360 1.00 84.62 388 LEU A N 1
ATOM 2957 C CA . LEU A 1 388 ? 3.844 -15.105 -25.094 1.00 84.62 388 LEU A CA 1
ATOM 2958 C C . LEU A 1 388 ? 5.264 -15.249 -24.521 1.00 84.62 388 LEU A C 1
ATOM 2960 O O . LEU A 1 388 ? 6.190 -14.633 -25.030 1.00 84.62 388 LEU A O 1
ATOM 2964 N N . ASP A 1 389 ? 5.442 -15.986 -23.416 1.00 83.06 389 ASP A N 1
ATOM 2965 C CA . ASP A 1 389 ? 6.713 -16.071 -22.672 1.00 83.06 389 ASP A CA 1
ATOM 2966 C C . ASP A 1 389 ? 7.313 -14.691 -22.311 1.00 83.06 389 ASP A C 1
ATOM 2968 O O . ASP A 1 389 ? 8.522 -14.515 -22.163 1.00 83.06 389 ASP A O 1
ATOM 2972 N N . VAL A 1 390 ? 6.461 -13.681 -22.103 1.00 74.75 390 VAL A N 1
ATOM 2973 C CA . VAL A 1 390 ? 6.882 -12.331 -21.693 1.00 74.75 390 VAL A CA 1
ATOM 2974 C C . VAL A 1 390 ? 6.552 -12.066 -20.232 1.00 74.75 390 VAL A C 1
ATOM 2976 O O . VAL A 1 390 ? 5.514 -12.477 -19.719 1.00 74.75 390 VAL A O 1
ATOM 2979 N N . TYR A 1 391 ? 7.428 -11.336 -19.544 1.00 63.25 391 TYR A N 1
ATOM 2980 C CA . TYR A 1 391 ? 7.150 -10.860 -18.185 1.00 63.25 391 TYR A CA 1
ATOM 2981 C C . TYR A 1 391 ? 6.160 -9.687 -18.163 1.00 63.25 391 TYR A C 1
ATOM 2983 O O . TYR A 1 391 ? 5.618 -9.344 -17.127 1.00 63.25 391 TYR A O 1
ATOM 2991 N N . GLY A 1 392 ? 5.920 -9.028 -19.286 1.00 80.38 392 GLY A N 1
ATOM 2992 C CA . GLY A 1 392 ? 4.962 -7.941 -19.369 1.00 80.38 392 GLY A CA 1
ATOM 2993 C C . GLY A 1 392 ? 4.923 -7.375 -20.770 1.00 80.38 392 GLY A C 1
ATOM 2994 O O . GLY A 1 392 ? 5.785 -7.689 -21.593 1.00 80.38 392 GLY A O 1
ATOM 2995 N N . ILE A 1 393 ? 3.917 -6.556 -21.036 1.00 87.94 393 ILE A N 1
ATOM 2996 C CA . ILE A 1 393 ? 3.695 -5.986 -22.357 1.00 87.94 393 ILE A CA 1
ATOM 2997 C C . ILE A 1 393 ? 3.307 -4.517 -22.251 1.00 87.94 393 ILE A C 1
ATOM 2999 O O . ILE A 1 393 ? 2.495 -4.125 -21.410 1.00 87.94 393 ILE A O 1
ATOM 3003 N N . GLN A 1 394 ? 3.905 -3.704 -23.117 1.00 88.94 394 GLN A N 1
ATOM 3004 C CA . GLN A 1 394 ? 3.541 -2.305 -23.277 1.00 88.94 394 GLN A CA 1
ATOM 3005 C C . GLN A 1 394 ? 2.460 -2.191 -24.349 1.00 88.94 394 GLN A C 1
ATOM 3007 O O . GLN A 1 394 ? 2.696 -2.510 -25.514 1.00 88.94 394 GLN A O 1
ATOM 3012 N N . LEU A 1 395 ? 1.281 -1.726 -23.948 1.00 93.75 395 LEU A N 1
ATOM 3013 C CA . LEU A 1 395 ? 0.152 -1.490 -24.834 1.00 93.75 395 LEU A CA 1
ATOM 3014 C C . LEU A 1 395 ? -0.018 0.007 -25.052 1.00 93.75 395 LEU A C 1
ATOM 3016 O O . LEU A 1 395 ? -0.018 0.792 -24.106 1.00 93.75 395 LEU A O 1
ATOM 3020 N N . TYR A 1 396 ? -0.195 0.393 -26.306 1.00 93.00 396 TYR A N 1
ATOM 3021 C CA . TYR A 1 396 ? -0.411 1.765 -26.733 1.00 93.00 396 TYR A CA 1
ATOM 3022 C C . TYR A 1 396 ? -1.865 1.969 -27.114 1.00 93.00 396 TYR A C 1
ATOM 3024 O O . TYR A 1 396 ? -2.497 1.078 -27.691 1.00 93.00 396 TYR A O 1
ATOM 3032 N N . ARG A 1 397 ? -2.385 3.158 -26.816 1.00 92.06 397 ARG A N 1
ATOM 3033 C CA . ARG A 1 397 ? -3.751 3.525 -27.158 1.00 92.06 397 ARG A CA 1
ATOM 3034 C C . ARG A 1 397 ? -3.923 3.540 -28.672 1.00 92.06 397 ARG A C 1
ATOM 3036 O O . ARG A 1 397 ? -3.220 4.236 -29.405 1.00 92.06 397 ARG A O 1
ATOM 3043 N N . VAL A 1 398 ? -4.923 2.806 -29.132 1.00 89.75 398 VAL A N 1
ATOM 3044 C CA . VAL A 1 398 ? -5.403 2.867 -30.504 1.00 89.75 398 VAL A CA 1
ATOM 3045 C C . VAL A 1 398 ? -6.377 4.037 -30.593 1.00 89.75 398 VAL A C 1
ATOM 3047 O O . VAL A 1 398 ? -7.265 4.175 -29.747 1.00 89.75 398 VAL A O 1
ATOM 3050 N N . PRO A 1 399 ? -6.252 4.903 -31.605 1.00 78.31 399 PRO A N 1
ATOM 3051 C CA . PRO A 1 399 ? -7.206 5.979 -31.813 1.00 78.31 399 PRO A CA 1
ATOM 3052 C C . PRO A 1 399 ? -8.588 5.384 -32.002 1.00 78.31 399 PRO A C 1
ATOM 3054 O O . PRO A 1 399 ? -8.772 4.523 -32.866 1.00 78.31 399 PRO A O 1
ATOM 3057 N N . SER A 1 400 ? -9.577 5.904 -31.277 1.00 64.69 400 SER A N 1
ATOM 3058 C CA . SER A 1 400 ? -10.953 5.744 -31.718 1.00 64.69 400 SER A CA 1
ATOM 3059 C C . SER A 1 400 ? -11.053 6.445 -33.070 1.00 64.69 400 SER A C 1
ATOM 3061 O O . SER A 1 400 ? -11.129 7.676 -33.145 1.00 64.69 400 SER A O 1
ATOM 3063 N N . ILE A 1 401 ? -11.017 5.684 -34.160 1.00 49.38 401 ILE A N 1
ATOM 3064 C CA . ILE A 1 401 ? -11.591 6.173 -35.403 1.00 49.38 401 ILE A CA 1
ATOM 3065 C C . ILE A 1 401 ? -13.070 6.288 -35.052 1.00 49.38 401 ILE A C 1
ATOM 3067 O O . ILE A 1 401 ? -13.736 5.273 -34.852 1.00 49.38 401 ILE A O 1
ATOM 3071 N N . GLY A 1 402 ? -13.530 7.515 -34.795 1.00 42.22 402 GLY A N 1
ATOM 3072 C CA . GLY A 1 402 ? -14.932 7.768 -34.483 1.00 42.22 402 GLY A CA 1
ATOM 3073 C C . GLY A 1 402 ? -15.846 7.143 -35.546 1.00 42.22 402 GLY A C 1
ATOM 3074 O O . GLY A 1 402 ? -15.365 6.794 -36.628 1.00 42.22 402 GLY A O 1
ATOM 3075 N N . PRO A 1 403 ? -17.143 6.978 -35.244 1.00 38.38 403 PRO A N 1
ATOM 3076 C CA . PRO A 1 403 ? -18.098 6.474 -36.227 1.00 38.38 403 PRO A CA 1
ATOM 3077 C C . PRO A 1 403 ? -18.075 7.263 -37.543 1.00 38.38 403 PRO A C 1
ATOM 3079 O O . PRO A 1 403 ? -17.844 8.498 -37.502 1.00 38.38 403 PRO A O 1
#

Secondary structure (DSSP, 8-state):
---------------------------------------------------------------------------------------PPP-----------EEEEEEEEETTTEEEEEEEEE-TT--EEEEEE---EEP-SS-SEEEEEE-SS-EEEEETTEEEEE-TTT--EEEEE-----SS-EEEE-TT--EEEE-SSS-SEEEE-TTS-EEEEE-S--HHHHHTT--SEEEEEE-TTS-EEEEETT-SEEEEEETTTTEEEEEEEPPPPP-HHHH-EEEEESSSS-SEEEEE-TTSEEEEEEEETTTEEEEEEEEEEEE-S-STT--SSEEEEEEEEEES-TTGGGTS-S--EEEEEEE--SSTT-EEEEEESSGGGSHHHHHH--S-EEEEEEP----